Protein AF-A0AA36I444-F1 (afdb_monomer)

Mean predicted aligned error: 4.78 Å

Foldseek 3Di:
DPPWCLVVLVPDDPVVLVVQLLLQLLQFWWKDAAACDPDVPLPGDYLVNLLVDQFGAASLLSCQVVVHDDDPLLLLVLCCCCQQVVQDAAPDRSDHPDSVRSQSFFHKIFTPLLLFLQRQQQHYQKMFTFQSVQQQVFKKKALFPSSVLSQVPPPVHPDDPFPQDFDNVLDPGNVQMAGSVGCPSSLSSLCRGSVHVVLRVQSSSCSPIDHPPGADALVNSRRTMMMTGSDIGGCVRTQAMEGACVPQFLDPSVVSVLVSCLVSLHWYKYDPAFLQFQPDPRRGQHSRRSNVRGDRGHNQFIFTDQSSVVSHQKPDHFDPQLNVLSVVLSNVVNVVVVDDDHSVNSVVSSVSNSVRGDQSRRFGRDGSPQDPRSRFFRGATPVGTMGRDPPPPPD

Structure (mmCIF, N/CA/C/O backbone):
data_AF-A0AA36I444-F1
#
_entry.id   AF-A0AA36I444-F1
#
loop_
_atom_site.group_PDB
_atom_site.id
_atom_site.type_symbol
_atom_site.label_atom_id
_atom_site.label_alt_id
_atom_site.label_comp_id
_atom_site.label_asym_id
_atom_site.label_entity_id
_atom_site.label_seq_id
_atom_site.pdbx_PDB_ins_code
_atom_site.Cartn_x
_atom_site.Cartn_y
_atom_site.Cartn_z
_atom_site.occupancy
_atom_site.B_iso_or_equiv
_atom_site.auth_seq_id
_atom_site.auth_comp_id
_atom_site.auth_asym_id
_atom_site.auth_atom_id
_atom_site.pdbx_PDB_model_num
ATOM 1 N N . MET A 1 1 ? 15.089 23.575 20.758 1.00 45.59 1 MET A N 1
ATOM 2 C CA . MET A 1 1 ? 15.876 22.657 19.903 1.00 45.59 1 MET A CA 1
ATOM 3 C C . MET A 1 1 ? 16.044 21.252 20.493 1.00 45.59 1 MET A C 1
ATOM 5 O O . MET A 1 1 ? 16.343 20.350 19.732 1.00 45.59 1 MET A O 1
ATOM 9 N N . GLU A 1 2 ? 15.741 20.994 21.772 1.00 47.00 2 GLU A N 1
ATOM 10 C CA . GLU A 1 2 ? 15.820 19.645 22.388 1.00 47.00 2 GLU A CA 1
ATOM 11 C C . GLU A 1 2 ? 14.656 18.679 22.057 1.00 47.00 2 GLU A C 1
ATOM 13 O O . GLU A 1 2 ? 14.503 17.645 22.701 1.00 47.00 2 GLU A O 1
ATOM 18 N N . ARG A 1 3 ? 13.790 18.991 21.081 1.00 50.09 3 ARG A N 1
ATOM 19 C CA . ARG A 1 3 ? 12.515 18.263 20.891 1.00 50.09 3 ARG A CA 1
ATOM 20 C C . ARG A 1 3 ? 12.510 17.180 19.809 1.00 50.09 3 ARG A C 1
ATOM 22 O O . ARG A 1 3 ? 11.513 16.475 19.698 1.00 50.09 3 ARG A O 1
ATOM 29 N N . CYS A 1 4 ? 13.591 16.991 19.055 1.00 55.66 4 CYS A N 1
ATOM 30 C CA . CYS A 1 4 ? 13.671 15.886 18.097 1.00 55.66 4 CYS A CA 1
ATOM 31 C C . CYS A 1 4 ? 14.484 14.734 18.689 1.00 55.66 4 CYS A C 1
ATOM 33 O O . CYS A 1 4 ? 15.700 14.835 18.841 1.00 55.66 4 CYS A O 1
ATOM 35 N N . GLY A 1 5 ? 13.819 13.606 18.964 1.00 62.91 5 GLY A N 1
ATOM 36 C CA . GLY A 1 5 ? 14.468 12.348 19.365 1.00 62.91 5 GLY A CA 1
ATOM 37 C C . GLY A 1 5 ? 15.546 11.853 18.386 1.00 62.91 5 GLY A C 1
ATOM 38 O O . GLY A 1 5 ? 16.351 11.001 18.752 1.00 62.91 5 GLY A O 1
ATOM 39 N N . CYS A 1 6 ? 15.625 12.436 17.185 1.00 71.06 6 CYS A N 1
ATOM 40 C CA . CYS A 1 6 ? 16.638 12.165 16.169 1.00 71.06 6 CYS A CA 1
ATOM 41 C C . CYS A 1 6 ? 18.081 12.324 16.678 1.00 71.06 6 CYS A C 1
ATOM 43 O O . CYS A 1 6 ? 18.936 11.542 16.277 1.00 71.06 6 CYS A O 1
ATOM 45 N N . LEU A 1 7 ? 18.360 13.259 17.601 1.00 76.06 7 LEU A N 1
ATOM 46 C CA . LEU A 1 7 ? 19.716 13.428 18.155 1.00 76.06 7 LEU A CA 1
ATOM 47 C C . LEU A 1 7 ? 20.190 12.200 18.944 1.00 76.06 7 LEU A C 1
ATOM 49 O O . LEU A 1 7 ? 21.378 11.894 18.949 1.00 76.06 7 LEU A O 1
ATOM 53 N N . LYS A 1 8 ? 19.268 11.469 19.586 1.00 84.94 8 LYS A N 1
ATOM 54 C CA . LYS A 1 8 ? 19.613 10.246 20.323 1.00 84.94 8 LYS A CA 1
ATOM 55 C C . LYS A 1 8 ? 19.926 9.091 19.376 1.00 84.94 8 LYS A C 1
ATOM 57 O O . LYS A 1 8 ? 20.867 8.353 19.635 1.00 84.94 8 LYS A O 1
ATOM 62 N N . VAL A 1 9 ? 19.159 8.957 18.292 1.00 86.56 9 VAL A N 1
ATOM 63 C CA . VAL A 1 9 ? 19.360 7.911 17.275 1.00 86.56 9 VAL A CA 1
ATOM 64 C C . VAL A 1 9 ? 20.648 8.149 16.489 1.00 86.56 9 VAL A C 1
ATOM 66 O O . VAL A 1 9 ? 21.400 7.212 16.255 1.00 86.56 9 VAL A O 1
ATOM 69 N N . ALA A 1 10 ? 20.946 9.403 16.136 1.00 85.31 10 ALA A N 1
ATOM 70 C CA . ALA A 1 10 ? 22.176 9.761 15.427 1.00 85.31 10 ALA A CA 1
ATOM 71 C C . ALA A 1 10 ? 23.454 9.425 16.220 1.00 85.31 10 ALA A C 1
ATOM 73 O O . ALA A 1 10 ? 24.516 9.257 15.630 1.00 85.31 10 ALA A O 1
ATOM 74 N N . ALA A 1 11 ? 23.354 9.311 17.549 1.00 90.44 11 ALA A N 1
ATOM 75 C CA . ALA A 1 11 ? 24.457 8.918 18.421 1.00 90.44 11 ALA A CA 1
ATOM 76 C C . ALA A 1 11 ? 24.611 7.390 18.577 1.00 90.44 11 ALA A C 1
ATOM 78 O O . ALA A 1 11 ? 25.507 6.938 19.292 1.00 90.44 11 ALA A O 1
ATOM 79 N N . TRP A 1 12 ? 23.739 6.577 17.970 1.00 92.75 12 TRP A N 1
ATOM 80 C CA . TRP A 1 12 ? 23.842 5.121 18.060 1.00 92.75 12 TRP A CA 1
ATOM 81 C C . TRP A 1 12 ? 25.063 4.596 17.291 1.00 92.75 12 TRP A C 1
ATOM 83 O O . TRP A 1 12 ? 25.357 5.083 16.199 1.00 92.75 12 TRP A O 1
ATOM 93 N N . PRO A 1 13 ? 25.752 3.555 17.799 1.00 95.69 13 PRO A N 1
ATOM 94 C CA . PRO A 1 13 ? 26.779 2.865 17.028 1.00 95.69 13 PRO A CA 1
ATOM 95 C C . PRO A 1 13 ? 26.212 2.319 15.712 1.00 95.69 13 PRO A C 1
ATOM 97 O O . PRO A 1 13 ? 25.100 1.787 15.690 1.00 95.69 13 PRO A O 1
ATOM 100 N N . ALA A 1 14 ? 27.000 2.368 14.635 1.00 91.94 14 ALA A N 1
ATOM 101 C CA . ALA A 1 14 ? 26.559 1.934 13.306 1.00 91.94 14 ALA A CA 1
ATOM 102 C C . ALA A 1 14 ? 25.933 0.518 13.268 1.00 91.94 14 ALA A C 1
ATOM 104 O O . ALA A 1 14 ? 24.890 0.367 12.631 1.00 91.94 14 ALA A O 1
ATOM 105 N N . PRO A 1 15 ? 26.449 -0.507 13.986 1.00 93.75 15 PRO A N 1
ATOM 106 C CA . PRO A 1 15 ? 25.805 -1.825 14.017 1.00 93.75 15 PRO A CA 1
ATOM 107 C C . PRO A 1 15 ? 24.404 -1.812 14.645 1.00 93.75 15 PRO A C 1
ATOM 109 O O . PRO A 1 15 ? 23.512 -2.524 14.187 1.00 93.75 15 PRO A O 1
ATOM 112 N N . VAL A 1 16 ? 24.198 -0.986 15.675 1.00 94.56 16 VAL A N 1
ATOM 113 C CA . VAL A 1 16 ? 22.899 -0.830 16.346 1.00 94.56 16 VAL A CA 1
ATOM 114 C C . VAL A 1 16 ? 21.921 -0.119 15.418 1.00 94.56 16 VAL A C 1
ATOM 116 O O . VAL A 1 16 ? 20.789 -0.571 15.262 1.00 94.56 16 VAL A O 1
ATOM 119 N N . LEU A 1 17 ? 22.377 0.946 14.752 1.00 90.81 17 LEU A N 1
ATOM 120 C CA . LEU A 1 17 ? 21.586 1.683 13.770 1.00 90.81 17 LEU A CA 1
ATOM 121 C C . LEU A 1 17 ? 21.143 0.780 12.611 1.00 90.81 17 LEU A C 1
ATOM 123 O O . LEU A 1 17 ? 19.956 0.732 12.293 1.00 90.81 17 LEU A O 1
ATOM 127 N N . ALA A 1 18 ? 22.075 0.018 12.034 1.00 90.50 18 ALA A N 1
ATOM 128 C CA . ALA A 1 18 ? 21.781 -0.932 10.967 1.00 90.50 18 ALA A CA 1
ATOM 129 C C . ALA A 1 18 ? 20.782 -2.005 11.428 1.00 90.50 18 ALA A C 1
ATOM 131 O O . ALA A 1 18 ? 19.808 -2.283 10.735 1.00 90.50 18 ALA A O 1
ATOM 132 N N . SER A 1 19 ? 20.968 -2.577 12.624 1.00 93.50 19 SER A N 1
ATOM 133 C CA . SER A 1 19 ? 20.035 -3.568 13.172 1.00 93.50 19 SER A CA 1
ATOM 134 C C . SER A 1 19 ? 18.631 -2.998 13.386 1.00 93.50 19 SER A C 1
ATOM 136 O O . SER A 1 19 ? 17.650 -3.665 13.059 1.00 93.50 19 SER A O 1
ATOM 138 N N . ALA A 1 20 ? 18.519 -1.781 13.922 1.00 93.75 20 ALA A N 1
ATOM 139 C CA . ALA A 1 20 ? 17.233 -1.129 14.139 1.00 93.75 20 ALA A CA 1
ATOM 140 C C . ALA A 1 20 ? 16.531 -0.828 12.810 1.00 93.75 20 ALA A C 1
ATOM 142 O O . ALA A 1 20 ? 15.354 -1.135 12.653 1.00 93.75 20 ALA A O 1
ATOM 143 N N . LEU A 1 21 ? 17.268 -0.311 11.826 1.00 91.19 21 LEU A N 1
ATOM 144 C CA . LEU A 1 21 ? 16.748 -0.040 10.490 1.00 91.19 21 LEU A CA 1
ATOM 145 C C . LEU A 1 21 ? 16.226 -1.308 9.804 1.00 91.19 21 LEU A C 1
ATOM 147 O O . LEU A 1 21 ? 15.113 -1.312 9.277 1.00 91.19 21 LEU A O 1
ATOM 151 N N . ARG A 1 22 ? 16.991 -2.403 9.856 1.00 93.31 22 ARG A N 1
ATOM 152 C CA . ARG A 1 22 ? 16.544 -3.703 9.336 1.00 93.31 22 ARG A CA 1
ATOM 153 C C . ARG A 1 22 ? 15.259 -4.161 10.001 1.00 93.31 22 ARG A C 1
ATOM 155 O O . ARG A 1 22 ? 14.333 -4.574 9.311 1.00 93.31 22 ARG A O 1
ATOM 162 N N . ALA A 1 23 ? 15.173 -4.048 11.322 1.00 95.44 23 ALA A N 1
ATOM 163 C CA . ALA A 1 23 ? 13.974 -4.435 12.047 1.00 95.44 23 ALA A CA 1
ATOM 164 C C . ALA A 1 23 ? 12.760 -3.568 11.654 1.00 95.44 23 ALA A C 1
ATOM 166 O O . ALA A 1 23 ? 11.665 -4.096 11.455 1.00 95.44 23 ALA A O 1
ATOM 167 N N . GLU A 1 24 ? 12.950 -2.255 11.480 1.00 94.88 24 GLU A N 1
ATOM 168 C CA . GLU A 1 24 ? 11.892 -1.338 11.046 1.00 94.88 24 GLU A CA 1
ATOM 169 C C . GLU A 1 24 ? 11.385 -1.683 9.640 1.00 94.88 24 GLU A C 1
ATOM 171 O O . GLU A 1 24 ? 10.174 -1.753 9.432 1.00 94.88 24 GLU A O 1
ATOM 176 N N . LEU A 1 25 ? 12.272 -1.998 8.697 1.00 92.94 25 LEU A N 1
ATOM 177 C CA . LEU A 1 25 ? 11.872 -2.380 7.338 1.00 92.94 25 LEU A CA 1
ATOM 178 C C . LEU A 1 25 ? 11.248 -3.768 7.261 1.00 92.94 25 LEU A C 1
ATOM 180 O O . LEU A 1 25 ? 10.303 -3.966 6.505 1.00 92.94 25 LEU A O 1
ATOM 184 N N . LEU A 1 26 ? 11.687 -4.711 8.095 1.00 94.69 26 LEU A N 1
ATOM 185 C CA . LEU A 1 26 ? 11.021 -6.008 8.234 1.00 94.69 26 LEU A CA 1
ATOM 186 C C . LEU A 1 26 ? 9.608 -5.887 8.830 1.00 94.69 26 LEU A C 1
ATOM 188 O O . LEU A 1 26 ? 8.797 -6.804 8.663 1.00 94.69 26 LEU A O 1
ATOM 192 N N . SER A 1 27 ? 9.316 -4.788 9.533 1.00 96.12 27 SER A N 1
ATOM 193 C CA . SER A 1 27 ? 7.975 -4.451 10.028 1.00 96.12 27 SER A CA 1
ATOM 194 C C . SER A 1 27 ? 7.151 -3.606 9.054 1.00 96.12 27 SER A C 1
ATOM 196 O O . SER A 1 27 ? 5.938 -3.497 9.239 1.00 96.12 27 SER A O 1
ATOM 198 N N . ALA A 1 28 ? 7.790 -3.012 8.041 1.00 95.94 28 ALA A N 1
ATOM 199 C CA . ALA A 1 28 ? 7.109 -2.207 7.043 1.00 95.94 28 ALA A CA 1
ATOM 200 C C . ALA A 1 28 ? 6.182 -3.080 6.189 1.00 95.94 28 ALA A C 1
ATOM 202 O O . ALA A 1 28 ? 6.402 -4.274 5.976 1.00 95.94 28 ALA A O 1
ATOM 203 N N . GLU A 1 29 ? 5.101 -2.469 5.730 1.00 98.00 29 GLU A N 1
ATOM 204 C CA . GLU A 1 29 ? 4.049 -3.173 5.013 1.00 98.00 29 GLU A CA 1
ATOM 205 C C . GLU A 1 29 ? 4.460 -3.384 3.560 1.00 98.00 29 GLU A C 1
ATOM 207 O O . GLU A 1 29 ? 4.928 -2.454 2.908 1.00 98.00 29 GLU A O 1
ATOM 212 N N . VAL A 1 30 ? 4.247 -4.590 3.042 1.00 98.44 30 VAL A N 1
ATOM 213 C CA . VAL A 1 30 ? 4.328 -4.852 1.603 1.00 98.44 30 VAL A CA 1
ATOM 214 C C . VAL A 1 30 ? 2.933 -4.686 1.035 1.00 98.44 30 VAL A C 1
ATOM 216 O O . VAL A 1 30 ? 2.019 -5.422 1.420 1.00 98.44 30 VAL A O 1
ATOM 219 N N . VAL A 1 31 ? 2.772 -3.684 0.177 1.00 98.19 31 VAL A N 1
ATOM 220 C CA . VAL A 1 31 ? 1.466 -3.174 -0.235 1.00 98.19 31 VAL A CA 1
ATOM 221 C C . VAL A 1 31 ? 1.345 -3.061 -1.743 1.00 98.19 31 VAL A C 1
ATOM 223 O O . VAL A 1 31 ? 2.323 -2.785 -2.429 1.00 98.19 31 VAL A O 1
ATOM 226 N N . SER A 1 32 ? 0.138 -3.257 -2.258 1.00 96.94 32 SER A N 1
ATOM 227 C CA . SER A 1 32 ? -0.187 -2.972 -3.654 1.00 96.94 32 SER A CA 1
ATOM 228 C C . SER A 1 32 ? -1.549 -2.309 -3.737 1.00 96.94 32 SER A C 1
ATOM 230 O O . SER A 1 32 ? -2.463 -2.703 -3.013 1.00 96.94 32 SER A O 1
ATOM 232 N N . GLY A 1 33 ? -1.651 -1.277 -4.569 1.00 94.12 33 GLY A N 1
ATOM 233 C CA . GLY A 1 33 ? -2.869 -0.500 -4.766 1.00 94.12 33 GLY A CA 1
ATOM 234 C C . GLY A 1 33 ? -3.633 -1.009 -5.982 1.00 94.12 33 GLY A C 1
ATOM 235 O O . GLY A 1 33 ? -3.029 -1.499 -6.932 1.00 94.12 33 GLY A O 1
ATOM 236 N N . PHE A 1 34 ? -4.955 -0.924 -5.942 1.00 93.56 34 PHE A N 1
ATOM 237 C CA . PHE A 1 34 ? -5.830 -1.289 -7.045 1.00 93.56 34 PHE A CA 1
ATOM 238 C C . PHE A 1 34 ? -7.122 -0.463 -6.987 1.00 93.56 34 PHE A C 1
ATOM 240 O O . PHE A 1 34 ? -7.490 0.050 -5.927 1.00 93.56 34 PHE A O 1
ATOM 247 N N . SER A 1 35 ? -7.792 -0.284 -8.126 1.00 91.56 35 SER A N 1
ATOM 248 C CA . SER A 1 35 ? -8.965 0.596 -8.219 1.00 91.56 35 SER A CA 1
ATOM 249 C C . SER A 1 35 ? -10.275 -0.155 -7.971 1.00 91.56 35 SER A C 1
ATOM 251 O O . SER A 1 35 ? -10.463 -1.294 -8.404 1.00 91.56 35 SER A O 1
ATOM 253 N N . THR A 1 36 ? -11.238 0.494 -7.324 1.00 91.38 36 THR A N 1
ATOM 254 C CA . THR A 1 36 ? -12.626 0.010 -7.285 1.00 91.38 36 THR A CA 1
ATOM 255 C C . THR A 1 36 ? -13.385 0.196 -8.595 1.00 91.38 36 THR A C 1
ATOM 257 O O . THR A 1 36 ? -14.438 -0.417 -8.777 1.00 91.38 36 THR A O 1
ATOM 260 N N . GLU A 1 37 ? -12.879 1.031 -9.500 1.00 84.69 37 GLU A N 1
ATOM 261 C CA . GLU A 1 37 ? -13.453 1.240 -10.824 1.00 84.69 37 GLU A CA 1
ATOM 262 C C . GLU A 1 37 ? -12.731 0.394 -11.867 1.00 84.69 37 GLU A C 1
ATOM 264 O O . GLU A 1 37 ? -11.509 0.456 -12.005 1.00 84.69 37 GLU A O 1
ATOM 269 N N . VAL A 1 38 ? -13.513 -0.332 -12.668 1.00 66.94 38 VAL A N 1
ATOM 270 C CA . VAL A 1 38 ? -13.055 -0.883 -13.945 1.00 66.94 38 VAL A CA 1
ATOM 271 C C . VAL A 1 38 ? -13.071 0.256 -14.944 1.00 66.94 38 VAL A C 1
ATOM 273 O O . VAL A 1 38 ? -14.016 0.414 -15.714 1.00 66.94 38 VAL A O 1
ATOM 276 N N . ASN A 1 39 ? -12.057 1.110 -14.903 1.00 55.53 39 ASN A N 1
ATOM 277 C CA . ASN A 1 39 ? -11.804 1.924 -16.075 1.00 55.53 39 ASN A CA 1
ATOM 278 C C . ASN A 1 39 ? -10.971 1.090 -17.046 1.00 55.53 39 ASN A C 1
ATOM 280 O O . ASN A 1 39 ? -10.136 0.300 -16.617 1.00 55.53 39 ASN A O 1
ATOM 284 N N . ALA A 1 40 ? -11.156 1.281 -18.351 1.00 45.28 40 ALA A N 1
ATOM 285 C CA . ALA A 1 40 ? -10.398 0.594 -19.406 1.00 45.28 40 ALA A CA 1
ATOM 286 C C . ALA A 1 40 ? -8.875 0.878 -19.371 1.00 45.28 40 ALA A C 1
ATOM 288 O O . ALA A 1 40 ? -8.141 0.515 -20.285 1.00 45.28 40 ALA A O 1
ATOM 289 N N . SER A 1 41 ? -8.391 1.534 -18.316 1.00 49.00 41 SER A N 1
ATOM 290 C CA . SER A 1 41 ? -7.012 1.496 -1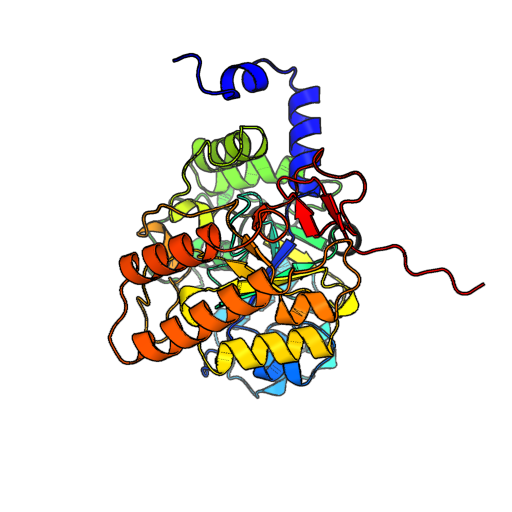7.864 1.00 49.00 41 SER A CA 1
ATOM 291 C C . SER A 1 41 ? -6.635 0.042 -17.574 1.00 49.00 41 SER A C 1
ATOM 293 O O . SER A 1 41 ? -6.779 -0.456 -16.462 1.00 49.00 41 SER A O 1
ATOM 295 N N . PHE A 1 42 ? -6.088 -0.621 -18.586 1.00 55.56 42 PHE A N 1
ATOM 296 C CA . PHE A 1 42 ? -5.496 -1.953 -18.503 1.00 55.56 42 PHE A CA 1
ATOM 297 C C . PHE A 1 42 ? -4.385 -2.062 -17.429 1.00 55.56 42 PHE A C 1
ATOM 299 O O . PHE A 1 42 ? -3.842 -3.133 -17.217 1.00 55.56 42 PHE A O 1
ATOM 306 N N . PHE A 1 43 ? -4.004 -0.983 -16.747 1.00 67.50 43 PHE A N 1
ATOM 307 C CA . PHE A 1 43 ? -2.802 -0.902 -15.921 1.00 67.50 43 PHE A CA 1
ATOM 308 C C . PHE A 1 43 ? -2.928 -1.412 -14.482 1.00 67.50 43 PHE A C 1
ATOM 310 O O . PHE A 1 43 ? -1.937 -1.335 -13.758 1.00 67.50 43 PHE A O 1
ATOM 317 N N . SER A 1 44 ? -4.079 -1.915 -14.029 1.00 78.19 44 SER A N 1
ATOM 318 C CA . SER A 1 44 ? -4.177 -2.442 -12.662 1.00 78.19 44 SER A CA 1
ATOM 319 C C . SER A 1 44 ? -5.282 -3.470 -12.464 1.00 78.19 44 SER A C 1
ATOM 321 O O . SER A 1 44 ? -6.245 -3.548 -13.223 1.00 78.19 44 SER A O 1
ATOM 323 N N . PHE A 1 45 ? -5.108 -4.261 -11.404 1.00 90.94 45 PHE A N 1
ATOM 324 C CA . PHE A 1 45 ? -6.154 -5.092 -10.822 1.00 90.94 45 PHE A CA 1
ATOM 325 C C . PHE A 1 45 ? -7.324 -4.208 -10.372 1.00 90.94 45 PHE A C 1
ATOM 327 O O . PHE A 1 45 ? -7.151 -3.027 -10.058 1.00 90.94 45 PHE A O 1
ATOM 334 N N . SER A 1 46 ? -8.524 -4.770 -10.325 1.00 93.19 46 SER A N 1
ATOM 335 C CA . SER A 1 46 ? -9.726 -4.044 -9.917 1.00 93.19 46 SER A CA 1
ATOM 336 C C . SER A 1 46 ? -10.547 -4.808 -8.885 1.00 93.19 46 SER A C 1
ATOM 338 O O . SER A 1 46 ? -10.432 -6.027 -8.742 1.00 93.19 46 SER A O 1
ATOM 340 N N . LEU A 1 47 ? -11.438 -4.105 -8.180 1.00 94.50 47 LEU A N 1
ATOM 341 C CA . LEU A 1 47 ? -12.376 -4.757 -7.259 1.00 94.50 47 LEU A CA 1
ATOM 342 C C . LEU A 1 47 ? -13.289 -5.757 -7.981 1.00 94.50 47 LEU A C 1
ATOM 344 O O . LEU A 1 47 ? -13.575 -6.823 -7.442 1.00 94.50 47 LEU A O 1
ATOM 348 N N . ASP A 1 48 ? -13.717 -5.447 -9.205 1.00 92.81 48 ASP A N 1
ATOM 349 C CA . ASP A 1 48 ? -14.530 -6.352 -10.023 1.00 92.81 48 ASP A CA 1
ATOM 350 C C . ASP A 1 48 ? -13.810 -7.671 -10.317 1.00 92.81 48 ASP A C 1
ATOM 352 O O . ASP A 1 48 ? -14.455 -8.715 -10.417 1.00 92.81 48 ASP A O 1
ATOM 356 N N . GLU A 1 49 ? -12.489 -7.640 -10.485 1.00 93.50 49 GLU A N 1
ATOM 357 C CA . GLU A 1 49 ? -11.667 -8.837 -10.669 1.00 93.50 49 GLU A CA 1
ATOM 358 C C . GLU A 1 49 ? -11.450 -9.545 -9.337 1.00 93.50 49 GLU A C 1
ATOM 360 O O . GLU A 1 49 ? -11.723 -10.741 -9.238 1.00 93.50 49 GLU A O 1
ATOM 365 N N . ALA A 1 50 ? -11.089 -8.803 -8.287 1.00 95.44 50 ALA A N 1
ATOM 366 C CA . ALA A 1 50 ? -10.919 -9.320 -6.932 1.00 95.44 50 ALA A CA 1
ATOM 367 C C . ALA A 1 50 ? -12.173 -10.019 -6.387 1.00 95.44 50 ALA A C 1
ATOM 369 O O . ALA A 1 50 ? -12.086 -10.912 -5.542 1.00 95.44 50 ALA A O 1
ATOM 370 N N . GLU A 1 51 ? -13.360 -9.636 -6.857 1.00 95.81 51 GLU A N 1
ATOM 371 C CA . GLU A 1 51 ? -14.608 -10.289 -6.487 1.00 95.81 51 GLU A CA 1
ATOM 372 C C . GLU A 1 51 ? -14.833 -11.647 -7.173 1.00 95.81 51 GLU A C 1
ATOM 374 O O . GLU A 1 51 ? -15.672 -12.411 -6.687 1.00 95.81 51 GLU A O 1
ATOM 379 N N . LYS A 1 52 ? -14.105 -11.949 -8.257 1.00 95.56 52 LYS A N 1
ATOM 380 C CA . LYS A 1 52 ? -14.263 -13.143 -9.111 1.00 95.56 52 LYS A CA 1
ATOM 381 C C . LYS A 1 52 ? -13.179 -14.202 -8.900 1.00 95.56 52 LYS A C 1
ATOM 383 O O . LYS A 1 52 ? -13.358 -15.338 -9.333 1.00 95.56 52 LYS A O 1
ATOM 388 N N . VAL A 1 53 ? -12.069 -13.844 -8.262 1.00 96.31 53 VAL A N 1
ATOM 389 C CA . VAL A 1 53 ? -10.928 -14.738 -8.014 1.00 96.31 53 VAL A CA 1
ATOM 390 C C . VAL A 1 53 ? -10.640 -14.870 -6.516 1.00 96.31 53 VAL A C 1
ATOM 392 O O . VAL A 1 53 ? -11.241 -14.185 -5.692 1.00 96.31 53 VAL A O 1
ATOM 395 N N . THR A 1 54 ? -9.737 -15.780 -6.149 1.00 97.31 54 THR A N 1
ATOM 396 C CA . THR A 1 54 ? -9.298 -16.009 -4.755 1.00 97.31 54 THR A CA 1
ATOM 397 C C . THR A 1 54 ? -7.875 -15.525 -4.484 1.00 97.31 54 THR A C 1
ATOM 399 O O . THR A 1 54 ? -7.351 -15.726 -3.389 1.00 97.31 54 THR A O 1
ATOM 402 N N . TYR A 1 55 ? -7.243 -14.906 -5.477 1.00 97.44 55 TYR A N 1
ATOM 403 C CA . TYR A 1 55 ? -5.859 -14.463 -5.441 1.00 97.44 55 TYR A CA 1
ATOM 404 C C . TYR A 1 55 ? -5.716 -13.086 -6.085 1.00 97.44 55 TYR A C 1
ATOM 406 O O . TYR A 1 55 ? -6.571 -12.650 -6.850 1.00 97.44 55 TYR A O 1
ATOM 414 N N . TYR A 1 56 ? -4.639 -12.391 -5.748 1.00 97.25 56 TYR A N 1
ATOM 415 C CA . TYR A 1 56 ? -4.273 -11.120 -6.349 1.00 97.25 56 TYR A CA 1
ATOM 416 C C . TYR A 1 56 ? -3.527 -11.381 -7.654 1.00 97.25 56 TYR A C 1
ATOM 418 O O . TYR A 1 56 ? -2.502 -12.069 -7.661 1.00 97.25 56 TYR A O 1
ATOM 426 N N . GLU A 1 57 ? -4.050 -10.849 -8.748 1.00 96.06 57 GLU A N 1
ATOM 427 C CA . GLU A 1 57 ? -3.539 -11.134 -10.085 1.00 96.06 57 GLU A CA 1
ATOM 428 C C . GLU A 1 57 ? -2.459 -10.155 -10.498 1.00 96.06 57 GLU A C 1
ATOM 430 O O . GLU A 1 57 ? -2.461 -8.990 -10.099 1.00 96.06 57 GLU A O 1
ATOM 435 N N . ASN A 1 58 ? -1.529 -10.638 -11.315 1.00 95.69 58 ASN A N 1
ATOM 436 C CA . ASN A 1 58 ? -0.574 -9.756 -11.964 1.00 95.69 58 ASN A CA 1
ATOM 437 C C . ASN A 1 58 ? -1.198 -9.076 -13.201 1.00 95.69 58 ASN A C 1
ATOM 439 O O . ASN A 1 58 ? -2.252 -9.482 -13.700 1.00 95.69 58 ASN A O 1
ATOM 443 N N . LEU A 1 59 ? -0.527 -8.042 -13.715 1.00 93.31 59 LEU A N 1
ATOM 444 C CA . LEU A 1 59 ? -1.000 -7.271 -14.873 1.00 93.31 59 LEU A CA 1
ATOM 445 C C . LEU A 1 59 ? -1.166 -8.125 -16.134 1.00 93.31 59 LEU A C 1
ATOM 447 O O . LEU A 1 59 ? -2.113 -7.936 -16.893 1.00 93.31 59 LEU A O 1
ATOM 451 N N . TRP A 1 60 ? -0.293 -9.108 -16.338 1.00 95.88 60 TRP A N 1
ATOM 452 C CA . TRP A 1 60 ? -0.345 -9.990 -17.499 1.00 95.88 60 TRP A CA 1
ATOM 453 C C . TRP A 1 60 ? -1.568 -10.904 -17.478 1.00 95.88 60 TRP A C 1
ATOM 455 O O . TRP A 1 60 ? -2.192 -11.116 -18.515 1.00 95.88 60 TRP A O 1
ATOM 465 N N . GLU A 1 61 ? -1.951 -11.422 -16.309 1.00 95.88 61 GLU A N 1
ATOM 466 C CA . GLU A 1 61 ? -3.176 -12.211 -16.136 1.00 95.88 61 GLU A CA 1
ATOM 467 C C . GLU A 1 61 ? -4.420 -11.385 -16.483 1.00 95.88 61 GLU A C 1
ATOM 469 O O . GLU A 1 61 ? -5.311 -11.856 -17.196 1.00 95.88 61 GLU A O 1
ATOM 474 N N . ILE A 1 62 ? -4.446 -10.129 -16.033 1.00 92.69 62 ILE A N 1
ATOM 475 C CA . ILE A 1 62 ? -5.509 -9.165 -16.334 1.00 92.69 62 ILE A CA 1
ATOM 476 C C . ILE A 1 62 ? -5.573 -8.896 -17.842 1.00 92.69 62 ILE A C 1
ATOM 478 O O . ILE A 1 62 ? -6.658 -8.925 -18.428 1.00 92.69 62 ILE A O 1
ATOM 482 N N . TRP A 1 63 ? -4.431 -8.689 -18.501 1.00 92.44 63 TRP A N 1
ATOM 483 C CA . TRP A 1 63 ? -4.369 -8.445 -19.944 1.00 92.44 63 TRP A CA 1
ATOM 484 C C . TRP A 1 63 ? -4.828 -9.630 -20.776 1.00 92.44 63 TRP A C 1
ATOM 486 O O . TRP A 1 63 ? -5.620 -9.446 -21.701 1.00 92.44 63 TRP A O 1
ATOM 496 N N . VAL A 1 64 ? -4.390 -10.841 -20.428 1.00 93.94 64 VAL A N 1
ATOM 497 C CA . VAL A 1 64 ? -4.831 -12.057 -21.119 1.00 93.94 64 VAL A CA 1
ATOM 498 C C . VAL A 1 64 ? -6.334 -12.245 -20.962 1.00 93.94 64 VAL A C 1
ATOM 500 O O . VAL A 1 64 ? -7.018 -12.489 -21.956 1.00 93.94 64 VAL A O 1
ATOM 503 N N . ARG A 1 65 ? -6.873 -12.104 -19.743 1.00 91.88 65 ARG A N 1
ATOM 504 C CA . ARG A 1 65 ? -8.315 -12.260 -19.515 1.00 91.88 65 ARG A CA 1
ATOM 505 C C . ARG A 1 65 ? -9.133 -11.245 -20.302 1.00 91.88 65 ARG A C 1
ATOM 507 O O . ARG A 1 65 ? -10.156 -11.606 -20.875 1.00 91.88 65 ARG A O 1
ATOM 514 N N . ASN A 1 66 ? -8.723 -9.983 -20.266 1.00 89.81 66 ASN A N 1
ATOM 515 C CA . ASN A 1 66 ? -9.498 -8.887 -20.837 1.00 89.81 66 ASN A CA 1
ATOM 516 C C . ASN A 1 66 ? -9.182 -8.645 -22.321 1.00 89.81 66 ASN A C 1
ATOM 518 O O . ASN A 1 66 ? -9.676 -7.674 -22.889 1.00 89.81 66 ASN A O 1
ATOM 522 N N . HIS A 1 67 ? -8.377 -9.511 -22.952 1.00 90.88 67 HIS A N 1
ATOM 523 C CA . HIS A 1 67 ? -7.934 -9.368 -24.341 1.00 90.88 67 HIS A CA 1
ATOM 524 C C . HIS A 1 67 ? -7.347 -7.975 -24.627 1.00 90.88 67 HIS A C 1
ATOM 526 O O . HIS A 1 67 ? -7.671 -7.336 -25.632 1.00 90.88 67 HIS A O 1
ATOM 532 N N . ALA A 1 68 ? -6.513 -7.483 -23.707 1.00 88.62 68 ALA A N 1
ATOM 533 C CA . ALA A 1 68 ? -5.922 -6.155 -23.798 1.00 88.62 68 ALA A CA 1
ATOM 534 C C . ALA A 1 68 ? -5.003 -6.034 -25.021 1.00 88.62 68 ALA A C 1
ATOM 536 O O . ALA A 1 68 ? -4.268 -6.962 -25.364 1.00 88.62 68 ALA A O 1
ATOM 537 N N . GLN A 1 69 ? -5.012 -4.863 -25.661 1.00 87.44 69 GLN A N 1
ATOM 538 C CA . GLN A 1 69 ? -4.038 -4.550 -26.703 1.00 87.44 69 GLN A CA 1
ATOM 539 C C . GLN A 1 69 ? -2.710 -4.160 -26.058 1.00 87.44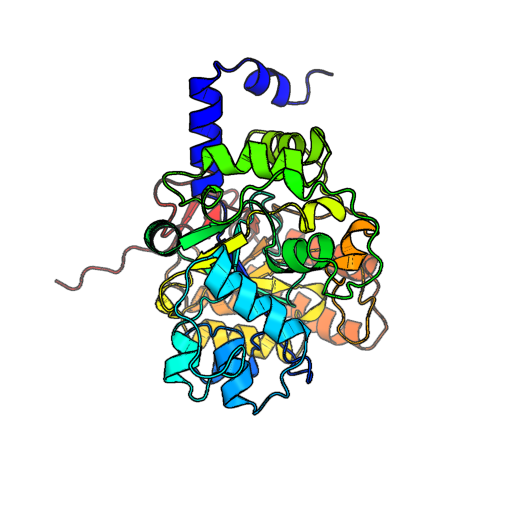 69 GLN A C 1
ATOM 541 O O . GLN A 1 69 ? -2.632 -3.206 -25.284 1.00 87.44 69 GLN A O 1
ATOM 546 N N . LEU A 1 70 ? -1.669 -4.909 -26.400 1.00 87.19 70 LEU A N 1
ATOM 547 C CA . LEU A 1 70 ? -0.318 -4.711 -25.895 1.00 87.19 70 LEU A CA 1
ATOM 548 C C . LEU A 1 70 ? 0.419 -3.712 -26.798 1.00 87.19 70 LEU A C 1
ATOM 550 O O . LEU A 1 70 ? 0.097 -3.553 -27.976 1.00 87.19 70 LEU A O 1
ATOM 554 N N . ASN A 1 71 ? 1.351 -2.959 -26.222 1.00 85.94 71 ASN A N 1
ATOM 555 C CA . ASN A 1 71 ? 2.019 -1.837 -26.887 1.00 85.94 71 ASN A CA 1
ATOM 556 C C . ASN A 1 71 ? 3.496 -1.732 -26.465 1.00 85.94 71 ASN A C 1
ATOM 558 O O . ASN A 1 71 ? 3.985 -2.518 -25.655 1.00 85.94 71 ASN A O 1
ATOM 562 N N . ASN A 1 72 ? 4.218 -0.724 -26.961 1.00 84.12 72 ASN A N 1
ATOM 563 C CA . ASN A 1 72 ? 5.639 -0.524 -26.633 1.00 84.12 72 ASN A CA 1
ATOM 564 C C . ASN A 1 72 ? 5.935 -0.453 -25.126 1.00 84.12 72 ASN A C 1
ATOM 566 O O . ASN A 1 72 ? 7.012 -0.863 -24.699 1.00 84.12 72 ASN A O 1
ATOM 570 N N . TYR A 1 73 ? 4.995 0.031 -24.312 1.00 82.12 73 TYR A N 1
ATOM 571 C CA . TYR A 1 73 ? 5.157 0.047 -22.861 1.00 82.12 73 TYR A CA 1
ATOM 572 C C . TYR A 1 73 ? 5.141 -1.372 -22.274 1.00 82.12 73 TYR A C 1
ATOM 574 O O . TYR A 1 73 ? 5.956 -1.693 -21.417 1.00 82.12 73 TYR A O 1
ATOM 582 N N . THR A 1 74 ? 4.295 -2.265 -22.791 1.00 88.62 74 THR A N 1
ATOM 583 C CA . THR A 1 74 ? 4.278 -3.677 -22.365 1.00 88.62 74 THR A CA 1
ATOM 584 C C . THR A 1 74 ? 5.571 -4.414 -22.732 1.00 88.62 74 THR A C 1
ATOM 586 O O . THR A 1 74 ? 6.080 -5.181 -21.922 1.00 88.62 74 THR A O 1
ATOM 589 N N . HIS A 1 75 ? 6.186 -4.098 -23.880 1.00 90.50 75 HIS A N 1
ATOM 590 C CA . HIS A 1 75 ? 7.521 -4.608 -24.228 1.00 90.50 75 HIS A CA 1
ATOM 591 C C . HIS A 1 75 ? 8.593 -4.179 -23.226 1.00 90.50 75 HIS A C 1
ATOM 593 O O . HIS A 1 75 ? 9.476 -4.966 -22.892 1.00 90.50 75 HIS A O 1
ATOM 599 N N . CYS A 1 76 ? 8.509 -2.945 -22.725 1.00 89.19 76 CYS A N 1
ATOM 600 C CA . CYS A 1 76 ? 9.392 -2.476 -21.666 1.00 89.19 76 CYS A CA 1
ATOM 601 C C . CYS A 1 76 ? 9.244 -3.334 -20.405 1.00 89.19 76 CYS A C 1
ATOM 603 O O . CYS A 1 76 ? 10.236 -3.837 -19.883 1.00 89.19 76 CYS A O 1
ATOM 605 N N . LEU A 1 77 ? 8.005 -3.551 -19.958 1.00 90.75 77 LEU A N 1
ATOM 606 C CA . LEU A 1 77 ? 7.717 -4.322 -18.750 1.00 90.75 77 LEU A CA 1
ATOM 607 C C . LEU A 1 77 ? 8.179 -5.781 -18.863 1.00 90.75 77 LEU A C 1
ATOM 609 O O . LEU A 1 77 ? 8.858 -6.259 -17.959 1.00 90.75 77 LEU A O 1
ATOM 613 N N . ASP A 1 78 ? 7.911 -6.463 -19.983 1.00 94.44 78 ASP A N 1
ATOM 614 C CA . ASP A 1 78 ? 8.384 -7.845 -20.181 1.00 94.44 78 ASP A CA 1
ATOM 615 C C . ASP A 1 78 ? 9.916 -7.917 -20.215 1.00 94.44 78 ASP A C 1
ATOM 617 O O . ASP A 1 78 ? 10.532 -8.815 -19.631 1.00 94.44 78 ASP A O 1
ATOM 621 N N . TRP A 1 79 ? 10.567 -6.942 -20.858 1.00 92.75 79 TRP A N 1
ATOM 622 C CA . TRP A 1 79 ? 12.023 -6.863 -20.861 1.00 92.75 79 TRP A CA 1
ATOM 623 C C . TRP A 1 79 ? 12.578 -6.656 -19.449 1.00 92.75 79 TRP A C 1
ATOM 625 O O . TRP A 1 79 ? 13.541 -7.323 -19.078 1.00 92.75 79 TRP A O 1
ATOM 635 N N . VAL A 1 80 ? 11.974 -5.784 -18.642 1.00 92.25 80 VAL A N 1
ATOM 636 C CA . VAL A 1 80 ? 12.354 -5.583 -17.238 1.00 92.25 80 VAL A CA 1
ATOM 637 C C . VAL A 1 80 ? 12.162 -6.879 -16.446 1.00 92.25 80 VAL A C 1
ATOM 639 O O . VAL A 1 80 ? 13.083 -7.376 -15.807 1.00 92.25 80 VAL A O 1
ATOM 642 N N . GLU A 1 81 ? 11.008 -7.520 -16.520 1.00 94.38 81 GLU A N 1
ATOM 643 C CA . GLU A 1 81 ? 10.761 -8.756 -15.774 1.00 94.38 81 GLU A CA 1
ATOM 644 C C . GLU A 1 81 ? 11.716 -9.893 -16.171 1.00 94.38 81 GLU A C 1
ATOM 646 O O . GLU A 1 81 ? 12.312 -10.553 -15.315 1.00 94.38 81 GLU A O 1
ATOM 651 N N . SER A 1 82 ? 11.946 -10.091 -17.467 1.00 94.50 82 SER A N 1
ATOM 652 C CA . SER A 1 82 ? 12.829 -11.150 -17.962 1.00 94.50 82 SER A CA 1
ATOM 653 C C . SER A 1 82 ? 14.315 -10.813 -17.802 1.00 94.50 82 SER A C 1
ATOM 655 O O . SER A 1 82 ? 15.094 -11.607 -17.268 1.00 94.50 82 SER A O 1
ATOM 657 N N . SER A 1 83 ? 14.751 -9.629 -18.225 1.00 89.81 83 SER A N 1
ATOM 658 C CA . SER A 1 83 ? 16.163 -9.234 -18.247 1.00 89.81 83 SER A CA 1
ATOM 659 C C . SER A 1 83 ? 16.629 -8.676 -16.916 1.00 89.81 83 SER A C 1
ATOM 661 O O . SER A 1 83 ? 17.777 -8.912 -16.548 1.00 89.81 83 SER A O 1
ATOM 663 N N . TYR A 1 84 ? 15.767 -7.989 -16.170 1.00 89.94 84 TYR A N 1
ATOM 664 C CA . TYR A 1 84 ? 16.121 -7.410 -14.881 1.00 89.94 84 TYR A CA 1
ATOM 665 C C . TYR A 1 84 ? 15.774 -8.335 -13.704 1.00 89.94 84 TYR A C 1
ATOM 667 O O . TYR A 1 84 ? 16.664 -8.613 -12.906 1.00 89.94 84 TYR A O 1
ATOM 675 N N . PHE A 1 85 ? 14.576 -8.920 -13.639 1.00 93.69 85 PHE A N 1
ATOM 676 C CA . PHE A 1 85 ? 14.218 -9.858 -12.557 1.00 93.69 85 PHE A CA 1
ATOM 677 C C . PHE A 1 85 ? 14.549 -11.328 -12.843 1.00 93.69 85 PHE A C 1
ATOM 679 O O . PHE A 1 85 ? 14.497 -12.158 -11.938 1.00 93.69 85 PHE A O 1
ATOM 686 N N . GLY A 1 86 ? 14.937 -11.668 -14.076 1.00 93.00 86 GLY A N 1
ATOM 687 C CA . GLY A 1 86 ? 15.280 -13.046 -14.434 1.00 93.00 86 GLY A CA 1
ATOM 688 C C . GLY A 1 86 ? 14.068 -13.963 -14.594 1.00 93.00 86 GLY A C 1
ATOM 689 O O . GLY A 1 86 ? 14.228 -15.182 -14.537 1.00 93.00 86 GLY A O 1
ATOM 690 N N . MET A 1 87 ? 12.872 -13.402 -14.785 1.00 94.81 87 MET A N 1
ATOM 691 C CA . MET A 1 87 ? 11.667 -14.188 -15.038 1.00 94.81 87 MET A CA 1
ATOM 692 C C . MET A 1 87 ? 11.758 -14.910 -16.387 1.00 94.81 87 MET A C 1
ATOM 694 O O . MET A 1 87 ? 12.456 -14.485 -17.311 1.00 94.81 87 MET A O 1
ATOM 698 N N . LYS A 1 88 ? 11.044 -16.031 -16.507 1.00 96.00 88 LYS A N 1
ATOM 699 C CA . LYS A 1 88 ? 11.011 -16.837 -17.732 1.00 96.00 88 LYS A CA 1
ATOM 700 C C . LYS A 1 88 ? 10.412 -16.019 -18.887 1.00 96.00 88 LYS A C 1
ATOM 702 O O . LYS A 1 88 ? 9.250 -15.654 -18.770 1.00 96.00 88 LYS A O 1
ATOM 707 N N . PRO A 1 89 ? 11.103 -15.775 -20.012 1.00 96.88 89 PRO A N 1
ATOM 708 C CA . PRO A 1 89 ? 10.510 -15.057 -21.141 1.00 96.88 89 PRO A CA 1
ATOM 709 C C . PRO A 1 89 ? 9.212 -15.713 -21.625 1.00 96.88 89 PRO A C 1
ATOM 711 O O . PRO A 1 89 ? 9.067 -16.937 -21.545 1.00 96.88 89 PRO A O 1
ATOM 714 N N . PHE A 1 90 ? 8.279 -14.905 -22.125 1.00 97.44 90 PHE A N 1
ATOM 715 C CA . PHE A 1 90 ? 7.119 -15.435 -22.837 1.00 97.44 90 PHE A CA 1
ATOM 716 C C . PHE A 1 90 ? 7.542 -16.100 -24.157 1.00 97.44 90 PHE A C 1
ATOM 718 O O . PHE A 1 90 ? 8.625 -15.836 -24.682 1.00 97.44 90 PHE A O 1
ATOM 725 N N . GLN A 1 91 ? 6.683 -16.964 -24.697 1.00 96.94 91 GLN A N 1
ATOM 726 C CA . GLN A 1 91 ? 6.840 -17.573 -26.017 1.00 96.94 91 GLN A CA 1
ATOM 727 C C . GLN A 1 91 ? 6.902 -16.505 -27.107 1.00 96.94 91 GLN A C 1
ATOM 729 O O . GLN A 1 91 ? 7.747 -16.583 -27.997 1.00 96.94 91 GLN A O 1
ATOM 734 N N . GLU A 1 92 ? 6.037 -15.497 -27.002 1.00 96.12 92 GLU A N 1
ATOM 735 C CA . GLU A 1 92 ? 6.062 -14.295 -27.822 1.00 96.12 92 GLU A CA 1
ATOM 736 C C . GLU A 1 92 ? 6.340 -13.089 -26.919 1.00 96.12 92 GLU A C 1
ATOM 738 O O . GLU A 1 92 ? 5.684 -12.902 -25.894 1.00 96.12 92 GLU A O 1
ATOM 743 N N . HIS A 1 93 ? 7.358 -12.297 -27.266 1.00 94.12 93 HIS A N 1
ATOM 744 C CA . HIS A 1 93 ? 7.845 -11.185 -26.443 1.00 94.12 93 HIS A CA 1
ATOM 745 C C . HIS A 1 93 ? 6.715 -10.208 -26.105 1.00 94.12 93 HIS A C 1
ATOM 747 O O . HIS A 1 93 ? 6.122 -9.628 -27.007 1.00 94.12 93 HIS A O 1
ATOM 753 N N . ALA A 1 94 ? 6.462 -10.012 -24.811 1.00 93.88 94 ALA A N 1
ATOM 754 C CA . ALA A 1 94 ? 5.365 -9.226 -24.254 1.00 93.88 94 ALA A CA 1
ATOM 755 C C . ALA A 1 94 ? 3.957 -9.659 -24.684 1.00 93.88 94 ALA A C 1
ATOM 757 O O . ALA A 1 94 ? 3.029 -8.885 -24.511 1.00 93.88 94 ALA A O 1
ATOM 758 N N . HIS A 1 95 ? 3.775 -10.877 -25.196 1.00 95.62 95 HIS A N 1
ATOM 759 C CA . HIS A 1 95 ? 2.490 -11.420 -25.636 1.00 95.62 95 HIS A CA 1
ATOM 760 C C . HIS A 1 95 ? 2.269 -12.819 -25.031 1.00 95.62 95 HIS A C 1
ATOM 762 O O . HIS A 1 95 ? 2.432 -13.830 -25.717 1.00 95.62 95 HIS A O 1
ATOM 768 N N . PRO A 1 96 ? 1.898 -12.921 -23.739 1.00 96.50 96 PRO A N 1
ATOM 769 C CA . PRO A 1 96 ? 1.547 -14.208 -23.151 1.00 96.50 96 PRO A CA 1
ATOM 770 C C . PRO A 1 96 ? 0.358 -14.826 -23.897 1.00 96.50 96 PRO A C 1
ATOM 772 O O . PRO A 1 96 ? -0.726 -14.253 -23.989 1.00 96.50 96 PRO A O 1
ATOM 775 N N . THR A 1 97 ? 0.553 -16.038 -24.401 1.00 95.12 97 THR A N 1
ATOM 776 C CA . THR A 1 97 ? -0.420 -16.775 -25.222 1.00 95.12 97 THR A CA 1
ATOM 777 C C . THR A 1 97 ? -1.515 -17.447 -24.391 1.00 95.12 97 THR A C 1
ATOM 779 O O . THR A 1 97 ? -2.506 -17.947 -24.926 1.00 95.12 97 THR A O 1
ATOM 782 N N . SER A 1 98 ? -1.345 -17.496 -23.065 1.00 96.81 98 SER A N 1
ATOM 783 C CA . SER A 1 98 ? -2.277 -18.147 -22.146 1.00 96.81 98 SER A CA 1
ATOM 784 C C . SER A 1 98 ? -2.196 -17.585 -20.727 1.00 96.81 98 SER A C 1
ATOM 786 O O . SER A 1 98 ? -1.186 -17.016 -20.315 1.00 96.81 98 SER A O 1
ATOM 788 N N . MET A 1 99 ? -3.238 -17.841 -19.927 1.00 96.50 99 MET A N 1
ATOM 789 C CA . MET A 1 99 ? -3.230 -17.528 -18.491 1.00 96.50 99 MET A CA 1
ATOM 790 C C . MET A 1 99 ? -2.109 -18.257 -17.745 1.00 96.50 99 MET A C 1
ATOM 792 O O . MET A 1 99 ? -1.551 -17.715 -16.800 1.00 96.50 99 MET A O 1
ATOM 796 N N . ALA A 1 100 ? -1.786 -19.493 -18.140 1.00 97.31 100 ALA A N 1
ATOM 797 C CA . ALA A 1 100 ? -0.711 -20.259 -17.513 1.00 97.31 100 ALA A CA 1
ATOM 798 C C . ALA A 1 100 ? 0.648 -19.579 -17.710 1.00 97.31 100 ALA A C 1
ATOM 800 O O . ALA A 1 100 ? 1.433 -19.509 -16.776 1.00 97.31 100 ALA A O 1
ATOM 801 N N . GLU A 1 101 ? 0.886 -19.035 -18.900 1.00 97.50 101 GLU A N 1
ATOM 802 C CA . GLU A 1 101 ? 2.096 -18.283 -19.206 1.00 97.50 101 GLU A CA 1
ATOM 803 C C . GLU A 1 101 ? 2.134 -16.922 -18.498 1.00 97.50 101 GLU A C 1
ATOM 805 O O . GLU A 1 101 ? 3.141 -16.588 -17.881 1.00 97.50 101 GLU A O 1
ATOM 810 N N . ALA A 1 102 ? 1.028 -16.172 -18.494 1.00 97.00 102 ALA A N 1
ATOM 811 C CA . ALA A 1 102 ? 0.929 -14.908 -17.758 1.00 97.00 102 ALA A CA 1
ATOM 812 C C . ALA A 1 102 ? 1.180 -15.069 -16.244 1.00 97.00 102 ALA A C 1
ATOM 814 O O . ALA A 1 102 ? 1.745 -14.189 -15.599 1.00 97.00 102 ALA A O 1
ATOM 815 N N . ARG A 1 103 ? 0.814 -16.221 -15.668 1.00 96.31 103 ARG A N 1
ATOM 816 C CA . ARG A 1 103 ? 1.047 -16.563 -14.251 1.00 96.31 103 ARG A CA 1
ATOM 817 C C . ARG A 1 103 ? 2.509 -16.762 -13.873 1.00 96.31 103 ARG A C 1
ATOM 819 O O . ARG A 1 103 ? 2.809 -16.780 -12.686 1.00 96.31 103 ARG A O 1
ATOM 826 N N . GLU A 1 104 ? 3.408 -16.887 -14.845 1.00 95.94 104 GLU A N 1
ATOM 827 C CA . GLU A 1 104 ? 4.857 -16.926 -14.607 1.00 95.94 104 GLU A CA 1
ATOM 828 C C . GLU A 1 104 ? 5.430 -15.535 -14.260 1.00 95.94 104 GLU A C 1
ATOM 830 O O . GLU A 1 104 ? 6.645 -15.379 -14.127 1.00 95.94 104 GLU A O 1
ATOM 835 N N . ARG A 1 105 ? 4.578 -14.505 -14.152 1.00 95.94 105 ARG A N 1
ATOM 836 C CA . ARG A 1 105 ? 4.942 -13.142 -13.748 1.00 95.94 105 ARG A CA 1
ATOM 837 C C . ARG A 1 105 ? 4.503 -12.815 -12.330 1.00 95.94 105 ARG A C 1
ATOM 839 O O . ARG A 1 105 ? 3.541 -13.374 -11.799 1.00 95.94 105 ARG A O 1
ATOM 846 N N . SER A 1 106 ? 5.219 -11.878 -11.720 1.00 95.69 106 SER A N 1
ATOM 847 C CA . SER A 1 106 ? 4.918 -11.398 -10.373 1.00 95.69 106 SER A CA 1
ATOM 848 C C . SER A 1 106 ? 3.805 -10.361 -10.402 1.00 95.69 106 SER A C 1
ATOM 850 O O . SER A 1 106 ? 3.731 -9.534 -11.305 1.00 95.69 106 SER A O 1
ATOM 852 N N . ALA A 1 107 ? 2.982 -10.344 -9.358 1.00 95.81 107 ALA A N 1
ATOM 853 C CA . ALA A 1 107 ? 2.201 -9.155 -9.053 1.00 95.81 107 ALA A CA 1
ATOM 854 C C . ALA A 1 107 ? 3.132 -8.044 -8.539 1.00 95.81 107 ALA A C 1
ATOM 856 O O . ALA A 1 107 ? 4.160 -8.320 -7.913 1.00 95.81 107 ALA A O 1
ATOM 857 N N . TYR A 1 108 ? 2.770 -6.795 -8.806 1.00 95.25 108 TYR A N 1
ATOM 858 C CA . TYR A 1 108 ? 3.541 -5.630 -8.391 1.00 95.25 108 TYR A CA 1
ATOM 859 C C . TYR A 1 108 ? 3.162 -5.214 -6.967 1.00 95.25 108 TYR A C 1
ATOM 861 O O . TYR A 1 108 ? 1.978 -5.049 -6.670 1.00 95.25 108 TYR A O 1
ATOM 869 N N . PHE A 1 109 ? 4.151 -5.031 -6.093 1.00 97.88 109 PHE A N 1
ATOM 870 C CA . PHE A 1 109 ? 3.996 -4.480 -4.747 1.00 97.88 109 PHE A CA 1
ATOM 871 C C . PHE A 1 109 ? 5.113 -3.464 -4.474 1.00 97.88 109 PHE A C 1
ATOM 873 O O . PHE A 1 109 ? 6.134 -3.424 -5.155 1.00 97.88 109 PHE A O 1
ATOM 880 N N . LEU A 1 110 ? 4.950 -2.668 -3.423 1.00 97.06 110 LEU A N 1
ATOM 881 C CA . LEU A 1 110 ? 5.994 -1.808 -2.882 1.00 97.06 110 LEU A CA 1
ATOM 882 C C . LEU A 1 110 ? 6.146 -2.009 -1.378 1.00 97.06 110 LEU A C 1
ATOM 884 O O . LEU A 1 110 ? 5.238 -2.484 -0.691 1.00 97.06 110 LEU A O 1
ATOM 888 N N . LEU A 1 111 ? 7.306 -1.631 -0.854 1.00 96.81 111 LEU A N 1
ATOM 889 C CA . LEU A 1 111 ? 7.559 -1.561 0.576 1.00 96.81 111 LEU A CA 1
ATOM 890 C C . LEU A 1 111 ? 7.145 -0.180 1.087 1.00 96.81 111 LEU A C 1
ATOM 892 O O . LEU A 1 111 ? 7.771 0.825 0.748 1.00 96.81 111 LEU A O 1
ATOM 896 N N . ASN A 1 112 ? 6.136 -0.127 1.953 1.00 95.88 112 ASN A N 1
ATOM 897 C CA . ASN A 1 112 ? 5.664 1.089 2.614 1.00 95.88 112 ASN A CA 1
ATOM 898 C C . ASN A 1 112 ? 6.640 1.537 3.723 1.00 95.88 112 ASN A C 1
ATOM 900 O O . ASN A 1 112 ? 6.289 1.637 4.902 1.00 95.88 112 ASN A O 1
ATOM 904 N N . SER A 1 113 ? 7.896 1.794 3.354 1.00 92.19 113 SER A N 1
ATOM 905 C CA . SER A 1 113 ? 8.972 2.246 4.248 1.00 92.19 113 SER A CA 1
ATOM 906 C C . SER A 1 113 ? 8.681 3.615 4.875 1.00 92.19 113 SER A C 1
ATOM 908 O O . SER A 1 113 ? 9.227 3.962 5.917 1.00 92.19 113 SER A O 1
ATOM 910 N N . LEU A 1 114 ? 7.775 4.387 4.278 1.00 90.31 114 LEU A N 1
ATOM 911 C CA . LEU A 1 114 ? 7.331 5.686 4.777 1.00 90.31 114 LEU A CA 1
ATOM 912 C C . LEU A 1 114 ? 6.141 5.603 5.735 1.00 90.31 114 LEU A C 1
ATOM 914 O O . LEU A 1 114 ? 5.749 6.636 6.294 1.00 90.31 114 LEU A O 1
ATOM 918 N N . ARG A 1 115 ? 5.576 4.404 5.933 1.00 93.12 115 ARG A N 1
ATOM 919 C CA . ARG A 1 115 ? 4.376 4.162 6.746 1.00 93.12 115 ARG A CA 1
ATOM 920 C C . ARG A 1 115 ? 3.190 5.030 6.342 1.00 93.12 115 ARG A C 1
ATOM 922 O O . ARG A 1 115 ? 2.447 5.501 7.189 1.00 93.12 115 ARG A O 1
ATOM 929 N N . VAL A 1 116 ? 3.023 5.282 5.052 1.00 93.12 116 VAL A N 1
ATOM 930 C CA . VAL A 1 116 ? 1.876 6.020 4.520 1.00 93.12 116 VAL A CA 1
ATOM 931 C C . VAL A 1 116 ? 0.590 5.321 4.953 1.00 93.12 116 VAL A C 1
ATOM 933 O O . VAL A 1 116 ? 0.480 4.096 4.828 1.00 93.12 116 VAL A O 1
ATOM 936 N N . ASP A 1 117 ? -0.395 6.083 5.434 1.00 94.62 117 ASP A N 1
ATOM 937 C CA . ASP A 1 117 ? -1.646 5.496 5.925 1.00 94.62 117 ASP A CA 1
ATOM 938 C C . ASP A 1 117 ? -2.397 4.724 4.840 1.00 94.62 117 ASP A C 1
ATOM 940 O O . ASP A 1 117 ? -2.963 3.680 5.122 1.00 94.62 117 ASP A O 1
ATOM 944 N N . GLU A 1 118 ? -2.349 5.175 3.596 1.00 94.25 118 GLU A N 1
ATOM 945 C CA . GLU A 1 118 ? -3.021 4.519 2.470 1.00 94.25 118 GLU A CA 1
ATOM 946 C C . GLU A 1 118 ? -2.231 3.336 1.886 1.00 94.25 118 GLU A C 1
ATOM 948 O O . GLU A 1 118 ? -2.740 2.598 1.047 1.00 94.25 118 GLU A O 1
ATOM 953 N N . GLY A 1 119 ? -0.991 3.117 2.339 1.00 95.25 119 GLY A N 1
ATOM 954 C CA . GLY A 1 119 ? -0.101 2.094 1.796 1.00 95.25 119 GLY A CA 1
ATOM 955 C C . GLY A 1 119 ? 0.457 2.501 0.433 1.00 95.25 119 GLY A C 1
ATOM 956 O O . GLY A 1 119 ? 1.565 3.026 0.365 1.00 95.25 119 GLY A O 1
ATOM 957 N N . SER A 1 120 ? -0.314 2.265 -0.632 1.00 92.62 120 SER A N 1
ATOM 958 C CA . SER A 1 120 ? 0.092 2.446 -2.031 1.00 92.62 120 SER A CA 1
ATOM 959 C C . SER A 1 120 ? -0.822 3.430 -2.785 1.00 92.62 120 SER A C 1
ATOM 961 O O . SER A 1 120 ? -1.513 3.051 -3.733 1.00 92.62 120 SER A O 1
ATOM 963 N N . PRO A 1 121 ? -0.853 4.715 -2.387 1.00 90.88 121 PRO A N 1
ATOM 964 C CA . PRO A 1 121 ? -1.864 5.664 -2.855 1.00 90.88 121 PRO A CA 1
ATOM 965 C C . PRO A 1 121 ? -1.736 6.079 -4.328 1.00 90.88 121 PRO A C 1
ATOM 967 O O . PRO A 1 121 ? -2.520 6.885 -4.805 1.00 90.88 121 PRO A O 1
ATOM 970 N N . LEU A 1 122 ? -0.724 5.610 -5.061 1.00 90.06 122 LEU A N 1
ATOM 971 C CA . LEU A 1 122 ? -0.534 5.971 -6.473 1.00 90.06 122 LEU A CA 1
ATOM 972 C C . LEU A 1 122 ? -1.199 4.986 -7.436 1.00 90.06 122 LEU A C 1
ATOM 974 O O . LEU A 1 122 ? -1.289 5.268 -8.627 1.00 90.06 122 LEU A O 1
ATOM 978 N N . TYR A 1 123 ? -1.651 3.840 -6.923 1.00 89.25 123 TYR A N 1
ATOM 979 C CA . TYR A 1 123 ? -2.059 2.694 -7.739 1.00 89.25 123 TYR A CA 1
ATOM 980 C C . TYR A 1 123 ? -3.536 2.318 -7.568 1.00 89.25 123 TYR A C 1
ATOM 982 O O . TYR A 1 123 ? -4.021 1.391 -8.213 1.00 89.25 123 TYR A O 1
ATOM 990 N N . GLY A 1 124 ? -4.271 3.049 -6.728 1.00 90.88 124 GLY A N 1
ATOM 991 C CA . GLY A 1 124 ? -5.709 2.883 -6.564 1.00 90.88 124 GLY A CA 1
ATOM 992 C C . GLY A 1 124 ? -6.221 3.379 -5.219 1.00 90.88 124 GLY A C 1
ATOM 993 O O . GLY A 1 124 ? -5.452 3.826 -4.372 1.00 90.88 124 GLY A O 1
ATOM 994 N N . ASP A 1 125 ? -7.535 3.286 -5.041 1.00 93.06 125 ASP A N 1
ATOM 995 C CA . ASP A 1 125 ? -8.256 3.667 -3.825 1.00 93.06 125 ASP A CA 1
ATOM 996 C C . ASP A 1 125 ? -8.400 2.515 -2.812 1.00 93.06 125 ASP A C 1
ATOM 998 O O . ASP A 1 125 ? -8.943 2.703 -1.717 1.00 93.06 125 ASP A O 1
ATOM 1002 N N . VAL A 1 126 ? -7.894 1.327 -3.152 1.00 95.62 126 VAL A N 1
ATOM 1003 C CA . VAL A 1 126 ? -7.787 0.171 -2.260 1.00 95.62 126 VAL A CA 1
ATOM 1004 C C . VAL A 1 126 ? -6.353 -0.338 -2.263 1.00 95.62 126 VAL A C 1
ATOM 1006 O O . VAL A 1 126 ? -5.804 -0.617 -3.321 1.00 95.62 126 VAL A O 1
ATOM 1009 N N . SER A 1 127 ? -5.761 -0.543 -1.087 1.00 97.44 127 SER A N 1
ATOM 1010 C CA . SER A 1 127 ? -4.470 -1.225 -0.951 1.00 97.44 127 SER A CA 1
ATOM 1011 C C . SER A 1 127 ? -4.616 -2.575 -0.257 1.00 97.44 127 SER A C 1
ATOM 1013 O O . SER A 1 127 ? -5.215 -2.680 0.815 1.00 97.44 127 SER A O 1
ATOM 1015 N N . VAL A 1 128 ? -4.012 -3.615 -0.831 1.00 98.19 128 VAL A N 1
ATOM 1016 C CA . VAL A 1 128 ? -3.782 -4.898 -0.155 1.00 98.19 128 VAL A CA 1
ATOM 1017 C C . VAL A 1 128 ? -2.503 -4.832 0.667 1.00 98.19 128 VAL A C 1
ATOM 1019 O O . VAL A 1 128 ? -1.504 -4.286 0.208 1.00 98.19 128 VAL A O 1
ATOM 1022 N N . VAL A 1 129 ? -2.506 -5.421 1.863 1.00 98.62 129 VAL A N 1
ATOM 1023 C CA . VAL A 1 129 ? -1.306 -5.556 2.700 1.00 98.62 129 VAL A CA 1
ATOM 1024 C C . VAL A 1 129 ? -0.989 -7.029 2.901 1.00 98.62 129 VAL A C 1
ATOM 1026 O O . VAL A 1 129 ? -1.837 -7.775 3.387 1.00 98.62 129 VAL A O 1
ATOM 1029 N N . LEU A 1 130 ? 0.221 -7.469 2.557 1.00 98.69 130 LEU A N 1
ATOM 1030 C CA . LEU A 1 130 ? 0.622 -8.873 2.697 1.00 98.69 130 LEU A CA 1
ATOM 1031 C C . LEU A 1 130 ? 0.988 -9.248 4.138 1.00 98.69 130 LEU A C 1
ATOM 1033 O O . LEU A 1 130 ? 1.411 -8.415 4.942 1.00 98.69 130 LEU A O 1
ATOM 1037 N N . LEU A 1 131 ? 0.868 -10.539 4.458 1.00 98.25 131 LEU A N 1
ATOM 1038 C CA . LEU A 1 131 ? 1.485 -11.123 5.649 1.00 98.25 131 LEU A CA 1
ATOM 1039 C C . LEU A 1 131 ? 3.018 -10.987 5.556 1.00 98.25 131 LEU A C 1
ATOM 1041 O O . LEU A 1 131 ? 3.596 -11.439 4.561 1.00 98.25 131 LEU A O 1
ATOM 1045 N N . PRO A 1 132 ? 3.702 -10.426 6.574 1.00 98.00 132 PRO A N 1
ATOM 1046 C CA . PRO A 1 132 ? 5.151 -10.270 6.551 1.00 98.00 132 PRO A CA 1
ATOM 1047 C C . PRO A 1 132 ? 5.912 -11.577 6.316 1.00 98.00 132 PRO A C 1
ATOM 1049 O O . PRO A 1 132 ? 6.807 -11.592 5.477 1.00 98.00 132 PRO A O 1
ATOM 1052 N N . SER A 1 133 ? 5.563 -12.689 6.969 1.00 97.94 133 SER A N 1
ATOM 1053 C CA . SER A 1 133 ? 6.225 -13.980 6.705 1.00 97.94 133 SER A CA 1
ATOM 1054 C C . SER A 1 133 ? 6.050 -14.494 5.283 1.00 97.94 133 SER A C 1
ATOM 1056 O O . SER A 1 133 ? 6.969 -15.119 4.752 1.00 97.94 133 SER A O 1
ATOM 1058 N N . PHE A 1 134 ? 4.901 -14.238 4.650 1.00 98.50 134 PHE A N 1
ATOM 1059 C CA . PHE A 1 134 ? 4.714 -14.563 3.242 1.00 98.50 134 PHE A CA 1
ATOM 1060 C C . PHE A 1 134 ? 5.658 -13.712 2.391 1.00 98.50 134 PHE A C 1
ATOM 1062 O O . PHE A 1 134 ? 6.532 -14.274 1.735 1.00 98.50 134 PHE A O 1
ATOM 1069 N N . ALA A 1 135 ? 5.563 -12.382 2.483 1.00 98.19 135 ALA A N 1
ATOM 1070 C CA . ALA A 1 135 ? 6.377 -11.471 1.680 1.00 98.19 135 ALA A CA 1
ATOM 1071 C C . ALA A 1 135 ? 7.889 -11.714 1.861 1.00 98.19 135 ALA A C 1
ATOM 1073 O O . ALA A 1 135 ? 8.621 -11.880 0.890 1.00 98.19 135 ALA A O 1
ATOM 1074 N N . ARG A 1 136 ? 8.366 -11.868 3.102 1.00 97.50 136 ARG A N 1
ATOM 1075 C CA . ARG A 1 136 ? 9.789 -12.131 3.397 1.00 97.50 136 ARG A CA 1
ATOM 1076 C C . ARG A 1 136 ? 10.333 -13.416 2.784 1.00 97.50 136 ARG A C 1
ATOM 1078 O O . ARG A 1 136 ? 11.540 -13.524 2.592 1.00 97.50 136 ARG A O 1
ATOM 1085 N N . ARG A 1 137 ? 9.475 -14.410 2.554 1.00 97.88 137 ARG A N 1
ATOM 1086 C CA . ARG A 1 137 ? 9.874 -15.720 2.030 1.00 97.88 137 ARG A CA 1
ATOM 1087 C C . ARG A 1 137 ? 9.882 -15.762 0.509 1.00 97.88 137 ARG A C 1
ATOM 1089 O O . ARG A 1 137 ? 10.657 -16.532 -0.045 1.00 97.88 137 ARG A O 1
ATOM 1096 N N . VAL A 1 138 ? 9.007 -15.000 -0.147 1.00 97.88 138 VAL A N 1
ATOM 1097 C CA . VAL A 1 138 ? 8.784 -15.144 -1.594 1.00 97.88 138 VAL A CA 1
ATOM 1098 C C . VAL A 1 138 ? 9.151 -13.910 -2.406 1.00 97.88 138 VAL A C 1
ATOM 1100 O O . VAL A 1 138 ? 9.024 -13.953 -3.622 1.00 97.88 138 VAL A O 1
ATOM 1103 N N . SER A 1 139 ? 9.590 -12.812 -1.796 1.00 98.00 139 SER A N 1
ATOM 1104 C CA . SER A 1 139 ? 9.814 -11.566 -2.532 1.00 98.00 139 SER A CA 1
ATOM 1105 C C . SER A 1 139 ? 11.264 -11.321 -2.940 1.00 98.00 139 SER A C 1
ATOM 1107 O O . SER A 1 139 ? 12.193 -11.478 -2.145 1.00 98.00 139 SER A O 1
ATOM 1109 N N . VAL A 1 140 ? 11.415 -10.825 -4.167 1.00 97.25 140 VAL A N 1
ATOM 1110 C CA . VAL A 1 140 ? 12.601 -10.108 -4.645 1.00 97.25 140 VAL A CA 1
ATOM 1111 C C . VAL A 1 140 ? 12.341 -8.612 -4.504 1.00 97.25 140 VAL A C 1
ATOM 1113 O O . VAL A 1 140 ? 11.215 -8.154 -4.693 1.00 97.25 140 VAL A O 1
ATOM 1116 N N . LEU A 1 141 ? 13.366 -7.855 -4.123 1.00 97.38 141 LEU A N 1
ATOM 1117 C CA . LEU A 1 141 ? 13.285 -6.411 -3.936 1.00 97.38 141 LEU A CA 1
ATOM 1118 C C . LEU A 1 141 ? 14.139 -5.700 -4.979 1.00 97.38 141 LEU A C 1
ATOM 1120 O O . LEU A 1 141 ? 15.274 -6.104 -5.243 1.00 97.38 141 LEU A O 1
ATOM 1124 N N . SER A 1 142 ? 13.599 -4.607 -5.505 1.00 96.88 142 SER A N 1
ATOM 1125 C CA . SER A 1 142 ? 14.310 -3.642 -6.335 1.00 96.88 142 SER A CA 1
ATOM 1126 C C . SER A 1 142 ? 14.437 -2.317 -5.566 1.00 96.88 142 SER A C 1
ATOM 1128 O O . SER A 1 142 ? 13.522 -1.939 -4.826 1.00 96.88 142 SER A O 1
ATOM 1130 N N . PRO A 1 143 ? 15.570 -1.600 -5.688 1.00 95.19 143 PRO A N 1
ATOM 1131 C CA . PRO A 1 143 ? 15.817 -0.372 -4.935 1.00 95.19 143 PRO A CA 1
ATOM 1132 C C . PRO A 1 143 ? 14.895 0.781 -5.330 1.00 95.19 143 PRO A C 1
ATOM 1134 O O . PRO A 1 143 ? 14.849 1.774 -4.623 1.00 95.19 143 PRO A O 1
ATOM 1137 N N . PHE A 1 144 ? 14.178 0.677 -6.438 1.00 93.88 144 PHE A N 1
ATOM 1138 C CA . PHE A 1 144 ? 13.257 1.680 -6.962 1.00 93.88 144 PHE A CA 1
ATOM 1139 C C . PHE A 1 144 ? 12.218 0.979 -7.835 1.00 93.88 144 PHE A C 1
ATOM 1141 O O . PHE A 1 144 ? 12.347 -0.211 -8.129 1.00 93.88 144 PHE A O 1
ATOM 1148 N N . ASP A 1 145 ? 11.220 1.731 -8.286 1.00 93.62 145 ASP A N 1
ATOM 1149 C CA . ASP A 1 145 ? 10.265 1.266 -9.282 1.00 93.62 145 ASP A CA 1
ATOM 1150 C C . ASP A 1 145 ? 10.954 0.959 -10.619 1.00 93.62 145 ASP A C 1
ATOM 1152 O O . ASP A 1 145 ? 11.461 1.860 -11.297 1.00 93.62 145 ASP A O 1
ATOM 1156 N N . SER A 1 146 ? 10.990 -0.316 -10.994 1.00 93.06 146 SER A N 1
ATOM 1157 C CA . SER A 1 146 ? 11.645 -0.801 -12.206 1.00 93.06 146 SER A CA 1
ATOM 1158 C C . SER A 1 146 ? 10.964 -0.339 -13.499 1.00 93.06 146 SER A C 1
ATOM 1160 O O . SER A 1 146 ? 11.644 -0.132 -14.510 1.00 93.06 146 SER A O 1
ATOM 1162 N N . GLY A 1 147 ? 9.651 -0.091 -13.472 1.00 89.19 147 GLY A N 1
ATOM 1163 C CA . GLY A 1 147 ? 8.915 0.543 -14.567 1.00 89.19 147 GLY A CA 1
ATOM 1164 C C . GLY A 1 147 ? 9.352 1.995 -14.780 1.00 89.19 147 GLY A C 1
ATOM 1165 O O . GLY A 1 147 ? 9.557 2.434 -15.911 1.00 89.19 147 GLY A O 1
ATOM 1166 N N . SER A 1 148 ? 9.586 2.732 -13.693 1.00 88.00 148 SER A N 1
ATOM 1167 C CA . SER A 1 148 ? 10.118 4.092 -13.736 1.00 88.00 148 SER A CA 1
ATOM 1168 C C . SER A 1 148 ? 11.561 4.110 -14.224 1.00 88.00 148 SER A C 1
ATOM 1170 O O . SER A 1 148 ? 11.883 4.890 -15.113 1.00 88.00 148 SER A O 1
ATOM 1172 N N . TRP A 1 149 ? 12.419 3.221 -13.712 1.00 90.62 149 TRP A N 1
ATOM 1173 C CA . TRP A 1 149 ? 13.816 3.142 -14.130 1.00 90.62 149 TRP A CA 1
ATOM 1174 C C . TRP A 1 149 ? 13.922 2.807 -15.608 1.00 90.62 149 TRP A C 1
ATOM 1176 O O . TRP A 1 149 ? 14.642 3.474 -16.341 1.00 90.62 149 TRP A O 1
ATOM 1186 N N . SER A 1 150 ? 13.171 1.815 -16.074 1.00 88.12 150 SER A N 1
ATOM 1187 C CA . SER A 1 150 ? 13.199 1.428 -17.481 1.00 88.12 150 SER A CA 1
ATOM 1188 C C . SER A 1 150 ? 12.681 2.533 -18.393 1.00 88.12 150 SER A C 1
ATOM 1190 O O . SER A 1 150 ? 13.299 2.799 -19.418 1.00 88.12 150 SER A O 1
ATOM 1192 N N . GLY A 1 151 ? 11.631 3.251 -17.996 1.00 85.56 151 GLY A N 1
ATOM 1193 C CA . GLY A 1 151 ? 11.205 4.444 -18.713 1.00 85.56 151 GLY A CA 1
ATOM 1194 C C . GLY A 1 151 ? 12.291 5.527 -18.749 1.00 85.56 151 GLY A C 1
ATOM 1195 O O . GLY A 1 151 ? 12.642 6.024 -19.814 1.00 85.56 151 GLY A O 1
ATOM 1196 N N . LEU A 1 152 ? 12.822 5.911 -17.589 1.00 87.19 152 LEU A N 1
ATOM 1197 C CA . LEU A 1 152 ? 13.715 7.065 -17.455 1.00 87.19 152 LEU A CA 1
ATOM 1198 C C . LEU A 1 152 ? 15.123 6.806 -18.010 1.00 87.19 152 LEU A C 1
ATOM 1200 O O . LEU A 1 152 ? 15.771 7.723 -18.511 1.00 87.19 152 LEU A O 1
ATOM 1204 N N . CYS A 1 153 ? 15.590 5.560 -17.943 1.00 89.19 153 CYS A N 1
ATOM 1205 C CA . CYS A 1 153 ? 16.966 5.184 -18.254 1.00 89.19 153 CYS A CA 1
ATOM 1206 C C . CYS A 1 153 ? 17.148 4.437 -19.570 1.00 89.19 153 CYS A C 1
ATOM 1208 O O . CYS A 1 153 ? 18.283 4.301 -20.030 1.00 89.19 153 CYS A O 1
ATOM 1210 N N . ASN A 1 154 ? 16.075 3.955 -20.198 1.00 86.69 154 ASN A N 1
ATOM 1211 C CA . ASN A 1 154 ? 16.157 3.359 -21.524 1.00 86.69 154 ASN A CA 1
ATOM 1212 C C . ASN A 1 154 ? 15.520 4.290 -22.560 1.00 86.69 154 ASN A C 1
ATOM 1214 O O . ASN A 1 154 ? 14.310 4.307 -22.759 1.00 86.69 154 ASN A O 1
ATOM 1218 N N . HIS A 1 155 ? 16.380 5.017 -23.280 1.00 83.69 155 HIS A N 1
ATOM 1219 C CA . HIS A 1 155 ? 16.002 5.983 -24.320 1.00 83.69 155 HIS A CA 1
ATOM 1220 C C . HIS A 1 155 ? 15.202 5.395 -25.493 1.00 83.69 155 HIS A C 1
ATOM 1222 O O . HIS A 1 155 ? 14.686 6.150 -26.315 1.00 83.69 155 HIS A O 1
ATOM 1228 N N . SER A 1 156 ? 15.098 4.067 -25.592 1.00 83.12 156 SER A N 1
ATOM 1229 C CA . SER A 1 156 ? 14.235 3.410 -26.580 1.00 83.12 156 SER A CA 1
ATOM 1230 C C . SER A 1 156 ? 12.747 3.555 -26.241 1.00 83.12 156 SER A C 1
ATOM 1232 O O . SER A 1 156 ? 11.901 3.297 -27.096 1.00 83.12 156 SER A O 1
ATOM 1234 N N . PHE A 1 157 ? 12.416 3.972 -25.013 1.00 78.81 157 PHE A N 1
ATOM 1235 C CA . PHE A 1 157 ? 11.053 4.218 -24.562 1.00 78.81 157 PHE A CA 1
ATOM 1236 C C . PHE A 1 157 ? 10.801 5.717 -24.386 1.00 78.81 157 PHE A C 1
ATOM 1238 O O . PHE A 1 157 ? 11.627 6.458 -23.860 1.00 78.81 157 PHE A O 1
ATOM 1245 N N . VAL A 1 158 ? 9.632 6.174 -24.834 1.00 72.06 158 VAL A N 1
ATOM 1246 C CA . VAL A 1 158 ? 9.195 7.559 -24.639 1.00 72.06 158 VAL A CA 1
ATOM 1247 C C . VAL A 1 158 ? 8.475 7.636 -23.301 1.00 72.06 158 VAL A C 1
ATOM 1249 O O . VAL A 1 158 ? 7.349 7.154 -23.176 1.00 72.06 158 VAL A O 1
ATOM 1252 N N . THR A 1 159 ? 9.104 8.235 -22.294 1.00 67.06 159 THR A N 1
ATOM 1253 C CA . THR A 1 159 ? 8.413 8.539 -21.039 1.00 67.06 159 THR A CA 1
ATOM 1254 C C . THR A 1 159 ? 7.623 9.832 -21.131 1.00 67.06 159 THR A C 1
ATOM 1256 O O . THR A 1 159 ? 7.986 10.743 -21.883 1.00 67.06 159 THR A O 1
ATOM 1259 N N . PRO A 1 160 ? 6.585 9.981 -20.293 1.00 68.75 160 PRO A N 1
ATOM 1260 C CA . PRO A 1 160 ? 6.084 11.296 -19.931 1.00 68.75 160 PRO A CA 1
ATOM 1261 C C . PRO A 1 160 ? 7.244 12.199 -19.493 1.00 68.75 160 PRO A C 1
ATOM 1263 O O . PRO A 1 160 ? 8.223 11.737 -18.904 1.00 68.75 160 PRO A O 1
ATOM 1266 N N . ASN A 1 161 ? 7.159 13.490 -19.808 1.00 68.94 161 ASN A N 1
ATOM 1267 C CA . ASN A 1 161 ? 8.198 14.452 -19.458 1.00 68.94 161 ASN A CA 1
ATOM 1268 C C . ASN A 1 161 ? 8.210 14.654 -17.934 1.00 68.94 161 ASN A C 1
ATOM 1270 O O . ASN A 1 161 ? 7.373 15.377 -17.392 1.00 68.94 161 ASN A O 1
ATOM 1274 N N . THR A 1 162 ? 9.113 13.972 -17.233 1.00 69.06 162 THR A N 1
ATOM 1275 C CA . THR A 1 162 ? 9.187 14.014 -15.768 1.00 69.06 162 THR A CA 1
ATOM 1276 C C . THR A 1 162 ? 10.355 14.859 -15.295 1.00 69.06 162 THR A C 1
ATOM 1278 O O . THR A 1 162 ? 11.436 14.804 -15.872 1.00 69.06 162 THR A O 1
ATOM 1281 N N . SER A 1 163 ? 10.174 15.569 -14.182 1.00 70.25 163 SER A N 1
ATOM 1282 C CA . SER A 1 163 ? 11.214 16.403 -13.567 1.00 70.25 163 SER A CA 1
ATOM 1283 C C . SER A 1 163 ? 12.054 15.704 -12.490 1.00 70.25 163 SER A C 1
ATOM 1285 O O . SER A 1 163 ? 12.748 16.388 -11.738 1.00 70.25 163 SER A O 1
ATOM 1287 N N . TYR A 1 164 ? 11.996 14.374 -12.362 1.00 81.31 164 TYR A N 1
ATOM 1288 C CA . TYR A 1 164 ? 12.790 13.683 -11.343 1.00 81.31 164 TYR A CA 1
ATOM 1289 C C . TYR A 1 164 ? 14.269 13.696 -11.723 1.00 81.31 164 TYR A C 1
ATOM 1291 O O . TYR A 1 164 ? 14.651 13.173 -12.771 1.00 81.31 164 TYR A O 1
ATOM 1299 N N . ALA A 1 165 ? 15.109 14.254 -10.854 1.00 87.12 165 ALA A N 1
ATOM 1300 C CA . ALA A 1 165 ? 16.542 14.019 -10.940 1.00 87.12 165 ALA A CA 1
ATOM 1301 C C . ALA A 1 165 ? 16.803 12.531 -10.679 1.00 87.12 165 ALA A C 1
ATOM 1303 O O . ALA A 1 165 ? 16.312 11.983 -9.692 1.00 87.12 165 ALA A O 1
ATOM 1304 N N . HIS A 1 166 ? 17.537 11.883 -11.578 1.00 90.81 166 HIS A N 1
ATOM 1305 C CA . HIS A 1 166 ? 17.872 10.473 -11.451 1.00 90.81 166 HIS A CA 1
ATOM 1306 C C . HIS A 1 166 ? 19.244 10.166 -12.069 1.00 90.81 166 HIS A C 1
ATOM 1308 O O . HIS A 1 166 ? 19.756 10.923 -12.895 1.00 90.81 166 HIS A O 1
ATOM 1314 N N . ASN A 1 167 ? 19.849 9.055 -11.658 1.00 93.56 167 ASN A N 1
ATOM 1315 C CA . ASN A 1 167 ? 21.150 8.582 -12.114 1.00 93.56 167 ASN A CA 1
ATOM 1316 C C . ASN A 1 167 ? 21.055 7.116 -12.544 1.00 93.56 167 ASN A C 1
ATOM 1318 O O . ASN A 1 167 ? 21.144 6.197 -11.731 1.00 93.56 167 ASN A O 1
ATOM 1322 N N . CYS A 1 168 ? 20.935 6.899 -13.849 1.00 91.75 168 CYS A N 1
ATOM 1323 C CA . CYS A 1 168 ? 20.817 5.568 -14.437 1.00 91.75 168 CYS A CA 1
ATOM 1324 C C . CYS A 1 168 ? 22.037 4.670 -14.194 1.00 91.75 168 CYS A C 1
ATOM 1326 O O . CYS A 1 168 ? 21.900 3.450 -14.161 1.00 91.75 168 CYS A O 1
ATOM 1328 N N . SER A 1 169 ? 23.210 5.263 -13.956 1.00 92.94 169 SER A N 1
ATOM 1329 C CA . SER A 1 169 ? 24.453 4.542 -13.664 1.00 92.94 169 SER A CA 1
ATOM 1330 C C . SER A 1 169 ? 24.558 4.077 -12.211 1.00 92.94 169 SER A C 1
ATOM 1332 O O . SER A 1 169 ? 25.490 3.352 -11.870 1.00 92.94 169 SER A O 1
ATOM 1334 N N . ALA A 1 170 ? 23.625 4.475 -11.337 1.00 91.75 170 ALA A N 1
ATOM 1335 C CA . ALA A 1 170 ? 23.579 4.011 -9.950 1.00 91.75 170 ALA A CA 1
ATOM 1336 C C . ALA A 1 170 ? 23.323 2.502 -9.836 1.00 91.75 170 ALA A C 1
ATOM 1338 O O . ALA A 1 170 ? 23.522 1.920 -8.769 1.00 91.75 170 ALA A O 1
ATOM 1339 N N . PHE A 1 171 ? 22.875 1.878 -10.926 1.00 87.75 171 PHE A N 1
ATOM 1340 C CA . PHE A 1 171 ? 22.366 0.529 -10.923 1.00 87.75 171 PHE A CA 1
ATOM 1341 C C . PHE A 1 171 ? 23.025 -0.365 -11.970 1.00 87.75 171 PHE A C 1
ATOM 1343 O O . PHE A 1 171 ? 23.030 -0.058 -13.157 1.00 87.75 171 PHE A O 1
ATOM 1350 N N . SER A 1 172 ? 23.554 -1.509 -11.533 1.00 82.88 172 SER A N 1
ATOM 1351 C CA . SER A 1 172 ? 24.292 -2.454 -12.382 1.00 82.88 172 SER A CA 1
ATOM 1352 C C . SER A 1 172 ? 23.417 -3.547 -13.016 1.00 82.88 172 SER A C 1
ATOM 1354 O O . SER A 1 172 ? 23.941 -4.529 -13.545 1.00 82.88 172 SER A O 1
ATOM 1356 N N . GLY A 1 173 ? 22.087 -3.414 -12.969 1.00 82.81 173 GLY A N 1
ATOM 1357 C CA . GLY A 1 173 ? 21.151 -4.429 -13.463 1.00 82.81 173 GLY A CA 1
ATOM 1358 C C . GLY A 1 173 ? 20.915 -5.548 -12.441 1.00 82.81 173 GLY A C 1
ATOM 1359 O O . GLY A 1 173 ? 20.831 -5.294 -11.244 1.00 82.81 173 GLY A O 1
ATOM 1360 N N . ARG A 1 174 ? 20.829 -6.809 -12.894 1.00 79.69 174 ARG A N 1
ATOM 1361 C CA . ARG A 1 174 ? 20.483 -7.982 -12.051 1.00 79.69 174 ARG A CA 1
ATOM 1362 C C . ARG A 1 174 ? 21.245 -8.068 -10.722 1.00 79.69 174 ARG A C 1
ATOM 1364 O O . ARG A 1 174 ? 20.678 -8.489 -9.720 1.00 79.69 174 ARG A O 1
ATOM 1371 N N . GLY A 1 175 ? 22.521 -7.675 -10.706 1.00 84.31 175 GLY A N 1
ATOM 1372 C CA . GLY A 1 175 ? 23.372 -7.737 -9.511 1.00 84.31 175 GLY A CA 1
ATOM 1373 C C . GLY A 1 175 ? 22.965 -6.784 -8.382 1.00 84.31 175 GLY A C 1
ATOM 1374 O O . GLY A 1 175 ? 23.469 -6.925 -7.273 1.00 84.31 175 GLY A O 1
ATOM 1375 N N . GLY A 1 176 ? 22.073 -5.828 -8.647 1.00 89.56 176 GLY A N 1
ATOM 1376 C CA . GLY A 1 176 ? 21.587 -4.878 -7.651 1.00 89.56 176 GLY A CA 1
ATOM 1377 C C . GLY A 1 176 ? 20.234 -5.234 -7.030 1.00 89.56 176 GLY A C 1
ATOM 1378 O O . GLY A 1 176 ? 19.706 -4.422 -6.281 1.00 89.56 176 GLY A O 1
ATOM 1379 N N . LEU A 1 177 ? 19.668 -6.412 -7.314 1.00 95.38 177 LEU A N 1
ATOM 1380 C CA . LEU A 1 177 ? 18.460 -6.912 -6.643 1.00 95.38 177 LEU A CA 1
ATOM 1381 C C . LEU A 1 177 ? 18.758 -7.417 -5.226 1.00 95.38 177 LEU A C 1
ATOM 1383 O O . LEU A 1 177 ? 19.900 -7.738 -4.895 1.00 95.38 177 LEU A O 1
ATOM 1387 N N . GLY A 1 178 ? 17.724 -7.511 -4.390 1.00 95.88 178 GLY A N 1
ATOM 1388 C CA . GLY A 1 178 ? 17.836 -8.013 -3.021 1.00 95.88 178 GLY A CA 1
ATOM 1389 C C . GLY A 1 178 ? 16.681 -8.912 -2.589 1.00 95.88 178 GLY A C 1
ATOM 1390 O O . GLY A 1 178 ? 15.744 -9.186 -3.335 1.00 95.88 178 GLY A O 1
ATOM 1391 N N . THR A 1 179 ? 16.758 -9.367 -1.344 1.00 96.94 179 THR A N 1
ATOM 1392 C CA . THR A 1 179 ? 15.688 -10.077 -0.618 1.00 96.94 179 THR A CA 1
ATOM 1393 C C . THR A 1 179 ? 15.549 -9.444 0.758 1.00 96.94 179 THR A C 1
ATOM 1395 O O . THR A 1 179 ? 16.467 -8.760 1.197 1.00 96.94 179 THR A O 1
ATOM 1398 N N . PHE A 1 180 ? 14.479 -9.705 1.509 1.00 95.56 180 PHE A N 1
ATOM 1399 C CA . PHE A 1 180 ? 14.357 -9.173 2.876 1.00 95.56 180 PHE A CA 1
ATOM 1400 C C . PHE A 1 180 ? 15.505 -9.584 3.823 1.00 95.56 180 PHE A C 1
ATOM 1402 O O . PHE A 1 180 ? 15.727 -8.927 4.837 1.00 95.56 180 PHE A O 1
ATOM 1409 N N . GLN A 1 181 ? 16.244 -10.650 3.508 1.00 94.75 181 GLN A N 1
ATOM 1410 C CA . GLN A 1 181 ? 17.418 -11.117 4.250 1.00 94.75 181 GLN A CA 1
ATOM 1411 C C . GLN A 1 181 ? 18.727 -10.472 3.763 1.00 94.75 181 GLN A C 1
ATOM 1413 O O . GLN A 1 181 ? 19.713 -10.468 4.495 1.00 94.75 181 GLN A O 1
ATOM 1418 N N . ALA A 1 182 ? 18.738 -9.929 2.546 1.00 95.12 182 ALA A N 1
ATOM 1419 C CA . ALA A 1 182 ? 19.887 -9.305 1.901 1.00 95.12 182 ALA A CA 1
ATOM 1420 C C . ALA A 1 182 ? 19.420 -8.067 1.122 1.00 95.12 182 ALA A C 1
ATOM 1422 O O . ALA A 1 182 ? 19.286 -8.111 -0.102 1.00 95.12 182 ALA A O 1
ATOM 1423 N N . PHE A 1 183 ? 19.104 -6.988 1.845 1.00 93.31 183 PHE A N 1
ATOM 1424 C CA . PHE A 1 183 ? 18.565 -5.757 1.255 1.00 93.31 183 PHE A CA 1
ATOM 1425 C C . PHE A 1 183 ? 19.394 -4.500 1.568 1.00 93.31 183 PHE A C 1
ATOM 1427 O O . PHE A 1 183 ? 19.106 -3.445 1.015 1.00 93.31 183 PHE A O 1
ATOM 1434 N N . ASP A 1 184 ? 20.416 -4.574 2.429 1.00 92.38 184 ASP A N 1
ATOM 1435 C CA . ASP A 1 184 ? 21.146 -3.373 2.871 1.00 92.38 184 ASP A CA 1
ATOM 1436 C C . ASP A 1 184 ? 21.827 -2.629 1.712 1.00 92.38 184 ASP A C 1
ATOM 1438 O O . ASP A 1 184 ? 21.877 -1.402 1.699 1.00 92.38 184 ASP A O 1
ATOM 1442 N N . HIS A 1 185 ? 22.332 -3.354 0.709 1.00 93.44 185 HIS A N 1
ATOM 1443 C CA . HIS A 1 185 ? 22.959 -2.741 -0.466 1.00 93.44 185 HIS A CA 1
ATOM 1444 C C . HIS A 1 185 ? 21.965 -1.938 -1.314 1.00 93.44 185 HIS A C 1
ATOM 1446 O O . HIS A 1 185 ? 22.377 -1.046 -2.053 1.00 93.44 185 HIS A O 1
ATOM 1452 N N . LEU A 1 186 ? 20.658 -2.201 -1.189 1.00 93.56 186 LEU A N 1
ATOM 1453 C CA . LEU A 1 186 ? 19.621 -1.471 -1.920 1.00 93.56 186 LEU A CA 1
ATOM 1454 C C . LEU A 1 186 ? 19.523 -0.007 -1.485 1.00 93.56 186 LEU A C 1
ATOM 1456 O O . LEU A 1 186 ? 19.086 0.827 -2.273 1.00 93.56 186 LEU A O 1
ATOM 1460 N N . PHE A 1 187 ? 19.936 0.324 -0.260 1.00 90.19 187 PHE A N 1
ATOM 1461 C CA . PHE A 1 187 ? 19.900 1.697 0.240 1.00 90.19 187 PHE A CA 1
ATOM 1462 C C . PHE A 1 187 ? 20.817 2.627 -0.538 1.00 90.19 187 PHE A C 1
ATOM 1464 O O . PHE A 1 187 ? 20.376 3.654 -1.046 1.00 90.19 187 PHE A O 1
ATOM 1471 N N . GLU A 1 188 ? 22.082 2.233 -0.667 1.00 90.44 188 GLU A N 1
ATOM 1472 C CA . GLU A 1 188 ? 23.090 3.003 -1.392 1.00 90.44 188 GLU A CA 1
ATOM 1473 C C . GLU A 1 188 ? 22.696 3.162 -2.863 1.00 90.44 188 GLU A C 1
ATOM 1475 O O . GLU A 1 188 ? 22.878 4.226 -3.454 1.00 90.44 188 GLU A O 1
ATOM 1480 N N . ILE A 1 189 ? 22.108 2.118 -3.449 1.00 93.62 189 ILE A N 1
ATOM 1481 C CA . ILE A 1 189 ? 21.607 2.163 -4.819 1.00 93.62 189 ILE A CA 1
ATOM 1482 C C . ILE A 1 189 ? 20.437 3.146 -4.949 1.00 93.62 189 ILE A C 1
ATOM 1484 O O . ILE A 1 189 ? 20.453 3.966 -5.864 1.00 93.62 189 ILE A O 1
ATOM 1488 N N . ASN A 1 190 ? 19.435 3.080 -4.065 1.00 92.94 190 ASN A N 1
ATOM 1489 C CA . ASN A 1 190 ? 18.280 3.984 -4.093 1.00 92.94 190 ASN A CA 1
ATOM 1490 C C . ASN A 1 190 ? 18.720 5.449 -3.933 1.00 92.94 190 ASN A C 1
ATOM 1492 O O . ASN A 1 190 ? 18.329 6.296 -4.736 1.00 92.94 190 ASN A O 1
ATOM 1496 N N . GLU A 1 191 ? 19.594 5.732 -2.963 1.00 90.62 191 GLU A N 1
ATOM 1497 C CA . GLU A 1 191 ? 20.126 7.077 -2.718 1.00 90.62 191 GLU A CA 1
ATOM 1498 C C . GLU A 1 191 ? 20.865 7.623 -3.947 1.00 90.62 191 GLU A C 1
ATOM 1500 O O . GLU A 1 191 ? 20.619 8.747 -4.395 1.00 90.62 191 GLU A O 1
ATOM 1505 N N . ARG A 1 192 ? 21.736 6.800 -4.547 1.00 92.69 192 ARG A N 1
ATOM 1506 C CA . ARG A 1 192 ? 22.460 7.169 -5.767 1.00 92.69 192 ARG A CA 1
ATOM 1507 C C . ARG A 1 192 ? 21.529 7.352 -6.952 1.00 92.69 192 ARG A C 1
ATOM 1509 O O . ARG A 1 192 ? 21.758 8.277 -7.728 1.00 92.69 192 ARG A O 1
ATOM 1516 N N . TYR A 1 193 ? 20.516 6.499 -7.099 1.00 93.38 193 TYR A N 1
ATOM 1517 C CA . TYR A 1 193 ? 19.571 6.562 -8.208 1.00 93.38 193 TYR A CA 1
ATOM 1518 C C . TYR A 1 193 ? 18.782 7.863 -8.185 1.00 93.38 193 TYR A C 1
ATOM 1520 O O . TYR A 1 193 ? 18.699 8.506 -9.218 1.00 93.38 193 TYR A O 1
ATOM 1528 N N . TRP A 1 194 ? 18.288 8.312 -7.031 1.00 91.69 194 TRP A N 1
ATOM 1529 C CA . TRP A 1 194 ? 17.549 9.577 -6.936 1.00 91.69 194 TRP A CA 1
ATOM 1530 C C . TRP A 1 194 ? 18.443 10.826 -6.891 1.00 91.69 194 TRP A C 1
ATOM 1532 O O . TRP A 1 194 ? 17.927 11.939 -6.800 1.00 91.69 194 TRP A O 1
ATOM 1542 N N . ALA A 1 195 ? 19.773 10.658 -6.962 1.00 85.94 195 ALA A N 1
ATOM 1543 C CA . ALA A 1 195 ? 20.776 11.729 -6.992 1.00 85.94 195 ALA A CA 1
ATOM 1544 C C . ALA A 1 195 ? 20.571 12.807 -5.904 1.00 85.94 195 ALA A C 1
ATOM 1546 O O . ALA A 1 195 ? 20.851 13.989 -6.113 1.00 85.94 195 ALA A O 1
ATOM 1547 N N . LYS A 1 196 ? 20.057 12.391 -4.742 1.00 79.19 196 LYS A N 1
ATOM 1548 C CA . LYS A 1 196 ? 19.664 13.254 -3.625 1.00 79.19 196 LYS A CA 1
ATOM 1549 C C . LYS A 1 196 ? 20.068 12.578 -2.315 1.00 79.19 196 LYS A C 1
ATOM 1551 O O . LYS A 1 196 ? 19.449 11.572 -1.966 1.00 79.19 196 LYS A O 1
ATOM 1556 N N . PRO A 1 197 ? 21.047 13.118 -1.568 1.00 65.50 197 PRO A N 1
ATOM 1557 C CA . PRO A 1 197 ? 21.464 12.543 -0.286 1.00 65.50 197 PRO A CA 1
ATOM 1558 C C . PRO A 1 197 ? 20.293 12.394 0.699 1.00 65.50 197 PRO A C 1
ATOM 1560 O O . PRO A 1 197 ? 20.219 11.449 1.481 1.00 65.50 197 PRO A O 1
ATOM 1563 N N . GLU A 1 198 ? 19.321 13.308 0.647 1.00 70.44 198 GLU A N 1
ATOM 1564 C CA . GLU A 1 198 ? 18.162 13.290 1.537 1.00 70.44 198 GLU A CA 1
ATOM 1565 C C . GLU A 1 198 ? 17.083 12.279 1.130 1.00 70.44 198 GLU A C 1
ATOM 1567 O O . GLU A 1 198 ? 16.247 11.941 1.973 1.00 70.44 198 GLU A O 1
ATOM 1572 N N . ALA A 1 199 ? 17.100 11.770 -0.112 1.00 70.06 199 ALA A N 1
ATOM 1573 C CA . ALA A 1 199 ? 16.082 10.838 -0.611 1.00 70.06 199 ALA A CA 1
ATOM 1574 C C . ALA A 1 199 ? 16.000 9.571 0.245 1.00 70.06 199 ALA A C 1
ATOM 1576 O O . ALA A 1 199 ? 14.912 9.049 0.468 1.00 70.06 199 ALA A O 1
ATOM 1577 N N . PHE A 1 200 ? 17.135 9.125 0.789 1.00 71.31 200 PHE A N 1
ATOM 1578 C CA . PHE A 1 200 ? 17.191 7.980 1.690 1.00 71.31 200 PHE A CA 1
ATOM 1579 C C . PHE A 1 200 ? 17.192 8.371 3.179 1.00 71.31 200 PHE A C 1
ATOM 1581 O O . PHE A 1 200 ? 16.510 7.748 4.003 1.00 71.31 200 PHE A O 1
ATOM 1588 N N . LEU A 1 201 ? 17.913 9.437 3.545 1.00 72.56 201 LEU A N 1
ATOM 1589 C CA . LEU A 1 201 ? 18.066 9.843 4.945 1.00 72.56 201 LEU A CA 1
ATOM 1590 C C . LEU A 1 201 ? 16.751 10.306 5.586 1.00 72.56 201 LEU A C 1
ATOM 1592 O O . LEU A 1 201 ? 16.540 10.083 6.780 1.00 72.56 201 LEU A O 1
ATOM 1596 N N . GLN A 1 202 ? 15.849 10.924 4.821 1.00 73.69 202 GLN A N 1
ATOM 1597 C CA . GLN A 1 202 ? 14.558 11.377 5.337 1.00 73.69 202 GLN A CA 1
ATOM 1598 C C . GLN A 1 202 ? 13.617 10.200 5.689 1.00 73.69 202 GLN A C 1
ATOM 1600 O O . GLN A 1 202 ? 13.118 10.173 6.821 1.00 73.69 202 GLN A O 1
ATOM 1605 N N . PRO A 1 203 ? 13.402 9.193 4.812 1.00 74.88 203 PRO A N 1
ATOM 1606 C CA . PRO A 1 203 ? 12.730 7.946 5.187 1.00 74.88 203 PRO A CA 1
ATOM 1607 C C . PRO A 1 203 ? 13.360 7.258 6.406 1.00 74.88 203 PRO A C 1
ATOM 1609 O O . PRO A 1 203 ? 12.644 6.817 7.306 1.00 74.88 203 PRO A O 1
ATOM 1612 N N . LEU A 1 204 ? 14.694 7.213 6.482 1.00 77.44 204 LEU A N 1
ATOM 1613 C CA . LEU A 1 204 ? 15.415 6.603 7.601 1.00 77.44 204 LEU A CA 1
ATOM 1614 C C . LEU A 1 204 ? 15.142 7.324 8.929 1.00 77.44 204 LEU A C 1
ATOM 1616 O O . LEU A 1 204 ? 14.785 6.695 9.931 1.00 77.44 204 LEU A O 1
ATOM 1620 N N . ALA A 1 205 ? 15.273 8.652 8.932 1.00 82.81 205 ALA A N 1
ATOM 1621 C CA . ALA A 1 205 ? 14.993 9.482 10.099 1.00 82.81 205 ALA A CA 1
ATOM 1622 C C . ALA A 1 205 ? 13.546 9.307 10.575 1.00 82.81 205 ALA A C 1
ATOM 1624 O O . ALA A 1 205 ? 13.283 9.318 11.775 1.00 82.81 205 ALA A O 1
ATOM 1625 N N . ARG A 1 206 ? 12.613 9.085 9.647 1.00 86.50 206 ARG A N 1
ATOM 1626 C CA . ARG A 1 206 ? 11.206 8.827 9.949 1.00 86.50 206 ARG A CA 1
ATOM 1627 C C . ARG A 1 206 ? 10.957 7.445 10.553 1.00 86.50 206 ARG A C 1
ATOM 1629 O O . ARG A 1 206 ? 10.166 7.331 11.492 1.00 86.50 206 ARG A O 1
ATOM 1636 N N . LEU A 1 207 ? 11.602 6.407 10.022 1.00 87.94 207 LEU A N 1
ATOM 1637 C CA . LEU A 1 207 ? 11.483 5.037 10.529 1.00 87.94 207 LEU A CA 1
ATOM 1638 C C . LEU A 1 207 ? 11.978 4.930 11.973 1.00 87.94 207 LEU A C 1
ATOM 1640 O O . LEU A 1 207 ? 11.323 4.308 12.807 1.00 87.94 207 LEU A O 1
ATOM 1644 N N . LEU A 1 208 ? 13.095 5.588 12.279 1.00 90.12 208 LEU A N 1
ATOM 1645 C CA . LEU A 1 208 ? 13.738 5.519 13.593 1.00 90.12 208 LEU A CA 1
ATOM 1646 C C . LEU A 1 208 ? 13.302 6.636 14.552 1.00 90.12 208 LEU A C 1
ATOM 1648 O O . LEU A 1 208 ? 13.471 6.523 15.766 1.00 90.12 208 LEU A O 1
ATOM 1652 N N . GLY A 1 209 ? 12.755 7.725 14.020 1.00 88.44 209 GLY A N 1
ATOM 1653 C CA . GLY A 1 209 ? 12.254 8.851 14.792 1.00 88.44 209 GLY A CA 1
ATOM 1654 C C . GLY A 1 209 ? 10.858 8.605 15.373 1.00 88.44 209 GLY A C 1
ATOM 1655 O O . GLY A 1 209 ? 10.174 7.638 15.010 1.00 88.44 209 GLY A O 1
ATOM 1656 N N . PRO A 1 210 ? 10.396 9.505 16.264 1.00 86.38 210 PRO A N 1
ATOM 1657 C CA . PRO A 1 210 ? 9.017 9.505 16.729 1.00 86.38 210 PRO A CA 1
ATOM 1658 C C . PRO A 1 210 ? 8.040 9.547 15.553 1.00 86.38 210 PRO A C 1
ATOM 1660 O O . PRO A 1 210 ? 8.304 10.158 14.513 1.00 86.38 210 PRO A O 1
ATOM 1663 N N . GLU A 1 211 ? 6.892 8.909 15.714 1.00 83.44 211 GLU A N 1
ATOM 1664 C CA . GLU A 1 211 ? 5.871 8.888 14.676 1.00 83.44 211 GLU A CA 1
ATOM 1665 C C . GLU A 1 211 ? 5.390 10.297 14.308 1.00 83.44 211 GLU A C 1
ATOM 1667 O O . GLU A 1 211 ? 5.221 11.156 15.172 1.00 83.44 211 GLU A O 1
ATOM 1672 N N . GLY A 1 212 ? 5.238 10.554 13.006 1.00 81.31 212 GLY A N 1
ATOM 1673 C CA . GLY A 1 212 ? 4.838 11.864 12.486 1.00 81.31 212 GLY A CA 1
ATOM 1674 C C . GLY A 1 212 ? 5.894 12.972 12.609 1.00 81.31 212 GLY A C 1
ATOM 1675 O O . GLY A 1 212 ? 5.623 14.096 12.204 1.00 81.31 212 GLY A O 1
ATOM 1676 N N . SER A 1 213 ? 7.101 12.690 13.120 1.00 82.38 213 SER A N 1
ATOM 1677 C CA . SER A 1 213 ? 8.136 13.720 13.339 1.00 82.38 213 SER A CA 1
ATOM 1678 C C . SER A 1 213 ? 8.718 14.332 12.059 1.00 82.38 213 SER A C 1
ATOM 1680 O O . SER A 1 213 ? 9.288 15.420 12.101 1.00 82.38 213 SER A O 1
ATOM 1682 N N . THR A 1 214 ? 8.562 13.663 10.919 1.00 83.06 214 THR A N 1
ATOM 1683 C CA . THR A 1 214 ? 9.036 14.135 9.614 1.00 83.06 214 THR A CA 1
ATOM 1684 C C . THR A 1 214 ? 7.856 14.204 8.660 1.00 83.06 214 THR A C 1
ATOM 1686 O O . THR A 1 214 ? 7.229 13.183 8.398 1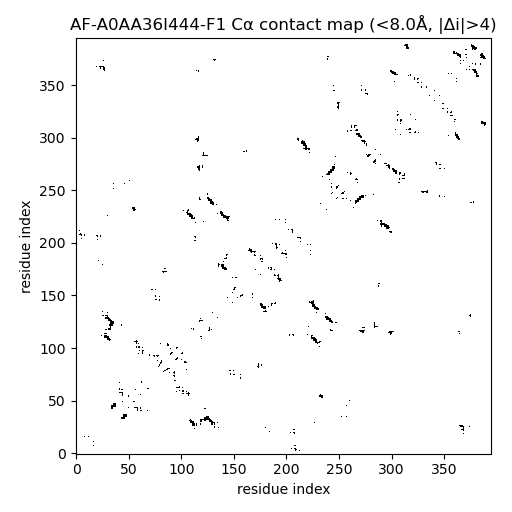.00 83.06 214 THR A O 1
ATOM 1689 N N . GLY A 1 215 ? 7.529 15.386 8.141 1.00 86.31 215 GLY A N 1
ATOM 1690 C CA . GLY A 1 215 ? 6.490 15.510 7.119 1.00 86.31 215 GLY A CA 1
ATOM 1691 C C . GLY A 1 215 ? 6.875 14.749 5.848 1.00 86.31 215 GLY A C 1
ATOM 1692 O O . GLY A 1 215 ? 8.054 14.680 5.499 1.00 86.31 215 GLY A O 1
ATOM 1693 N N . LEU A 1 216 ? 5.880 14.178 5.173 1.00 89.25 216 LEU A N 1
ATOM 1694 C CA . LEU A 1 216 ? 6.050 13.626 3.834 1.00 89.25 216 LEU A CA 1
ATOM 1695 C C . LEU A 1 216 ? 5.762 14.713 2.794 1.00 89.25 216 LEU A C 1
ATOM 1697 O O . LEU A 1 216 ? 4.903 15.576 2.996 1.00 89.25 216 LEU A O 1
ATOM 1701 N N . VAL A 1 217 ? 6.458 14.639 1.669 1.00 89.31 217 VAL A N 1
ATOM 1702 C CA . VAL A 1 217 ? 6.199 15.422 0.461 1.00 89.31 217 VAL A CA 1
ATOM 1703 C C . VAL A 1 217 ? 5.876 14.488 -0.699 1.00 89.31 217 VAL A C 1
ATOM 1705 O O . VAL A 1 217 ? 6.177 13.298 -0.649 1.00 89.31 217 VAL A O 1
ATOM 1708 N N . GLY A 1 218 ? 5.275 15.035 -1.757 1.00 89.06 218 GLY A N 1
ATOM 1709 C CA . GLY A 1 218 ? 4.850 14.266 -2.922 1.00 89.06 218 GLY A CA 1
ATOM 1710 C C . GLY A 1 218 ? 5.965 13.418 -3.543 1.00 89.06 218 GLY A C 1
ATOM 1711 O O . GLY A 1 218 ? 5.747 12.284 -3.947 1.00 89.06 218 GLY A O 1
ATOM 1712 N N . GLU A 1 219 ? 7.192 13.936 -3.547 1.00 88.94 219 GLU A N 1
ATOM 1713 C CA . GLU A 1 219 ? 8.353 13.215 -4.072 1.00 88.94 219 GLU A CA 1
ATOM 1714 C C . GLU A 1 219 ? 8.681 11.936 -3.283 1.00 88.94 219 GLU A C 1
ATOM 1716 O O . GLU A 1 219 ? 9.146 10.962 -3.867 1.00 88.94 219 GLU A O 1
ATOM 1721 N N . ASN A 1 220 ? 8.378 11.876 -1.982 1.00 90.06 220 ASN A N 1
ATOM 1722 C CA . ASN A 1 220 ? 8.669 10.676 -1.202 1.00 90.06 220 ASN A CA 1
ATOM 1723 C C . ASN A 1 220 ? 7.869 9.455 -1.703 1.00 90.06 220 ASN A C 1
ATOM 1725 O O . ASN A 1 220 ? 8.336 8.330 -1.570 1.00 90.06 220 ASN A O 1
ATOM 1729 N N . PHE A 1 221 ? 6.705 9.651 -2.333 1.00 91.38 221 PHE A N 1
ATOM 1730 C CA . PHE A 1 221 ? 5.859 8.552 -2.817 1.00 91.38 221 PHE A CA 1
ATOM 1731 C C . PHE A 1 221 ? 6.384 7.845 -4.066 1.00 91.38 221 PHE A C 1
ATOM 1733 O O . PHE A 1 221 ? 5.836 6.807 -4.411 1.00 91.38 221 PHE A O 1
ATOM 1740 N N . VAL A 1 222 ? 7.419 8.367 -4.731 1.00 90.56 222 VAL A N 1
ATOM 1741 C CA . VAL A 1 222 ? 8.111 7.644 -5.816 1.00 90.56 222 VAL A CA 1
ATOM 1742 C C . VAL A 1 222 ? 9.429 7.016 -5.354 1.00 90.56 222 VAL A C 1
ATOM 1744 O O . VAL A 1 222 ? 9.994 6.176 -6.043 1.00 90.56 222 VAL A O 1
ATOM 1747 N N . GLN A 1 223 ? 9.910 7.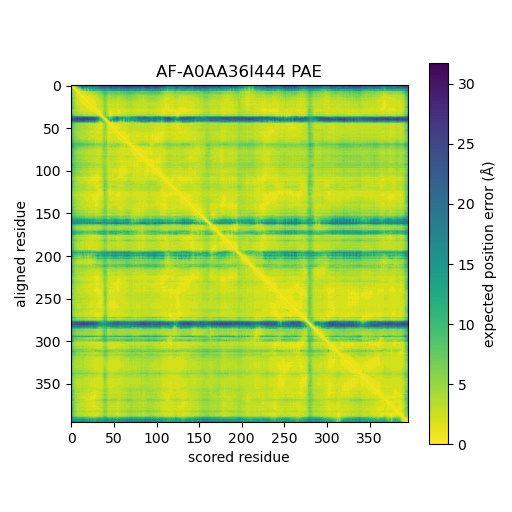391 -4.164 1.00 91.25 223 GLN A N 1
ATOM 1748 C CA . GLN A 1 223 ? 11.177 6.942 -3.581 1.00 91.25 223 GLN A CA 1
ATOM 1749 C C . GLN A 1 223 ? 10.965 5.725 -2.664 1.00 91.25 223 GLN A C 1
ATOM 1751 O O . GLN A 1 223 ? 11.295 5.751 -1.479 1.00 91.25 223 GLN A O 1
ATOM 1756 N N . TYR A 1 224 ? 10.385 4.652 -3.202 1.00 92.75 224 TYR A N 1
ATOM 1757 C CA . TYR A 1 224 ? 10.145 3.397 -2.477 1.00 92.75 224 TYR A CA 1
ATOM 1758 C C . TYR A 1 224 ? 10.990 2.243 -3.017 1.00 92.75 224 TYR A C 1
ATOM 1760 O O . TYR A 1 224 ? 11.576 2.328 -4.092 1.00 92.75 224 TYR A O 1
ATOM 1768 N N . PHE A 1 225 ? 11.012 1.144 -2.261 1.00 95.56 225 PHE A N 1
ATOM 1769 C CA . PHE A 1 225 ? 11.515 -0.142 -2.736 1.00 95.56 225 PHE A CA 1
ATOM 1770 C C . PHE A 1 225 ? 10.370 -0.899 -3.392 1.00 95.56 225 PHE A C 1
ATOM 1772 O O . PHE A 1 225 ? 9.310 -1.069 -2.786 1.00 95.56 225 PHE A O 1
ATOM 1779 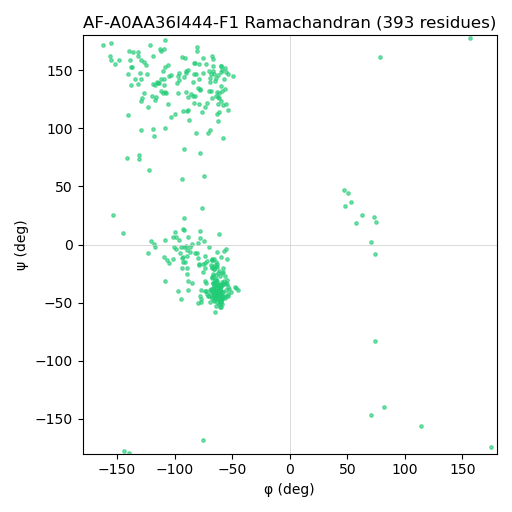N N . GLU A 1 226 ? 10.580 -1.344 -4.619 1.00 96.94 226 GLU A N 1
ATOM 1780 C CA . GLU A 1 226 ? 9.642 -2.217 -5.311 1.00 96.94 226 GLU A CA 1
ATOM 1781 C C . GLU A 1 226 ? 9.820 -3.653 -4.801 1.00 96.94 226 GLU A C 1
ATOM 1783 O O . GLU A 1 226 ? 10.932 -4.095 -4.498 1.00 96.94 226 GLU A O 1
ATOM 1788 N N . VAL A 1 227 ? 8.713 -4.379 -4.669 1.00 97.94 227 VAL A N 1
ATOM 1789 C CA . VAL A 1 227 ? 8.656 -5.727 -4.106 1.00 97.94 227 VAL A CA 1
ATOM 1790 C C . VAL A 1 227 ? 7.891 -6.629 -5.069 1.00 97.94 227 VAL A C 1
ATOM 1792 O O . VAL A 1 227 ? 6.738 -6.367 -5.389 1.00 97.94 227 VAL A O 1
ATOM 1795 N N . LEU A 1 228 ? 8.516 -7.721 -5.505 1.00 97.50 228 LEU A N 1
ATOM 1796 C CA . LEU A 1 228 ? 7.932 -8.672 -6.449 1.00 97.50 228 LEU A CA 1
ATOM 1797 C C . LEU A 1 228 ? 7.818 -10.048 -5.784 1.00 97.50 228 LEU A C 1
ATOM 1799 O O . LEU A 1 228 ? 8.821 -10.764 -5.671 1.00 97.50 228 LEU A O 1
ATOM 1803 N N . PRO A 1 229 ? 6.631 -10.432 -5.278 1.00 97.81 229 PRO A N 1
ATOM 1804 C CA . PRO A 1 229 ? 6.367 -11.794 -4.837 1.00 97.81 229 PRO A CA 1
ATOM 1805 C C . PRO A 1 229 ? 6.515 -12.796 -5.993 1.00 97.81 229 PRO A C 1
ATOM 1807 O O . PRO A 1 229 ? 5.709 -12.854 -6.912 1.00 97.81 229 PRO A O 1
ATOM 1810 N N . THR A 1 230 ? 7.507 -13.674 -5.898 1.00 96.25 230 THR A N 1
ATOM 1811 C CA . THR A 1 230 ? 7.772 -14.752 -6.870 1.00 96.25 230 THR A CA 1
ATOM 1812 C C . THR A 1 230 ? 6.833 -15.958 -6.717 1.00 96.25 230 THR A C 1
ATOM 1814 O O . THR A 1 230 ? 7.000 -16.975 -7.384 1.00 96.25 230 THR A O 1
ATOM 1817 N N . ALA A 1 231 ? 5.832 -15.854 -5.838 1.00 96.88 231 ALA A N 1
ATOM 1818 C CA . ALA A 1 231 ? 4.776 -16.839 -5.648 1.00 96.88 231 ALA A CA 1
ATOM 1819 C C . ALA A 1 231 ? 3.402 -16.179 -5.798 1.00 96.88 231 ALA A C 1
ATOM 1821 O O . ALA A 1 231 ? 3.237 -14.993 -5.506 1.00 96.88 231 ALA A O 1
ATOM 1822 N N . ARG A 1 232 ? 2.393 -16.974 -6.175 1.00 96.94 232 ARG A N 1
ATOM 1823 C CA . ARG A 1 232 ? 1.009 -16.497 -6.264 1.00 96.94 232 ARG A CA 1
ATOM 1824 C C . ARG A 1 232 ? 0.521 -15.967 -4.916 1.00 96.94 232 ARG A C 1
ATOM 1826 O O . ARG A 1 232 ? 0.630 -16.624 -3.877 1.00 96.94 232 ARG A O 1
ATOM 1833 N N . VAL A 1 233 ? -0.081 -14.787 -4.953 1.00 98.19 233 VAL A N 1
ATOM 1834 C CA . VAL A 1 233 ? -0.608 -14.103 -3.776 1.00 98.19 233 VAL A CA 1
ATOM 1835 C C . VAL A 1 233 ? -2.080 -14.470 -3.576 1.00 98.19 233 VAL A C 1
ATOM 1837 O O . VAL A 1 233 ? -2.976 -13.734 -3.968 1.00 98.19 233 VAL A O 1
ATOM 1840 N N . GLU A 1 234 ? -2.354 -15.620 -2.965 1.00 98.25 234 GLU A N 1
ATOM 1841 C CA . GLU A 1 234 ? -3.711 -15.949 -2.495 1.00 98.25 234 GLU A CA 1
ATOM 1842 C C . GLU A 1 234 ? -4.220 -14.909 -1.480 1.00 98.25 234 GLU A C 1
ATOM 1844 O O . GLU A 1 234 ? -3.440 -14.357 -0.700 1.00 98.25 234 GLU A O 1
ATOM 1849 N N . PHE A 1 235 ? -5.533 -14.672 -1.410 1.00 97.88 235 PHE A N 1
ATOM 1850 C CA . PHE A 1 235 ? -6.097 -13.741 -0.422 1.00 97.88 235 PHE A CA 1
ATOM 1851 C C . PHE A 1 235 ? -5.901 -14.201 1.027 1.00 97.88 235 PHE A C 1
ATOM 1853 O O . PHE A 1 235 ? -5.893 -13.378 1.937 1.00 97.88 235 PHE A O 1
ATOM 1860 N N . THR A 1 236 ? -5.622 -15.484 1.266 1.00 97.25 236 THR A N 1
ATOM 1861 C CA . THR A 1 236 ? -5.173 -15.977 2.579 1.00 97.25 236 THR A CA 1
ATOM 1862 C C . THR A 1 236 ? -3.793 -15.449 2.982 1.00 97.25 236 THR A C 1
ATOM 1864 O O . THR A 1 236 ? -3.452 -15.474 4.163 1.00 97.25 236 THR A O 1
ATOM 1867 N N . HIS A 1 237 ? -2.996 -14.959 2.027 1.00 98.25 237 HIS A N 1
ATOM 1868 C CA . HIS A 1 237 ? -1.723 -14.278 2.270 1.00 98.25 237 HIS A CA 1
ATOM 1869 C C . HIS A 1 237 ? -1.890 -12.776 2.527 1.00 98.25 237 HIS A C 1
ATOM 1871 O O . HIS A 1 237 ? -0.918 -12.103 2.876 1.00 98.25 237 HIS A O 1
ATOM 1877 N N . VAL A 1 238 ? -3.106 -12.244 2.372 1.00 98.19 238 VAL A N 1
ATOM 1878 C CA . VAL A 1 238 ? -3.426 -10.850 2.672 1.00 98.19 238 VAL A CA 1
ATOM 1879 C C . VAL A 1 238 ? -3.734 -10.718 4.159 1.00 98.19 238 VAL A C 1
ATOM 1881 O O . VAL A 1 238 ? -4.550 -11.426 4.753 1.00 98.19 238 VAL A O 1
ATOM 1884 N N . LYS A 1 239 ? -3.045 -9.777 4.788 1.00 97.88 239 LYS A N 1
ATOM 1885 C CA . LYS A 1 239 ? -3.152 -9.476 6.205 1.00 97.88 239 LYS A CA 1
ATOM 1886 C C . LYS A 1 239 ? -4.383 -8.625 6.502 1.00 97.88 239 LYS A C 1
ATOM 1888 O O . LYS A 1 239 ? -5.153 -8.979 7.399 1.00 97.88 239 LYS A O 1
ATOM 1893 N N . PHE A 1 240 ? -4.551 -7.535 5.753 1.00 98.50 240 PHE A N 1
ATOM 1894 C CA . PHE A 1 240 ? -5.697 -6.625 5.789 1.00 98.50 240 PHE A CA 1
ATOM 1895 C C . PHE A 1 240 ? -5.752 -5.766 4.514 1.00 98.50 240 PHE A C 1
ATOM 1897 O O . PHE A 1 240 ? -4.830 -5.787 3.697 1.00 98.50 240 PHE A O 1
ATOM 1904 N N . ILE A 1 241 ? -6.849 -5.029 4.363 1.00 98.56 241 ILE A N 1
ATOM 1905 C CA . ILE A 1 241 ? -7.143 -4.108 3.265 1.00 98.56 241 ILE A CA 1
ATOM 1906 C C . ILE A 1 241 ? -7.210 -2.686 3.811 1.00 98.56 241 ILE A C 1
ATOM 1908 O O . ILE A 1 241 ? -7.795 -2.465 4.872 1.00 98.56 241 ILE A O 1
ATOM 1912 N N . ILE A 1 242 ? -6.652 -1.733 3.072 1.00 98.50 242 ILE A N 1
ATOM 1913 C CA . ILE A 1 242 ? -6.779 -0.298 3.325 1.00 98.50 242 ILE A CA 1
ATOM 1914 C C . ILE A 1 242 ? -7.687 0.293 2.246 1.00 98.50 242 ILE A C 1
ATOM 1916 O O . ILE A 1 242 ? -7.466 0.037 1.069 1.00 98.50 242 ILE A O 1
ATOM 1920 N N . ALA A 1 243 ? -8.690 1.078 2.631 1.00 97.38 243 ALA A N 1
ATOM 1921 C CA . ALA A 1 243 ? -9.549 1.817 1.712 1.00 97.38 243 ALA A CA 1
ATOM 1922 C C . ALA A 1 243 ? -9.413 3.327 1.922 1.00 97.38 243 ALA A C 1
ATOM 1924 O O . ALA A 1 243 ? -9.409 3.833 3.051 1.00 97.38 243 ALA A O 1
ATOM 1925 N N . ALA A 1 244 ? -9.347 4.051 0.813 1.00 95.88 244 ALA A N 1
ATOM 1926 C CA . ALA A 1 244 ? -9.234 5.495 0.793 1.00 95.88 244 ALA A CA 1
ATOM 1927 C C . ALA A 1 244 ? -10.564 6.161 1.175 1.00 95.88 244 ALA A C 1
ATOM 1929 O O . ALA A 1 244 ? -11.597 6.009 0.519 1.00 95.88 244 ALA A O 1
ATOM 1930 N N . PHE A 1 245 ? -10.554 6.926 2.264 1.00 96.69 245 PHE A N 1
ATOM 1931 C CA . PHE A 1 245 ? -11.739 7.604 2.778 1.00 96.69 245 PHE A CA 1
ATOM 1932 C C . PHE A 1 245 ? -12.326 8.625 1.783 1.00 96.69 245 PHE A C 1
ATOM 1934 O O . PHE A 1 245 ? -13.541 8.579 1.556 1.00 96.69 245 PHE A O 1
ATOM 1941 N N . PRO A 1 246 ? -11.526 9.502 1.131 1.00 95.19 246 PRO A N 1
ATOM 1942 C CA . PRO A 1 246 ? -12.069 10.503 0.213 1.00 95.19 246 PRO A CA 1
ATOM 1943 C C . PRO A 1 246 ? -12.804 9.924 -1.001 1.00 95.19 246 PRO A C 1
ATOM 1945 O O . PRO A 1 246 ? -13.818 10.482 -1.425 1.00 95.19 246 PRO A O 1
ATOM 1948 N N . SER A 1 247 ? -12.360 8.792 -1.545 1.00 92.88 247 SER A N 1
ATOM 1949 C CA . SER A 1 247 ? -12.962 8.163 -2.730 1.00 92.88 247 SER A CA 1
ATOM 1950 C C . SER A 1 247 ? -14.095 7.198 -2.392 1.00 92.88 247 SER A C 1
ATOM 1952 O O . SER A 1 247 ? -15.112 7.204 -3.082 1.00 92.88 247 SER A O 1
ATOM 1954 N N . LEU A 1 248 ? -13.970 6.414 -1.318 1.00 95.31 248 LEU A N 1
ATOM 1955 C CA . LEU A 1 248 ? -14.840 5.254 -1.103 1.00 95.31 248 LEU A CA 1
ATOM 1956 C C . LEU A 1 248 ? -15.861 5.410 0.020 1.00 95.31 248 LEU A C 1
ATOM 1958 O O . LEU A 1 248 ? -16.949 4.838 -0.064 1.00 95.31 248 LEU A O 1
ATOM 1962 N N . PHE A 1 249 ? -15.557 6.164 1.074 1.00 97.94 249 PHE A N 1
ATOM 1963 C CA . PHE A 1 249 ? -16.422 6.201 2.254 1.00 97.94 249 PHE A CA 1
ATOM 1964 C C . PHE A 1 249 ? -17.759 6.889 1.954 1.00 97.94 249 PHE A C 1
ATOM 1966 O O . PHE A 1 249 ? -17.783 7.976 1.364 1.00 97.94 249 PHE A O 1
ATOM 1973 N N . GLY A 1 250 ? -18.874 6.275 2.357 1.00 97.19 250 GLY A N 1
ATOM 1974 C CA . GLY A 1 250 ? -20.212 6.787 2.039 1.00 97.19 250 GLY A CA 1
ATOM 1975 C C . GLY A 1 250 ? -20.621 6.598 0.572 1.00 97.19 250 GLY A C 1
ATOM 1976 O O . GLY A 1 250 ? -21.427 7.377 0.072 1.00 97.19 250 GLY A O 1
ATOM 1977 N N . THR A 1 251 ? -20.037 5.630 -0.144 1.00 96.62 251 THR A N 1
ATOM 1978 C CA . THR A 1 251 ? -20.369 5.318 -1.549 1.00 96.62 251 THR A CA 1
ATOM 1979 C C . THR A 1 251 ? -20.713 3.842 -1.729 1.00 96.62 251 THR A C 1
ATOM 1981 O O . THR A 1 251 ? -20.212 2.998 -0.984 1.00 96.62 251 THR A O 1
ATOM 1984 N N . ASP A 1 252 ? -21.457 3.508 -2.786 1.00 96.62 252 ASP A N 1
ATOM 1985 C CA . ASP A 1 252 ? -21.752 2.117 -3.163 1.00 96.62 252 ASP A CA 1
ATOM 1986 C C . ASP A 1 252 ? -20.475 1.291 -3.398 1.00 96.62 252 ASP A C 1
ATOM 1988 O O . ASP A 1 252 ? -20.419 0.102 -3.076 1.00 96.62 252 ASP A O 1
ATOM 1992 N N . ARG A 1 253 ? -19.412 1.920 -3.922 1.00 95.75 253 ARG A N 1
ATOM 1993 C CA . ARG A 1 253 ? -18.100 1.278 -4.110 1.00 95.75 253 ARG A CA 1
ATOM 1994 C C . ARG A 1 253 ? -17.454 0.925 -2.774 1.00 95.75 253 ARG A C 1
ATOM 1996 O O . ARG A 1 253 ? -16.970 -0.192 -2.608 1.00 95.75 253 ARG A O 1
ATOM 2003 N N . GLY A 1 254 ? -17.521 1.821 -1.792 1.00 97.38 254 GLY A N 1
ATOM 2004 C CA . GLY A 1 254 ? -17.090 1.529 -0.426 1.00 97.38 254 GLY A CA 1
ATOM 2005 C C . GLY A 1 254 ? -17.871 0.372 0.205 1.00 97.38 254 GLY A C 1
ATOM 2006 O O . GLY A 1 254 ? -17.273 -0.504 0.830 1.00 97.38 254 GLY A O 1
ATOM 2007 N N . GLU A 1 255 ? -19.187 0.299 -0.019 1.00 98.19 255 GLU A N 1
ATOM 2008 C CA . GLU A 1 255 ? -20.004 -0.830 0.457 1.00 98.19 255 GLU A CA 1
ATOM 2009 C C . GLU A 1 255 ? -19.625 -2.156 -0.220 1.00 98.19 255 GLU A C 1
ATOM 2011 O O . GLU A 1 255 ? -19.665 -3.220 0.411 1.00 98.19 255 GLU A O 1
ATOM 2016 N N . ARG A 1 256 ? -19.241 -2.126 -1.506 1.00 97.94 256 ARG A N 1
ATOM 2017 C CA . ARG A 1 256 ? -18.687 -3.299 -2.205 1.00 97.94 256 ARG A CA 1
ATOM 2018 C C . ARG A 1 256 ? -17.388 -3.767 -1.553 1.00 97.94 256 ARG A C 1
ATOM 2020 O O . ARG A 1 256 ? -17.293 -4.948 -1.230 1.00 97.94 256 ARG A O 1
ATOM 2027 N N . VAL A 1 257 ? -16.455 -2.860 -1.250 1.00 98.31 257 VAL A N 1
ATOM 2028 C CA . VAL A 1 257 ? -15.212 -3.202 -0.530 1.00 98.31 257 VAL A CA 1
ATOM 2029 C C . VAL A 1 257 ? -15.523 -3.827 0.834 1.00 98.31 257 VAL A C 1
ATOM 2031 O O . VAL A 1 257 ? -15.012 -4.902 1.146 1.00 98.31 257 VAL A O 1
ATOM 2034 N N . GLN A 1 258 ? -16.433 -3.242 1.623 1.00 98.38 258 GLN A N 1
ATOM 2035 C CA . GLN A 1 258 ? -16.863 -3.825 2.903 1.00 98.38 258 GLN A CA 1
ATOM 2036 C C . GLN A 1 258 ? -17.450 -5.237 2.749 1.00 98.38 258 GLN A C 1
ATOM 2038 O O . GLN A 1 258 ? -17.216 -6.108 3.592 1.00 98.38 258 GLN A O 1
ATOM 2043 N N . ARG A 1 259 ? -18.255 -5.488 1.707 1.00 98.19 259 ARG A N 1
ATOM 2044 C CA . ARG A 1 259 ? -18.816 -6.822 1.424 1.00 98.19 259 ARG A CA 1
ATOM 2045 C C . ARG A 1 259 ? -17.737 -7.817 1.006 1.00 98.19 259 ARG A C 1
ATOM 2047 O O . ARG A 1 259 ? -17.727 -8.932 1.527 1.00 98.19 259 ARG A O 1
ATOM 2054 N N . TRP A 1 260 ? -16.835 -7.416 0.116 1.00 98.12 260 TRP A N 1
ATOM 2055 C CA . TRP A 1 260 ? -15.714 -8.237 -0.336 1.00 98.12 260 TRP A CA 1
ATOM 2056 C C . TRP A 1 260 ? -14.797 -8.631 0.830 1.00 98.12 260 TRP A C 1
ATOM 2058 O O . TRP A 1 260 ? -14.492 -9.815 0.991 1.00 98.12 260 TRP A O 1
ATOM 2068 N N . CYS A 1 261 ? -14.451 -7.682 1.704 1.00 98.31 261 CYS A N 1
ATOM 2069 C CA . CYS A 1 261 ? -13.651 -7.936 2.901 1.00 98.31 261 CYS A CA 1
ATOM 2070 C C . CYS A 1 261 ? -14.329 -8.930 3.854 1.00 98.31 261 CYS A C 1
ATOM 2072 O O . CYS A 1 261 ? -13.715 -9.925 4.237 1.00 98.31 261 CYS A O 1
ATOM 2074 N N . ARG A 1 262 ? -15.619 -8.729 4.172 1.00 97.75 262 ARG A N 1
ATOM 2075 C CA . ARG A 1 262 ? -16.391 -9.663 5.018 1.00 97.75 262 ARG A CA 1
ATOM 2076 C C . ARG A 1 262 ? -16.435 -11.073 4.438 1.00 97.75 262 ARG A C 1
ATOM 2078 O O . ARG A 1 262 ? -16.228 -12.036 5.168 1.00 97.75 262 ARG A O 1
ATOM 2085 N N . ARG A 1 263 ? -16.680 -11.197 3.130 1.00 96.75 263 ARG A N 1
ATOM 2086 C CA . ARG A 1 263 ? -16.757 -12.494 2.442 1.00 96.75 263 ARG A CA 1
ATOM 2087 C C . ARG A 1 263 ? -15.446 -13.275 2.523 1.00 96.75 263 ARG A C 1
ATOM 2089 O O . ARG A 1 263 ? -15.483 -14.491 2.660 1.00 96.75 263 ARG A O 1
ATOM 2096 N N . ASN A 1 264 ? -14.313 -12.582 2.445 1.00 96.62 264 ASN A N 1
ATOM 2097 C CA . ASN A 1 264 ? -12.986 -13.197 2.445 1.00 96.62 264 ASN A CA 1
ATOM 2098 C C . ASN A 1 264 ? -12.317 -13.223 3.833 1.00 96.62 264 ASN A C 1
ATOM 2100 O O . ASN A 1 264 ? -11.159 -13.617 3.942 1.00 96.62 264 ASN A O 1
ATOM 2104 N N . GLY A 1 265 ? -13.003 -12.784 4.897 1.00 95.56 265 GLY A N 1
ATOM 2105 C CA . GLY A 1 265 ? -12.415 -12.696 6.240 1.00 95.56 265 GLY A CA 1
ATOM 2106 C C . GLY A 1 265 ? -11.231 -11.722 6.333 1.00 95.56 265 GLY A C 1
ATOM 2107 O O . GLY A 1 265 ? -10.352 -11.885 7.183 1.00 95.56 265 GLY A O 1
ATOM 2108 N N . LEU A 1 266 ? -11.184 -10.721 5.450 1.00 96.88 266 LEU A N 1
ATOM 2109 C CA . LEU A 1 266 ? -10.138 -9.705 5.412 1.00 96.88 266 LEU A CA 1
ATOM 2110 C C . LEU A 1 266 ? -10.548 -8.525 6.291 1.00 96.88 266 LEU A C 1
ATOM 2112 O O . LEU A 1 266 ? -11.660 -8.014 6.171 1.00 96.88 266 LEU A O 1
ATOM 2116 N N . MET A 1 267 ? -9.651 -8.067 7.166 1.00 98.00 267 MET A N 1
ATOM 2117 C CA . MET A 1 267 ? -9.904 -6.840 7.919 1.00 98.00 267 MET A CA 1
ATOM 2118 C C . MET A 1 267 ? -9.854 -5.634 6.978 1.00 98.00 267 MET A C 1
ATOM 2120 O O . MET A 1 267 ? -8.971 -5.568 6.126 1.00 98.00 267 MET A O 1
ATOM 2124 N N . LEU A 1 268 ? -10.761 -4.675 7.168 1.00 98.56 268 LEU A N 1
ATOM 2125 C CA . LEU A 1 268 ? -10.784 -3.410 6.440 1.00 98.56 268 LEU A CA 1
ATOM 2126 C C . LEU A 1 268 ? -10.417 -2.249 7.360 1.00 98.56 268 LEU A C 1
ATOM 2128 O O . LEU A 1 268 ? -10.994 -2.092 8.438 1.00 98.56 268 LEU A O 1
ATOM 2132 N N . VAL A 1 269 ? -9.492 -1.414 6.913 1.00 98.50 269 VAL A N 1
ATOM 2133 C CA . VAL A 1 269 ? -9.141 -0.164 7.580 1.00 98.50 269 VAL A CA 1
ATOM 2134 C C . VAL A 1 269 ? -9.296 0.991 6.602 1.00 98.50 269 VAL A C 1
ATOM 2136 O O . VAL A 1 269 ? -9.083 0.838 5.405 1.00 98.50 269 VAL A O 1
ATOM 2139 N N . TRP A 1 270 ? -9.680 2.148 7.112 1.00 98.50 270 TRP A N 1
ATOM 2140 C CA . TRP A 1 270 ? -9.853 3.374 6.352 1.00 98.50 270 TRP A CA 1
ATOM 2141 C C . TRP A 1 270 ? -8.667 4.291 6.590 1.00 98.50 270 TRP A C 1
ATOM 2143 O O . TRP A 1 270 ? -8.146 4.341 7.705 1.00 98.50 270 TRP A O 1
ATOM 2153 N N . SER A 1 271 ? -8.272 5.042 5.571 1.00 97.31 271 SER A N 1
ATOM 2154 C CA . SER A 1 271 ? -7.252 6.085 5.675 1.00 97.31 271 SER A CA 1
ATOM 2155 C C . SER A 1 271 ? -7.707 7.349 4.966 1.00 97.31 271 SER A C 1
ATOM 2157 O O . SER A 1 271 ? -8.264 7.266 3.872 1.00 97.31 271 SER A O 1
ATOM 2159 N N . LEU A 1 272 ? -7.397 8.521 5.526 1.00 95.50 272 LEU A N 1
ATOM 2160 C CA . LEU A 1 272 ? -7.573 9.787 4.804 1.00 95.50 272 LEU A CA 1
ATOM 2161 C C . LEU A 1 272 ? -6.676 9.862 3.556 1.00 95.50 272 LEU A C 1
ATOM 2163 O O . LEU A 1 272 ? -7.063 10.457 2.553 1.00 95.50 272 LEU A O 1
ATOM 2167 N N . GLY A 1 273 ? -5.510 9.214 3.619 1.00 90.12 273 GLY A N 1
ATOM 2168 C CA . GLY A 1 273 ? -4.625 9.050 2.477 1.00 90.12 273 GLY A CA 1
ATOM 2169 C C . GLY A 1 273 ? -3.945 10.339 2.039 1.00 90.12 273 GLY A C 1
ATOM 2170 O O . GLY A 1 273 ? -3.612 11.181 2.877 1.00 90.12 273 GLY A O 1
ATOM 2171 N N . LEU A 1 274 ? -3.711 10.485 0.733 1.00 89.88 274 LEU A N 1
ATOM 2172 C CA . LEU A 1 274 ? -3.097 11.703 0.189 1.00 89.88 274 LEU A CA 1
ATOM 2173 C C . LEU A 1 274 ? -3.996 12.932 0.343 1.00 89.88 274 LEU A C 1
ATOM 2175 O O . LEU A 1 274 ? -3.489 14.019 0.602 1.00 89.88 274 LEU A O 1
ATOM 2179 N N . ASN A 1 275 ? -5.313 12.758 0.182 1.00 92.25 275 ASN A N 1
ATOM 2180 C CA . ASN A 1 275 ? -6.313 13.827 0.255 1.00 92.25 275 ASN A CA 1
ATOM 2181 C C . ASN A 1 275 ? -5.923 15.086 -0.554 1.00 92.25 275 ASN A C 1
ATOM 2183 O O . ASN A 1 275 ? -6.006 16.206 -0.061 1.00 92.25 275 ASN A O 1
ATOM 2187 N N . VAL A 1 276 ? -5.469 14.908 -1.797 1.00 87.75 276 VAL A N 1
ATOM 2188 C CA . VAL A 1 276 ? -5.005 16.001 -2.684 1.00 87.75 276 VAL A CA 1
ATOM 2189 C C . VAL A 1 276 ? -6.049 16.441 -3.715 1.00 87.75 276 VAL A C 1
ATOM 2191 O O . VAL A 1 276 ? -5.744 17.202 -4.628 1.00 87.75 276 VAL A O 1
ATOM 2194 N N . GLY A 1 277 ? -7.287 15.971 -3.563 1.00 76.69 277 GLY A N 1
ATOM 2195 C CA . GLY A 1 277 ? -8.352 16.170 -4.541 1.00 76.69 277 GLY A CA 1
ATOM 2196 C C . GLY A 1 277 ? -8.223 15.225 -5.738 1.00 76.69 277 GLY A C 1
ATOM 2197 O O . GLY A 1 277 ? -7.170 14.641 -5.994 1.00 76.69 277 GLY A O 1
ATOM 2198 N N . PHE A 1 278 ? -9.326 15.061 -6.462 1.00 66.12 278 PHE A N 1
ATOM 2199 C CA . PHE A 1 278 ? -9.383 14.257 -7.679 1.00 66.12 278 PHE A CA 1
ATOM 2200 C C . PHE A 1 278 ? -8.839 15.108 -8.837 1.00 66.12 278 PHE A C 1
ATOM 2202 O O . PHE A 1 278 ? -9.548 15.957 -9.367 1.00 66.12 278 PHE A O 1
ATOM 2209 N N . THR A 1 279 ? -7.557 14.962 -9.181 1.00 46.22 279 THR A N 1
ATOM 2210 C CA . THR A 1 279 ? -6.886 15.837 -10.170 1.00 46.22 279 THR A CA 1
ATOM 2211 C C . THR A 1 279 ? -6.929 15.316 -11.606 1.00 46.22 279 THR A C 1
ATOM 2213 O O . THR A 1 279 ? -6.454 15.992 -12.515 1.00 46.22 279 THR A O 1
ATOM 2216 N N . THR A 1 280 ? -7.499 14.135 -11.833 1.00 48.25 280 THR A N 1
ATOM 2217 C CA . THR A 1 280 ? -7.596 13.500 -13.153 1.00 48.25 280 THR A CA 1
ATOM 2218 C C . THR A 1 280 ? -8.961 12.841 -13.331 1.00 48.25 280 THR A C 1
ATOM 2220 O O . THR A 1 280 ? -9.666 12.607 -12.347 1.00 48.25 280 THR A O 1
ATOM 2223 N N . ASP A 1 281 ? -9.303 12.464 -14.566 1.00 41.50 281 ASP A N 1
ATOM 2224 C CA . ASP A 1 281 ? -10.499 11.672 -14.913 1.00 41.50 281 ASP A CA 1
ATOM 2225 C C . ASP A 1 281 ? -10.575 10.309 -14.179 1.00 41.50 281 ASP A C 1
ATOM 2227 O O . ASP A 1 281 ? -11.569 9.592 -14.277 1.00 41.50 281 ASP A O 1
ATOM 2231 N N . HIS A 1 282 ? -9.528 9.944 -13.426 1.00 53.91 282 HIS A N 1
ATOM 2232 C CA . HIS A 1 282 ? -9.410 8.728 -12.612 1.00 53.91 282 HIS A CA 1
ATOM 2233 C C . HIS A 1 282 ? -9.180 9.016 -11.124 1.00 53.91 282 HIS A C 1
ATOM 2235 O O . HIS A 1 282 ? -8.972 8.102 -10.329 1.00 53.91 282 HIS A O 1
ATOM 2241 N N . GLY A 1 283 ? -9.180 10.289 -10.731 1.00 55.34 283 GLY A N 1
ATOM 2242 C CA . GLY A 1 283 ? -9.250 10.693 -9.340 1.00 55.34 283 GLY A CA 1
ATOM 2243 C C . GLY A 1 283 ? -8.001 10.509 -8.470 1.00 55.34 283 GLY A C 1
ATOM 2244 O O . GLY A 1 283 ? -7.970 11.032 -7.358 1.00 55.34 283 GLY A O 1
ATOM 2245 N N . MET A 1 284 ? -6.957 9.844 -8.955 1.00 60.22 284 MET A N 1
ATOM 2246 C CA . MET A 1 284 ? -5.720 9.636 -8.200 1.00 60.22 284 MET A CA 1
ATOM 2247 C C . MET A 1 284 ? -4.574 10.467 -8.793 1.00 60.22 284 MET A C 1
ATOM 2249 O O . MET A 1 284 ? -4.493 10.619 -10.019 1.00 60.22 284 MET A O 1
ATOM 2253 N N . PRO A 1 285 ? -3.678 11.027 -7.956 1.00 66.81 285 PRO A N 1
ATOM 2254 C CA . PRO A 1 285 ? -2.465 11.656 -8.451 1.00 66.81 285 PRO A CA 1
ATOM 2255 C C . PRO A 1 285 ? -1.627 10.612 -9.187 1.00 66.81 285 PRO A C 1
ATOM 2257 O O . PRO A 1 285 ? -1.294 9.561 -8.644 1.00 66.81 285 PRO A O 1
ATOM 2260 N N . HIS A 1 286 ? -1.277 10.917 -10.432 1.00 76.88 286 HIS A N 1
ATOM 2261 C CA . HIS A 1 286 ? -0.459 10.023 -11.233 1.00 76.88 286 HIS A CA 1
ATOM 2262 C C . HIS A 1 286 ? 0.963 9.947 -10.660 1.00 76.88 286 HIS A C 1
ATOM 2264 O O . HIS A 1 286 ? 1.498 10.959 -10.192 1.00 76.88 286 HIS A O 1
ATOM 2270 N N . PHE A 1 287 ? 1.607 8.779 -10.769 1.00 84.12 287 PHE A N 1
ATOM 2271 C CA . PHE A 1 287 ? 2.998 8.555 -10.348 1.00 84.12 287 PHE A CA 1
ATOM 2272 C C . PHE A 1 287 ? 3.947 9.679 -10.800 1.00 84.12 287 PHE A C 1
ATOM 2274 O O . PHE A 1 287 ? 4.792 10.127 -10.037 1.00 84.12 287 PHE A O 1
ATOM 2281 N N . TRP A 1 288 ? 3.756 10.197 -12.015 1.00 83.38 288 TRP A N 1
ATOM 2282 C CA . TRP A 1 288 ? 4.594 11.232 -12.631 1.00 83.38 288 TRP A CA 1
ATOM 2283 C C . TRP A 1 288 ? 4.378 12.651 -12.074 1.00 83.38 288 TRP A C 1
ATOM 2285 O O . TRP A 1 288 ? 5.274 13.497 -12.156 1.00 83.38 288 TRP A O 1
ATOM 2295 N N . ASP A 1 289 ? 3.205 12.917 -11.496 1.00 83.88 289 ASP A N 1
ATOM 2296 C CA . ASP A 1 289 ? 2.798 14.241 -11.019 1.00 83.88 289 ASP A CA 1
ATOM 2297 C C . ASP A 1 289 ? 2.754 14.350 -9.494 1.00 83.88 289 ASP A C 1
ATOM 2299 O O . ASP A 1 289 ? 2.666 15.463 -8.964 1.00 83.88 289 ASP A O 1
ATOM 2303 N N . VAL A 1 290 ? 2.865 13.232 -8.767 1.00 87.81 290 VAL A N 1
ATOM 2304 C CA . VAL A 1 290 ? 2.777 13.233 -7.300 1.00 87.81 290 VAL A CA 1
ATOM 2305 C C . VAL A 1 290 ? 3.807 14.165 -6.660 1.00 87.81 290 VAL A C 1
ATOM 2307 O O . VAL A 1 290 ? 3.503 14.817 -5.669 1.00 87.81 290 VAL A O 1
ATOM 2310 N N . GLN A 1 291 ? 4.980 14.361 -7.266 1.00 87.06 291 GLN A N 1
ATOM 2311 C CA . GLN A 1 291 ? 6.001 15.300 -6.778 1.00 87.06 291 GLN A CA 1
ATOM 2312 C C . GLN A 1 291 ? 5.529 16.754 -6.646 1.00 87.06 291 GLN A C 1
ATOM 2314 O O . GLN A 1 291 ? 6.108 17.526 -5.878 1.00 87.06 291 GLN A O 1
ATOM 2319 N N . LYS A 1 292 ? 4.489 17.148 -7.388 1.00 86.75 292 LYS A N 1
ATOM 2320 C CA . LYS A 1 292 ? 3.894 18.490 -7.327 1.00 86.75 292 LYS A CA 1
ATOM 2321 C C . LYS A 1 292 ? 2.969 18.639 -6.120 1.00 86.75 292 LYS A C 1
ATOM 2323 O O . LYS A 1 292 ? 2.691 19.757 -5.697 1.00 86.75 292 LYS A O 1
ATOM 2328 N N . GLN A 1 293 ? 2.546 17.524 -5.533 1.00 88.38 293 GLN A N 1
ATOM 2329 C CA . GLN A 1 293 ? 1.636 17.504 -4.403 1.00 88.38 293 GLN A CA 1
ATOM 2330 C C . GLN A 1 293 ? 2.340 17.913 -3.108 1.00 88.38 293 GLN A C 1
ATOM 2332 O O . GLN A 1 293 ? 3.541 17.682 -2.897 1.00 88.38 293 GLN A O 1
ATOM 2337 N N . ARG A 1 294 ? 1.580 18.560 -2.229 1.00 86.56 294 ARG A N 1
ATOM 2338 C CA . ARG A 1 294 ? 2.032 19.038 -0.921 1.00 86.56 294 ARG A CA 1
ATOM 2339 C C . ARG A 1 294 ? 1.057 18.550 0.143 1.00 86.56 294 ARG A C 1
ATOM 2341 O O . ARG A 1 294 ? -0.138 18.468 -0.111 1.00 86.56 294 ARG A O 1
ATOM 2348 N N . GLY A 1 295 ? 1.611 18.185 1.297 1.00 80.75 295 GLY A N 1
ATOM 2349 C CA . GLY A 1 295 ? 0.866 17.603 2.406 1.00 80.75 295 GLY A CA 1
ATOM 2350 C C . GLY A 1 295 ? 0.019 18.614 3.196 1.00 80.75 295 GLY A C 1
ATOM 2351 O O . GLY A 1 295 ? -0.118 19.771 2.792 1.00 80.75 295 GLY A O 1
ATOM 2352 N N . PRO A 1 296 ? -0.502 18.198 4.363 1.00 85.69 296 PRO A N 1
ATOM 2353 C CA . PRO A 1 296 ? -0.004 17.074 5.160 1.00 85.69 296 PRO A CA 1
ATOM 2354 C C . PRO A 1 296 ? -0.417 15.702 4.609 1.00 85.69 296 PRO A C 1
ATOM 2356 O O . PRO A 1 296 ? -1.585 15.482 4.318 1.00 85.69 296 PRO A O 1
ATOM 2359 N N . PHE A 1 297 ? 0.536 14.766 4.523 1.00 90.25 297 PHE A N 1
ATOM 2360 C CA . PHE A 1 297 ? 0.238 13.352 4.269 1.00 90.25 297 PHE A CA 1
ATOM 2361 C C . PHE A 1 297 ? 0.418 12.553 5.557 1.00 9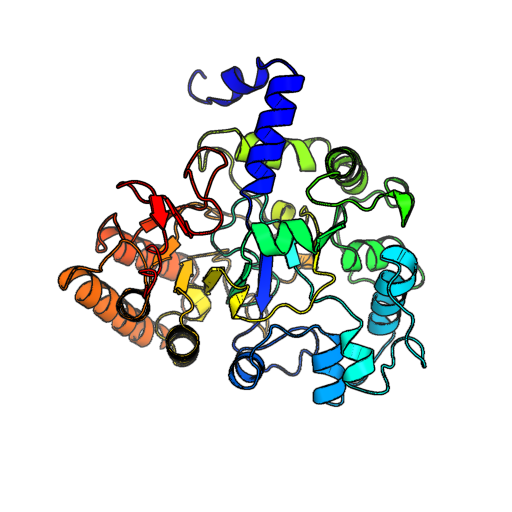0.25 297 PHE A C 1
ATOM 2363 O O . PHE A 1 297 ? 1.498 12.564 6.161 1.00 90.25 297 PHE A O 1
ATOM 2370 N N . TYR A 1 298 ? -0.652 11.892 5.986 1.00 87.94 298 TYR A N 1
ATOM 2371 C CA . TYR A 1 298 ? -0.713 11.186 7.261 1.00 87.94 298 TYR A CA 1
ATOM 2372 C C . TYR A 1 298 ? -0.103 9.774 7.179 1.00 87.94 298 TYR A C 1
ATOM 2374 O O . TYR A 1 298 ? 0.027 9.178 6.105 1.00 87.94 298 TYR A O 1
ATOM 2382 N N . SER A 1 299 ? 0.336 9.260 8.329 1.00 86.38 299 SER A N 1
ATOM 2383 C CA . SER A 1 299 ? 1.027 7.964 8.460 1.00 86.38 299 SER A CA 1
ATOM 2384 C C . SER A 1 299 ? 0.722 7.199 9.740 1.00 86.38 299 SER A C 1
ATOM 2386 O O . SER A 1 299 ? 1.475 6.312 10.133 1.00 86.38 299 SER A O 1
ATOM 2388 N N . ASN A 1 300 ? -0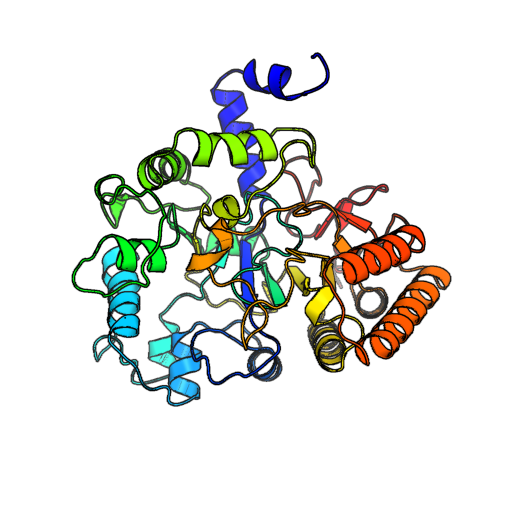.270 7.669 10.480 1.00 87.00 300 ASN A N 1
ATOM 2389 C CA . ASN A 1 300 ? -0.644 7.115 11.772 1.00 87.00 300 ASN A CA 1
ATOM 2390 C C . ASN A 1 300 ? -2.115 7.365 12.104 1.00 87.00 300 ASN A C 1
ATOM 2392 O O . ASN A 1 300 ? -2.497 7.471 13.269 1.00 87.00 300 ASN A O 1
ATOM 2396 N N . GLN A 1 301 ? -2.930 7.527 11.070 1.00 92.00 301 GLN A N 1
ATOM 2397 C CA . GLN A 1 301 ? -4.340 7.850 11.160 1.00 92.00 301 GLN A CA 1
ATOM 2398 C C . GLN A 1 301 ? -5.107 6.889 10.267 1.00 92.00 301 GLN A C 1
ATOM 2400 O O . GLN A 1 301 ? -5.608 7.248 9.202 1.00 92.00 301 GLN A O 1
ATOM 2405 N N . ARG A 1 302 ? -5.206 5.642 10.727 1.00 97.56 302 ARG A N 1
ATOM 2406 C CA . ARG A 1 302 ? -6.132 4.666 10.163 1.00 97.56 302 ARG A CA 1
ATOM 2407 C C . ARG A 1 302 ? -7.259 4.381 11.145 1.00 97.56 302 ARG A C 1
ATOM 2409 O O . ARG A 1 302 ? -7.071 4.413 12.363 1.00 97.56 302 ARG A O 1
ATOM 2416 N N . LEU A 1 303 ? -8.430 4.071 10.605 1.00 98.25 303 LEU A N 1
ATOM 2417 C CA . LEU A 1 303 ? -9.611 3.693 11.376 1.00 98.25 303 LEU A CA 1
ATOM 2418 C C . LEU A 1 303 ? -10.050 2.291 10.981 1.00 98.25 303 LEU A C 1
ATOM 2420 O O . LEU A 1 303 ? -10.256 2.014 9.803 1.00 98.25 303 LEU A O 1
ATOM 2424 N N . MET A 1 304 ? -10.224 1.400 11.948 1.00 98.06 304 MET A N 1
ATOM 2425 C CA . MET A 1 304 ? -10.854 0.110 11.682 1.00 98.06 304 MET A CA 1
ATOM 2426 C C . MET A 1 304 ? -12.309 0.286 11.264 1.00 98.06 304 MET A C 1
ATOM 2428 O O . MET A 1 304 ? -13.033 1.082 11.856 1.00 98.06 304 MET A O 1
ATOM 2432 N N . ASP A 1 305 ? -12.754 -0.515 10.297 1.00 98.50 305 ASP A N 1
ATOM 2433 C CA . ASP A 1 305 ? -14.165 -0.611 9.941 1.00 98.50 305 ASP A CA 1
ATOM 2434 C C . ASP A 1 305 ? -14.941 -1.452 10.978 1.00 98.50 305 ASP A C 1
ATOM 2436 O O . ASP A 1 305 ? -14.708 -2.664 11.073 1.00 98.50 305 ASP A O 1
ATOM 2440 N N . PRO A 1 306 ? -15.889 -0.874 11.745 1.00 98.00 306 PRO A N 1
ATOM 2441 C CA . PRO A 1 306 ? -16.644 -1.618 12.754 1.00 98.00 306 PRO A CA 1
ATOM 2442 C C . PRO A 1 306 ? -17.536 -2.713 12.160 1.00 98.00 306 PRO A C 1
ATOM 2444 O O . PRO A 1 306 ? -17.771 -3.736 12.804 1.00 98.00 306 PRO A O 1
ATOM 2447 N N . GLY A 1 307 ? -18.041 -2.518 10.939 1.00 96.75 307 GLY A N 1
ATOM 2448 C CA . GLY A 1 307 ? -18.898 -3.479 10.248 1.00 96.75 307 GLY A CA 1
ATOM 2449 C C . GLY A 1 307 ? -18.138 -4.740 9.843 1.00 96.75 307 GLY A C 1
ATOM 2450 O O . GLY A 1 307 ? -18.659 -5.847 9.989 1.00 96.75 307 GLY A O 1
ATOM 2451 N N . VAL A 1 308 ? -16.891 -4.585 9.394 1.00 97.50 308 VAL A N 1
ATOM 2452 C CA . VAL A 1 308 ? -15.995 -5.703 9.062 1.00 97.50 308 VAL A CA 1
ATOM 2453 C C . VAL A 1 308 ? -15.403 -6.340 10.324 1.00 97.50 308 VAL A C 1
ATOM 2455 O O . VAL A 1 308 ? -15.348 -7.571 10.415 1.00 97.50 308 VAL A O 1
ATOM 2458 N N . LEU A 1 309 ? -15.045 -5.536 11.337 1.00 96.44 309 LEU A N 1
ATOM 2459 C CA . LEU A 1 309 ? -14.461 -6.007 12.602 1.00 96.44 309 LEU A CA 1
ATOM 2460 C C . LEU A 1 309 ? -15.313 -7.094 13.273 1.00 96.44 309 LEU A C 1
ATOM 2462 O O . LEU A 1 309 ? -14.761 -8.072 13.775 1.00 96.44 309 LEU A O 1
ATOM 2466 N N . ARG A 1 310 ? -16.649 -6.971 13.219 1.00 92.62 310 ARG A N 1
ATOM 2467 C CA . ARG A 1 310 ? -17.608 -7.942 13.792 1.00 92.62 310 ARG A CA 1
ATOM 2468 C C . ARG A 1 310 ? -17.483 -9.355 13.223 1.00 92.62 310 ARG A C 1
ATOM 2470 O O . ARG A 1 310 ? -17.881 -10.305 13.887 1.00 92.62 310 ARG A O 1
ATOM 2477 N N . THR A 1 311 ? -16.956 -9.487 12.010 1.00 91.12 311 THR A N 1
ATOM 2478 C CA . THR A 1 311 ? -16.727 -10.779 11.340 1.00 91.12 311 THR A CA 1
ATOM 2479 C C . THR A 1 311 ? -15.273 -11.244 11.414 1.00 91.12 311 THR A C 1
ATOM 2481 O O . THR A 1 311 ? -14.945 -12.323 10.930 1.00 91.12 311 THR A O 1
ATOM 2484 N N . SER A 1 312 ? -14.392 -10.440 12.012 1.00 90.31 312 SER A N 1
ATOM 2485 C CA . SER A 1 312 ? -12.964 -10.731 12.104 1.00 90.31 312 SER A CA 1
ATOM 2486 C C . SER A 1 312 ? -12.612 -11.501 13.381 1.00 90.31 312 SER A C 1
ATOM 2488 O O . SER A 1 312 ? -13.329 -11.464 14.380 1.00 90.31 312 SER A O 1
ATOM 2490 N N . SER A 1 313 ? -11.450 -12.154 13.380 1.00 92.19 313 SER A N 1
ATOM 2491 C CA . SER A 1 313 ? -10.888 -12.839 14.548 1.00 92.19 313 SER A CA 1
ATOM 2492 C C . SER A 1 313 ? -9.957 -11.954 15.389 1.00 92.19 313 SER A C 1
ATOM 2494 O O . SER A 1 313 ? -9.108 -12.479 16.100 1.00 92.19 313 SER A O 1
ATOM 2496 N N . LEU A 1 314 ? -10.058 -10.623 15.327 1.00 94.12 314 LEU A N 1
ATOM 2497 C CA . LEU A 1 314 ? -9.156 -9.721 16.059 1.00 94.12 314 LEU A CA 1
ATOM 2498 C C . LEU A 1 314 ? -9.425 -9.692 17.576 1.00 94.12 314 LEU A C 1
ATOM 2500 O O . LEU A 1 314 ? -10.531 -9.956 18.050 1.00 94.12 314 LEU A O 1
ATOM 2504 N N . ASN A 1 315 ? -8.405 -9.333 18.360 1.00 95.12 315 ASN A N 1
ATOM 2505 C CA . ASN A 1 315 ? -8.488 -9.064 19.803 1.00 95.12 315 ASN A CA 1
ATOM 2506 C C . ASN A 1 315 ? -9.121 -7.693 20.129 1.00 95.12 315 ASN A C 1
ATOM 2508 O O . ASN A 1 315 ? -8.790 -7.085 21.143 1.00 95.12 315 ASN A O 1
ATOM 2512 N N . ALA A 1 316 ? -10.040 -7.220 19.288 1.00 94.19 316 ALA A N 1
ATOM 2513 C CA . ALA A 1 316 ? -10.789 -5.990 19.492 1.00 94.19 316 ALA A CA 1
ATOM 2514 C C . ALA A 1 316 ? -12.257 -6.184 19.118 1.00 94.19 316 ALA A C 1
ATOM 2516 O O . ALA A 1 316 ? -12.607 -7.001 18.266 1.00 94.19 316 ALA A O 1
ATOM 2517 N N . THR A 1 317 ? -13.111 -5.400 19.759 1.00 94.44 317 THR A N 1
ATOM 2518 C CA . THR A 1 317 ? -14.546 -5.329 19.490 1.00 94.44 317 THR A CA 1
ATOM 2519 C C . THR A 1 317 ? -14.936 -3.865 19.383 1.00 94.44 317 THR A C 1
ATOM 2521 O O . THR A 1 317 ? -14.477 -3.059 20.191 1.00 94.44 317 THR A O 1
ATOM 2524 N N . ALA A 1 318 ? -15.786 -3.523 18.418 1.00 96.44 318 ALA A N 1
ATOM 2525 C CA . ALA A 1 318 ? -16.387 -2.195 18.359 1.00 96.44 318 ALA A CA 1
ATOM 2526 C C . ALA A 1 318 ? -17.525 -2.104 19.379 1.00 96.44 318 ALA A C 1
ATOM 2528 O O . ALA A 1 318 ? -18.365 -3.011 19.442 1.00 96.44 318 ALA A O 1
ATOM 2529 N N . ALA A 1 319 ? -17.558 -1.022 20.156 1.00 97.06 319 ALA A N 1
ATOM 2530 C CA . ALA A 1 319 ? -18.692 -0.731 21.021 1.00 97.06 319 ALA A CA 1
ATOM 2531 C C . ALA A 1 319 ? -19.935 -0.389 20.175 1.00 97.06 319 ALA A C 1
ATOM 2533 O O . ALA A 1 319 ? -19.830 -0.077 18.984 1.00 97.06 319 ALA A O 1
ATOM 2534 N N . ALA A 1 320 ? -21.131 -0.452 20.766 1.00 97.44 320 ALA A N 1
ATOM 2535 C CA . ALA A 1 320 ? -22.360 -0.122 20.039 1.00 97.44 320 ALA A CA 1
ATOM 2536 C C . ALA A 1 320 ? -22.357 1.348 19.579 1.00 97.44 320 ALA A C 1
ATOM 2538 O O . ALA A 1 320 ? -22.800 1.665 18.475 1.00 97.44 320 ALA A O 1
ATOM 2539 N N . GLU A 1 321 ? -21.783 2.217 20.406 1.00 98.12 321 GLU A N 1
ATOM 2540 C CA . GLU A 1 321 ? -21.591 3.641 20.165 1.00 98.12 321 GLU A CA 1
ATOM 2541 C C . GLU A 1 321 ? -20.647 3.884 18.982 1.00 98.12 321 GLU A C 1
ATOM 2543 O O . GLU A 1 321 ? -20.944 4.722 18.134 1.00 98.12 321 GLU A O 1
ATOM 2548 N N . ASP A 1 322 ? -19.566 3.103 18.863 1.00 97.88 322 ASP A N 1
ATOM 2549 C CA . ASP A 1 322 ? -18.632 3.194 17.734 1.00 97.88 322 ASP A CA 1
ATOM 2550 C C . ASP A 1 322 ? -19.318 2.840 16.409 1.00 97.88 322 ASP A C 1
ATOM 2552 O O . ASP A 1 322 ? -19.153 3.528 15.401 1.00 97.88 322 ASP A O 1
ATOM 2556 N N . VAL A 1 323 ? -20.117 1.766 16.408 1.00 98.12 323 VAL A N 1
ATOM 2557 C CA . VAL A 1 323 ? -20.882 1.339 15.227 1.00 98.12 323 VAL A CA 1
ATOM 2558 C C . VAL A 1 323 ? -21.891 2.419 14.828 1.00 98.12 323 VAL A C 1
ATOM 2560 O O . VAL A 1 323 ? -22.014 2.735 13.643 1.00 98.12 323 VAL A O 1
ATOM 2563 N N . ALA A 1 324 ? -22.590 3.008 15.803 1.00 98.12 324 ALA A N 1
ATOM 2564 C CA . ALA A 1 324 ? -23.548 4.082 15.560 1.00 98.12 324 ALA A CA 1
ATOM 2565 C C . ALA A 1 324 ? -22.867 5.349 15.015 1.00 98.12 324 ALA A C 1
ATOM 2567 O O . ALA A 1 324 ? -23.330 5.904 14.017 1.00 98.12 324 ALA A O 1
ATOM 2568 N N . ALA A 1 325 ? -21.747 5.772 15.609 1.00 98.31 325 ALA A N 1
ATOM 2569 C CA . ALA A 1 325 ? -20.977 6.934 15.169 1.00 98.31 325 ALA A CA 1
ATOM 2570 C C . ALA A 1 325 ? -20.425 6.750 13.747 1.00 98.31 325 ALA A C 1
ATOM 2572 O O . ALA A 1 325 ? -20.558 7.641 12.906 1.00 98.31 325 ALA A O 1
ATOM 2573 N N . PHE A 1 326 ? -19.872 5.571 13.450 1.00 98.50 326 PHE A N 1
ATOM 2574 C CA . PHE A 1 326 ? -19.379 5.235 12.117 1.00 98.50 326 PHE A CA 1
ATOM 2575 C C . PHE A 1 326 ? -20.504 5.243 11.076 1.00 98.50 326 PHE A C 1
ATOM 2577 O O . PHE A 1 326 ? -20.363 5.846 10.012 1.00 98.50 326 PHE A O 1
ATOM 2584 N N . SER A 1 327 ? -21.650 4.627 11.391 1.00 98.50 327 SER A N 1
ATOM 2585 C CA . SER A 1 327 ? -22.817 4.616 10.502 1.00 98.50 327 SER A CA 1
ATOM 2586 C C . SER A 1 327 ? -23.368 6.023 10.261 1.00 98.50 327 SER A C 1
ATOM 2588 O O . SER A 1 327 ? -23.745 6.345 9.136 1.00 98.50 327 SER A O 1
ATOM 2590 N N . ALA A 1 328 ? -23.414 6.872 11.291 1.00 98.50 328 ALA A N 1
ATOM 2591 C CA . ALA A 1 328 ? -23.851 8.257 11.153 1.00 98.50 328 ALA A CA 1
ATOM 2592 C C . ALA A 1 328 ? -22.911 9.052 10.233 1.00 98.50 328 ALA A C 1
ATOM 2594 O O . ALA A 1 328 ? -23.379 9.760 9.343 1.00 98.50 328 ALA A O 1
ATOM 2595 N N . ALA A 1 329 ? -21.593 8.884 10.385 1.00 98.56 329 ALA A N 1
ATOM 2596 C CA . ALA A 1 329 ? -20.609 9.511 9.506 1.00 98.56 329 ALA A CA 1
ATOM 2597 C C . ALA A 1 329 ? -20.708 9.010 8.056 1.00 98.56 329 ALA A C 1
ATOM 2599 O O . ALA A 1 329 ? -20.566 9.807 7.128 1.00 98.56 329 ALA A O 1
ATOM 2600 N N . TRP A 1 330 ? -20.985 7.715 7.852 1.00 98.69 330 TRP A N 1
ATOM 2601 C CA . TRP A 1 330 ? -21.195 7.134 6.520 1.00 98.69 330 TRP A CA 1
ATOM 2602 C C . TRP A 1 330 ? -22.356 7.811 5.799 1.00 98.69 330 TRP A C 1
ATOM 2604 O O . TRP A 1 330 ? -22.194 8.294 4.680 1.00 98.69 330 TRP A O 1
ATOM 2614 N N . GLN A 1 331 ? -23.509 7.903 6.467 1.00 98.56 331 GLN A N 1
ATOM 2615 C CA . GLN A 1 331 ? -24.709 8.528 5.912 1.00 98.56 331 GLN A CA 1
ATOM 2616 C C . GLN A 1 331 ? -24.527 10.034 5.691 1.00 98.56 331 GLN A C 1
ATOM 2618 O O . GLN A 1 331 ? -24.964 10.564 4.668 1.00 98.56 331 GLN A O 1
ATOM 2623 N N . LEU A 1 332 ? -23.834 10.720 6.606 1.00 98.19 332 LEU A N 1
ATOM 2624 C CA . LEU A 1 332 ? -23.501 12.132 6.443 1.00 98.19 332 LEU A CA 1
ATOM 2625 C C . LEU A 1 332 ? -22.668 12.353 5.176 1.00 98.19 332 LEU A C 1
ATOM 2627 O O . LEU A 1 332 ? -23.074 13.139 4.322 1.00 98.19 332 LEU A O 1
ATOM 2631 N N . LEU A 1 333 ? -21.551 11.636 5.008 1.00 97.62 333 LEU A N 1
ATOM 2632 C CA . LEU A 1 333 ? -20.711 11.793 3.819 1.00 97.62 333 LEU A CA 1
ATOM 2633 C C . LEU A 1 333 ? -21.454 11.382 2.539 1.00 97.62 333 LEU A C 1
ATOM 2635 O O . LEU A 1 333 ? -21.370 12.091 1.540 1.00 97.62 333 LEU A O 1
ATOM 2639 N N . ALA A 1 334 ? -22.250 10.311 2.571 1.00 97.69 334 ALA A N 1
ATOM 2640 C CA . ALA A 1 334 ? -23.099 9.933 1.440 1.00 97.69 334 ALA A CA 1
ATOM 2641 C C . ALA A 1 334 ? -24.036 11.080 1.009 1.00 97.69 334 ALA A C 1
ATOM 2643 O O . ALA A 1 334 ? -24.218 11.328 -0.184 1.00 97.69 334 ALA A O 1
ATOM 2644 N N . SER A 1 335 ? -24.596 11.827 1.967 1.00 97.94 335 SER A N 1
ATOM 2645 C CA . SER A 1 335 ? -25.434 12.996 1.676 1.00 97.94 335 SER A CA 1
ATOM 2646 C C . SER A 1 335 ? -24.637 14.206 1.164 1.00 97.94 335 SER A C 1
ATOM 2648 O O . SER A 1 335 ? -25.067 14.860 0.213 1.00 97.94 335 SER A O 1
ATOM 2650 N N . GLU A 1 336 ? -23.456 14.466 1.732 1.00 96.81 336 GLU A N 1
ATOM 2651 C CA . GLU A 1 336 ? -22.569 15.576 1.357 1.00 96.81 336 GLU A CA 1
ATOM 2652 C C . GLU A 1 336 ? -21.979 15.398 -0.049 1.00 96.81 336 GLU A C 1
ATOM 2654 O O . GLU A 1 336 ? -21.763 16.378 -0.755 1.00 96.81 336 GLU A O 1
ATOM 2659 N N . ARG A 1 337 ? -21.795 14.161 -0.523 1.00 94.81 337 ARG A N 1
ATOM 2660 C CA . ARG A 1 337 ? -21.313 13.873 -1.889 1.00 94.81 337 ARG A CA 1
ATOM 2661 C C . ARG A 1 337 ? -22.247 14.348 -3.009 1.00 94.81 337 ARG A C 1
ATOM 2663 O O . ARG A 1 337 ? -21.870 14.287 -4.174 1.00 94.81 337 ARG A O 1
ATOM 2670 N N . ARG A 1 338 ? -23.448 14.846 -2.688 1.00 95.06 338 ARG A N 1
ATOM 2671 C CA . ARG A 1 338 ? -24.337 15.519 -3.655 1.00 95.06 338 ARG A CA 1
ATOM 2672 C C . ARG A 1 338 ? -23.797 16.874 -4.124 1.00 95.06 338 ARG A C 1
ATOM 2674 O O . ARG A 1 338 ? -24.270 17.388 -5.134 1.00 95.06 338 ARG A O 1
ATOM 2681 N N . ARG A 1 339 ? -22.837 17.460 -3.400 1.00 95.06 339 ARG A N 1
ATOM 2682 C CA . ARG A 1 339 ? -22.077 18.646 -3.819 1.00 95.06 339 ARG A CA 1
ATOM 2683 C C . ARG A 1 339 ? -20.630 18.272 -4.141 1.00 95.06 339 ARG A C 1
ATOM 2685 O O . ARG A 1 339 ? -20.162 17.189 -3.801 1.00 95.06 339 ARG A O 1
ATOM 2692 N N . HIS A 1 340 ? -19.909 19.203 -4.757 1.00 93.06 340 HIS A N 1
ATOM 2693 C CA . HIS A 1 340 ? -18.462 19.087 -4.898 1.00 93.06 340 HIS A CA 1
ATOM 2694 C C . HIS A 1 340 ? -17.795 19.208 -3.517 1.00 93.06 340 HIS A C 1
ATOM 2696 O O . HIS A 1 340 ? -18.082 20.150 -2.769 1.00 93.06 340 HIS A O 1
ATOM 2702 N N . LEU A 1 341 ? -16.964 18.224 -3.168 1.00 94.19 341 LEU A N 1
ATOM 2703 C CA . LEU A 1 341 ? -16.220 18.173 -1.910 1.00 94.19 341 LEU A CA 1
ATOM 2704 C C . LEU A 1 341 ? -14.746 18.445 -2.176 1.00 94.19 341 LEU A C 1
ATOM 2706 O O . LEU A 1 341 ? -14.137 17.796 -3.024 1.00 94.19 341 LEU A O 1
ATOM 2710 N N . GLU A 1 342 ? -14.179 19.355 -1.396 1.00 93.69 342 GLU A N 1
ATOM 2711 C CA . GLU A 1 342 ? -12.763 19.702 -1.451 1.00 93.69 342 GLU A CA 1
ATOM 2712 C C . GLU A 1 342 ? -11.956 18.885 -0.427 1.00 93.69 342 GLU A C 1
ATOM 2714 O O . GLU A 1 342 ? -12.511 18.412 0.573 1.00 93.69 342 GLU A O 1
ATOM 2719 N N . PRO A 1 343 ? -10.622 18.783 -0.568 1.00 92.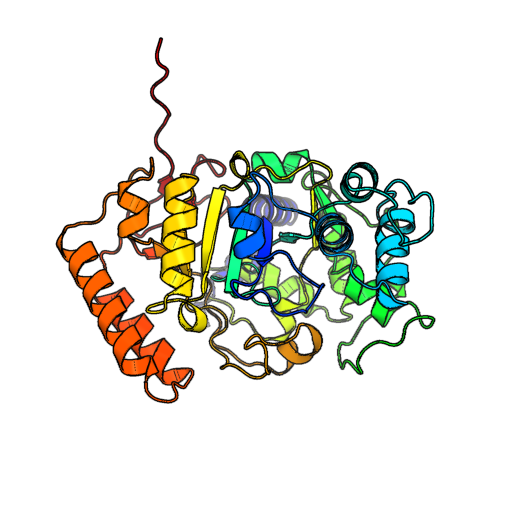94 343 PRO A N 1
ATOM 2720 C CA . PRO A 1 343 ? -9.749 18.170 0.438 1.00 92.94 343 PRO A CA 1
ATOM 2721 C C . PRO A 1 343 ? -9.998 18.622 1.885 1.00 92.94 343 PRO A C 1
ATOM 2723 O O . PRO A 1 343 ? -9.940 17.825 2.827 1.00 92.94 343 PRO A O 1
ATOM 2726 N N . ALA A 1 344 ? -10.309 19.906 2.081 1.00 94.88 344 ALA A N 1
ATOM 2727 C CA . ALA A 1 344 ? -10.608 20.462 3.396 1.00 94.88 344 ALA A CA 1
ATOM 2728 C C . ALA A 1 344 ? -11.909 19.897 4.001 1.00 94.88 344 ALA A C 1
ATOM 2730 O O . ALA A 1 344 ? -11.991 19.725 5.221 1.00 94.88 344 ALA A O 1
ATOM 2731 N N . ASP A 1 345 ? -12.906 19.573 3.169 1.00 95.75 345 ASP A N 1
ATOM 2732 C CA . ASP A 1 345 ? -14.148 18.937 3.611 1.00 95.75 345 ASP A CA 1
ATOM 2733 C C . ASP A 1 345 ? -13.876 17.525 4.135 1.00 95.75 345 ASP A C 1
ATOM 2735 O O . ASP A 1 345 ? -14.304 17.188 5.243 1.00 95.75 345 ASP A O 1
ATOM 2739 N N . PHE A 1 346 ? -13.111 16.724 3.384 1.00 95.44 346 PHE A N 1
ATOM 2740 C CA . PHE A 1 346 ? -12.733 15.371 3.797 1.00 95.44 346 PHE A CA 1
ATOM 2741 C C . PHE A 1 346 ? -11.913 15.376 5.082 1.00 95.44 346 PHE A C 1
ATOM 2743 O O . PHE A 1 346 ? -12.195 14.585 5.977 1.00 95.44 346 PHE A O 1
ATOM 2750 N N . ASN A 1 347 ? -10.965 16.306 5.224 1.00 95.81 347 ASN A N 1
ATOM 2751 C CA . ASN A 1 347 ? -10.185 16.439 6.451 1.00 95.81 347 ASN A CA 1
ATOM 2752 C C . ASN A 1 347 ? -11.073 16.760 7.668 1.00 95.81 347 ASN A C 1
ATOM 2754 O O . ASN A 1 347 ? -10.916 16.158 8.730 1.00 95.81 347 ASN A O 1
ATOM 2758 N N . ARG A 1 348 ? -12.048 17.670 7.519 1.00 97.44 348 ARG A N 1
ATOM 2759 C CA . ARG A 1 348 ? -12.997 18.008 8.594 1.00 97.44 348 ARG A CA 1
ATOM 2760 C C . ARG A 1 348 ? -13.866 16.810 8.982 1.00 97.44 348 ARG A C 1
ATOM 2762 O O . ARG A 1 348 ? -14.041 16.542 10.170 1.00 97.44 348 ARG A O 1
ATOM 2769 N N . LEU A 1 349 ? -14.398 16.089 7.997 1.00 97.56 349 LEU A N 1
ATOM 2770 C CA . LEU A 1 349 ? -15.231 14.905 8.225 1.00 97.56 349 LEU A CA 1
ATOM 2771 C C . LEU A 1 349 ? -14.433 13.759 8.856 1.00 97.56 349 LEU A C 1
ATOM 2773 O O . LEU A 1 349 ? -14.905 13.135 9.803 1.00 97.56 349 LEU A O 1
ATOM 2777 N N . TRP A 1 350 ? -13.205 13.534 8.389 1.00 97.62 350 TRP A N 1
ATOM 2778 C CA . TRP A 1 350 ? -12.277 12.555 8.948 1.00 97.62 350 TRP A CA 1
ATOM 2779 C C . TRP A 1 350 ? -11.929 12.854 10.409 1.00 97.62 350 TRP A C 1
ATOM 2781 O O . TRP A 1 350 ? -11.995 11.966 11.262 1.00 97.62 350 TRP A O 1
ATOM 2791 N N . ALA A 1 351 ? -11.612 14.114 10.720 1.00 97.44 351 ALA A N 1
ATOM 2792 C CA . ALA A 1 351 ? -11.332 14.549 12.084 1.00 97.44 351 ALA A CA 1
ATOM 2793 C C . ALA A 1 351 ? -12.553 14.363 12.998 1.00 97.44 351 ALA A C 1
ATOM 2795 O O . ALA A 1 351 ? -12.412 13.866 14.115 1.00 97.44 351 ALA A O 1
ATOM 2796 N N . SER A 1 352 ? -13.753 14.702 12.512 1.00 98.12 352 SER A N 1
ATOM 2797 C CA . SER A 1 352 ? -14.997 14.498 13.260 1.00 98.12 352 SER A CA 1
ATOM 2798 C C . SER A 1 352 ? -15.283 13.018 13.515 1.00 98.12 352 SER A C 1
ATOM 2800 O O . SER A 1 352 ? -15.640 12.667 14.637 1.00 98.12 352 SER A O 1
ATOM 2802 N N . LEU A 1 353 ? -15.108 12.151 12.514 1.00 98.25 353 LEU A N 1
ATOM 2803 C CA . LEU A 1 353 ? -15.256 10.705 12.678 1.00 98.25 353 LEU A CA 1
ATOM 2804 C C . LEU A 1 353 ? -14.248 10.171 13.702 1.00 98.25 353 LEU A C 1
ATOM 2806 O O . LEU A 1 353 ? -14.637 9.514 14.660 1.00 98.25 353 LEU A O 1
ATOM 2810 N N . THR A 1 354 ? -12.967 10.510 13.546 1.00 97.75 354 THR A N 1
ATOM 2811 C CA . THR A 1 354 ? -11.893 10.059 14.444 1.00 97.75 354 THR A CA 1
ATOM 2812 C C . THR A 1 354 ? -12.142 10.481 15.892 1.00 97.75 354 THR A C 1
ATOM 2814 O O . THR A 1 354 ? -11.932 9.684 16.802 1.00 97.75 354 THR A O 1
ATOM 2817 N N . ALA A 1 355 ? -12.616 11.710 16.123 1.00 97.88 355 ALA A N 1
ATOM 2818 C CA . ALA A 1 355 ? -12.921 12.214 17.463 1.00 97.88 355 ALA A CA 1
ATOM 2819 C C . ALA A 1 355 ? -14.098 11.487 18.139 1.00 97.88 355 ALA A C 1
ATOM 2821 O O . ALA A 1 355 ? -14.145 11.427 19.365 1.00 97.88 355 ALA A O 1
ATOM 2822 N N . ASN A 1 356 ? -15.021 10.933 17.349 1.00 98.19 356 ASN A N 1
ATOM 2823 C CA . ASN A 1 356 ? -16.217 10.243 17.835 1.00 98.19 356 ASN A CA 1
ATOM 2824 C C . ASN A 1 356 ? -16.049 8.719 17.945 1.00 98.19 356 ASN A C 1
ATOM 2826 O O . ASN A 1 356 ? -16.942 8.057 18.465 1.00 98.19 356 ASN A O 1
ATOM 2830 N N . LEU A 1 357 ? -14.936 8.160 17.460 1.00 98.19 357 LEU A N 1
ATOM 2831 C CA . LEU A 1 357 ? -14.616 6.741 17.604 1.00 98.19 357 LEU A CA 1
ATOM 2832 C C . LEU A 1 357 ? -13.678 6.499 18.782 1.00 98.19 357 LEU A C 1
ATOM 2834 O O . LEU A 1 357 ? -12.753 7.273 19.045 1.00 98.19 357 LEU A O 1
ATOM 2838 N N . SER A 1 358 ? -13.868 5.364 19.446 1.00 97.62 358 SER A N 1
ATOM 2839 C CA . SER A 1 358 ? -12.992 4.907 20.513 1.00 97.62 358 SER A CA 1
ATOM 2840 C C . SER A 1 358 ? -11.547 4.716 20.034 1.00 97.62 358 SER A C 1
ATOM 2842 O O . SER A 1 358 ? -11.252 4.346 18.894 1.00 97.62 358 SER A O 1
ATOM 2844 N N . HIS A 1 359 ? -10.596 4.937 20.944 1.00 96.69 359 HIS A N 1
ATOM 2845 C CA . HIS A 1 359 ? -9.170 4.782 20.646 1.00 96.69 359 HIS A CA 1
ATOM 2846 C C . HIS A 1 359 ? -8.747 3.340 20.330 1.00 96.69 359 HIS A C 1
ATOM 2848 O O . HIS A 1 359 ? -7.632 3.142 19.852 1.00 96.69 359 HIS A O 1
ATOM 2854 N N . SER A 1 360 ? -9.595 2.342 20.594 1.00 96.31 360 SER A N 1
ATOM 2855 C CA . SER A 1 360 ? -9.348 0.956 20.185 1.00 96.31 360 SER A CA 1
ATOM 2856 C C . SER A 1 360 ? -9.544 0.754 18.682 1.00 96.31 360 SER A C 1
ATOM 2858 O O . SER A 1 360 ? -9.001 -0.204 18.144 1.00 96.31 360 SER A O 1
ATOM 2860 N N . LEU A 1 361 ? -10.278 1.644 18.000 1.00 97.50 361 LEU A N 1
ATOM 2861 C CA . LEU A 1 361 ? -10.489 1.607 16.549 1.00 97.50 361 LEU A CA 1
ATOM 2862 C C . LEU A 1 361 ? -9.493 2.460 15.759 1.00 97.50 361 LEU A C 1
ATOM 2864 O O . LEU A 1 361 ? -9.421 2.341 14.538 1.00 97.50 361 LEU A O 1
ATOM 2868 N N . GLN A 1 362 ? -8.723 3.300 16.446 1.00 97.44 362 GLN A N 1
ATOM 2869 C CA . GLN A 1 362 ? -7.685 4.137 15.855 1.00 97.44 362 GLN A CA 1
ATOM 2870 C C . GLN A 1 362 ? -6.374 3.357 15.841 1.00 97.44 362 GLN A C 1
ATOM 2872 O O . GLN A 1 362 ? -5.837 3.013 16.897 1.00 97.44 362 GLN A O 1
ATOM 2877 N N . ILE A 1 363 ? -5.876 3.063 14.646 1.00 96.81 363 ILE A N 1
ATOM 2878 C CA . ILE A 1 363 ? -4.712 2.205 14.445 1.00 96.81 363 ILE A CA 1
ATOM 2879 C C . ILE A 1 363 ? -3.586 2.971 13.752 1.00 96.81 363 ILE A C 1
ATOM 2881 O O . ILE A 1 363 ? -3.809 3.717 12.800 1.00 96.81 363 ILE A O 1
ATOM 2885 N N . ALA A 1 364 ? -2.365 2.747 14.221 1.00 95.94 364 ALA A N 1
ATOM 2886 C CA . ALA A 1 364 ? -1.144 3.168 13.553 1.00 95.94 364 ALA A CA 1
ATOM 2887 C C . ALA A 1 364 ? -0.406 1.947 12.967 1.00 95.94 364 ALA A C 1
ATOM 2889 O O . ALA A 1 364 ? -0.556 0.831 13.494 1.00 95.94 364 ALA A O 1
ATOM 2890 N N . PRO A 1 365 ? 0.380 2.125 11.887 1.00 95.75 365 PRO A N 1
ATOM 2891 C CA . PRO A 1 365 ? 1.201 1.062 11.314 1.00 95.75 365 PRO A CA 1
ATOM 2892 C C . PRO A 1 365 ? 2.164 0.446 12.338 1.00 95.75 365 PRO A C 1
ATOM 2894 O O . PRO A 1 365 ? 2.613 1.097 13.283 1.00 95.75 365 PRO A O 1
ATOM 2897 N N . LEU A 1 366 ? 2.514 -0.825 12.142 1.00 96.00 366 LEU A N 1
ATOM 2898 C CA . LEU A 1 366 ? 3.456 -1.508 13.027 1.00 96.00 366 LEU A CA 1
ATOM 2899 C C . LEU A 1 366 ? 4.867 -0.913 12.950 1.00 96.00 366 LEU A C 1
ATOM 2901 O O . LEU A 1 366 ? 5.347 -0.518 11.883 1.00 96.00 366 LEU A O 1
ATOM 2905 N N . ARG A 1 367 ? 5.557 -0.950 14.095 1.00 95.31 367 ARG A N 1
ATOM 2906 C CA . ARG A 1 367 ? 7.012 -0.801 14.201 1.00 95.31 367 ARG A CA 1
ATOM 2907 C C . ARG A 1 367 ? 7.690 -2.084 14.642 1.00 95.31 367 ARG A C 1
ATOM 2909 O O . ARG A 1 367 ? 7.027 -2.995 15.139 1.00 95.31 367 ARG A O 1
ATOM 2916 N N . ALA A 1 368 ? 9.014 -2.133 14.506 1.00 95.38 368 ALA A N 1
ATOM 2917 C CA . ALA A 1 368 ? 9.808 -3.320 14.807 1.00 95.38 368 ALA A CA 1
ATOM 2918 C C . ALA A 1 368 ? 9.550 -3.860 16.216 1.00 95.38 368 ALA A C 1
ATOM 2920 O O . ALA A 1 368 ? 9.377 -5.057 16.415 1.00 95.38 368 ALA A O 1
ATOM 2921 N N . ALA A 1 369 ? 9.500 -2.947 17.186 1.00 94.31 369 ALA A N 1
ATOM 2922 C CA . ALA A 1 369 ? 9.314 -3.250 18.599 1.00 94.31 369 ALA A CA 1
ATOM 2923 C C . ALA A 1 369 ? 7.874 -3.018 19.084 1.00 94.31 369 ALA A C 1
ATOM 2925 O O . ALA A 1 369 ? 7.612 -3.096 20.281 1.00 94.31 369 ALA A O 1
ATOM 2926 N N . SER A 1 370 ? 6.941 -2.699 18.180 1.00 94.88 370 SER A N 1
ATOM 2927 C CA . SER A 1 370 ? 5.560 -2.404 18.562 1.00 94.88 370 SER A CA 1
ATOM 2928 C C . SER A 1 370 ? 4.848 -3.628 19.117 1.00 94.88 370 SER A C 1
ATOM 2930 O O . SER A 1 370 ? 4.140 -3.508 20.111 1.00 94.88 370 SER A O 1
ATOM 2932 N N . CYS A 1 371 ? 5.021 -4.782 18.467 1.00 97.31 371 CYS A N 1
ATOM 2933 C CA . CYS A 1 371 ? 4.297 -6.011 18.769 1.00 97.31 371 CYS A CA 1
ATOM 2934 C C . CYS A 1 371 ? 5.204 -7.232 18.665 1.00 97.31 371 CYS A C 1
ATOM 2936 O O . CYS A 1 371 ? 6.079 -7.283 17.806 1.00 97.31 371 CYS A O 1
ATOM 2938 N N . ALA A 1 372 ? 4.951 -8.233 19.511 1.00 96.56 372 ALA A N 1
ATOM 2939 C CA . ALA A 1 372 ? 5.707 -9.484 19.505 1.00 96.56 372 ALA A CA 1
ATOM 2940 C C . ALA A 1 372 ? 5.483 -10.307 18.222 1.00 96.56 372 ALA A C 1
ATOM 2942 O O . ALA A 1 372 ? 6.401 -10.970 17.751 1.00 96.56 372 ALA A O 1
ATOM 2943 N N . ASP A 1 373 ? 4.276 -10.244 17.649 1.00 96.94 373 ASP A N 1
ATOM 2944 C CA . ASP A 1 373 ? 3.893 -11.003 16.458 1.00 96.94 373 ASP A CA 1
ATOM 2945 C C . ASP A 1 373 ? 3.538 -10.066 15.296 1.00 96.94 373 ASP A C 1
ATOM 2947 O O . ASP A 1 373 ? 2.405 -9.601 15.145 1.00 96.94 373 ASP A O 1
ATOM 2951 N N . LEU A 1 374 ? 4.526 -9.781 14.449 1.00 96.44 374 LEU A N 1
ATOM 2952 C CA . LEU A 1 374 ? 4.329 -8.925 13.279 1.00 96.44 374 LEU A CA 1
ATOM 2953 C C . LEU A 1 374 ? 3.422 -9.561 12.217 1.00 96.44 374 LEU A C 1
ATOM 2955 O O . LEU A 1 374 ? 2.873 -8.829 11.397 1.00 96.44 374 LEU A O 1
ATOM 2959 N N . ASP A 1 375 ? 3.236 -10.880 12.209 1.00 96.38 375 ASP A N 1
ATOM 2960 C CA . ASP A 1 375 ? 2.381 -11.542 11.224 1.00 96.38 375 ASP A CA 1
ATOM 2961 C C . ASP A 1 375 ? 0.908 -11.389 11.572 1.00 96.38 375 ASP A C 1
ATOM 2963 O O . ASP A 1 375 ? 0.082 -11.075 10.710 1.00 96.38 375 ASP A O 1
ATOM 2967 N N . ARG A 1 376 ? 0.575 -11.577 12.848 1.00 96.44 376 ARG A N 1
ATOM 2968 C CA . ARG A 1 376 ? -0.813 -11.584 13.315 1.00 96.44 376 ARG A CA 1
ATOM 2969 C C . ARG A 1 376 ? -1.319 -10.209 13.718 1.00 96.44 376 ARG A C 1
ATOM 2971 O O . ARG A 1 376 ? -2.532 -9.990 13.664 1.00 96.44 376 ARG A O 1
ATOM 2978 N N . CYS A 1 377 ? -0.440 -9.290 14.110 1.00 98.00 377 CYS A N 1
ATOM 2979 C CA . CYS A 1 377 ? -0.828 -7.937 14.502 1.00 98.00 377 CYS A CA 1
ATOM 2980 C C . CYS A 1 377 ? -1.012 -7.035 13.290 1.00 98.00 377 CYS A C 1
ATOM 2982 O O . CYS A 1 377 ? -0.117 -6.953 12.470 1.00 98.00 377 CYS A O 1
ATOM 2984 N N . ILE A 1 378 ? -2.136 -6.340 13.146 1.00 96.94 378 ILE A N 1
ATOM 2985 C CA . ILE A 1 378 ? -2.392 -5.453 11.996 1.00 96.94 378 ILE A CA 1
ATOM 2986 C C . ILE A 1 378 ? -1.981 -3.998 12.246 1.00 96.94 378 ILE A C 1
ATOM 2988 O O . ILE A 1 378 ? -1.855 -3.232 11.300 1.00 96.94 378 ILE A O 1
ATOM 2992 N N . GLY A 1 379 ? -1.738 -3.629 13.503 1.00 97.12 379 GLY A N 1
ATOM 2993 C CA . GLY A 1 379 ? -1.318 -2.289 13.895 1.00 97.12 379 GLY A CA 1
ATOM 2994 C C . GLY A 1 379 ? -1.232 -2.141 15.410 1.00 97.12 379 GLY A C 1
ATOM 2995 O O . GLY A 1 379 ? -1.413 -3.107 16.161 1.00 97.12 379 GLY A O 1
ATOM 2996 N N . VAL A 1 380 ? -0.974 -0.916 15.855 1.00 97.25 380 VAL A N 1
ATOM 2997 C CA . VAL A 1 380 ? -1.022 -0.532 17.270 1.00 97.25 380 VAL A CA 1
ATOM 2998 C C . VAL A 1 380 ? -2.127 0.478 17.520 1.00 97.25 380 VAL A C 1
ATOM 3000 O O . VAL A 1 380 ? -2.345 1.391 16.732 1.00 97.25 380 VAL A O 1
ATOM 3003 N N . THR A 1 381 ? -2.811 0.310 18.641 1.00 96.94 381 THR A N 1
ATOM 3004 C CA . THR A 1 381 ? -3.792 1.259 19.175 1.00 96.94 381 THR A CA 1
ATOM 3005 C C . THR A 1 381 ? -3.207 1.931 20.414 1.00 96.94 381 THR A C 1
ATOM 3007 O O . THR A 1 381 ? -2.155 1.526 20.919 1.00 96.94 381 THR A O 1
ATOM 3010 N N . ARG A 1 382 ? -3.925 2.895 21.001 1.00 94.94 382 ARG A N 1
ATOM 3011 C CA . ARG A 1 382 ? -3.542 3.440 22.320 1.00 94.94 382 ARG A CA 1
ATOM 3012 C C . ARG A 1 382 ? -3.595 2.405 23.450 1.00 94.94 382 ARG A C 1
ATOM 3014 O O . ARG A 1 382 ? -3.029 2.648 24.509 1.00 94.94 382 ARG A O 1
ATOM 3021 N N . LEU A 1 383 ? -4.271 1.276 23.234 1.00 95.69 383 LEU A N 1
ATOM 3022 C CA . LEU A 1 383 ? -4.401 0.183 24.200 1.00 95.69 383 LEU A CA 1
ATOM 3023 C C . LEU A 1 383 ? -3.353 -0.923 23.992 1.00 95.69 383 LEU A C 1
ATOM 3025 O O . LEU A 1 383 ? -3.320 -1.881 24.758 1.00 95.69 383 LEU A O 1
ATOM 3029 N N . GLY A 1 384 ? -2.501 -0.802 22.969 1.00 96.44 384 GLY A N 1
ATOM 3030 C CA . GLY A 1 384 ? -1.484 -1.790 22.618 1.00 96.44 384 GLY A 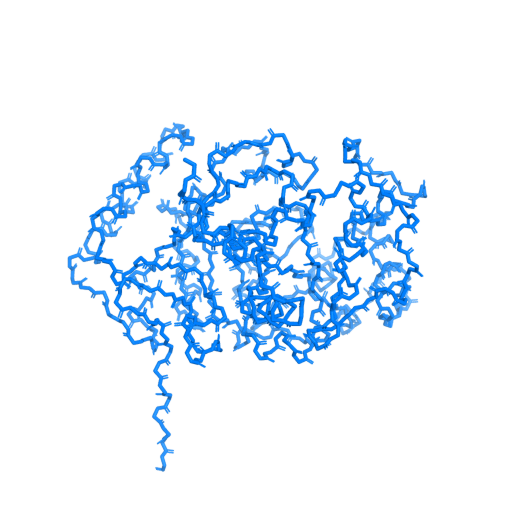CA 1
ATOM 3031 C C . GLY A 1 384 ? -1.745 -2.464 21.272 1.00 96.44 384 GLY A C 1
ATOM 3032 O O . GLY A 1 384 ? -2.399 -1.908 20.385 1.00 96.44 384 GLY A O 1
ATOM 3033 N N . CYS A 1 385 ? -1.188 -3.661 21.108 1.00 97.81 385 CYS A N 1
ATOM 3034 C CA . CYS A 1 385 ? -1.212 -4.401 19.853 1.00 97.81 385 CYS A CA 1
ATOM 3035 C C . CYS A 1 385 ? -2.594 -4.939 19.493 1.00 97.81 385 CYS A C 1
ATOM 3037 O O . CYS A 1 385 ? -3.255 -5.611 20.288 1.00 97.81 385 CYS A O 1
ATOM 3039 N N . LEU A 1 386 ? -2.975 -4.703 18.243 1.00 97.31 386 LEU A N 1
ATOM 3040 C CA . LEU A 1 386 ? -4.198 -5.214 17.654 1.00 97.31 386 LEU A CA 1
ATOM 3041 C C . LEU A 1 386 ? -3.865 -6.394 16.743 1.00 97.31 386 LEU A C 1
ATOM 3043 O O . LEU A 1 386 ? -3.270 -6.210 15.681 1.00 97.31 386 LEU A O 1
ATOM 3047 N N . CYS A 1 387 ? -4.239 -7.603 17.152 1.00 97.44 387 CYS A N 1
ATOM 3048 C CA . CYS A 1 387 ? -3.810 -8.843 16.516 1.00 97.44 387 CYS A CA 1
ATOM 3049 C C . CYS A 1 387 ? -4.942 -9.846 16.348 1.00 97.44 387 CYS A C 1
ATOM 3051 O O . CYS A 1 387 ? -5.894 -9.880 17.129 1.00 97.44 387 CYS A O 1
ATOM 3053 N N . LYS A 1 388 ? -4.817 -10.707 15.334 1.00 95.50 388 LYS A N 1
ATOM 3054 C CA . LYS A 1 388 ? -5.691 -11.875 15.169 1.00 95.50 388 LYS A CA 1
ATOM 3055 C C . LYS A 1 388 ? -5.522 -12.784 16.388 1.00 95.50 388 LYS A C 1
ATOM 3057 O O . LYS A 1 388 ? -4.388 -13.087 16.763 1.00 95.50 388 LYS A O 1
ATOM 3062 N N . LYS A 1 389 ? -6.624 -13.209 17.010 1.00 93.12 389 LYS A N 1
ATOM 3063 C CA . LYS A 1 389 ? -6.666 -14.216 18.083 1.00 93.12 389 LYS A CA 1
ATOM 3064 C C . LYS A 1 389 ? -6.087 -15.530 17.574 1.00 93.12 389 LYS A C 1
ATOM 3066 O O . LYS A 1 389 ? -6.085 -15.778 16.368 1.00 93.12 389 LYS A O 1
ATOM 3071 N N . GLU A 1 390 ? -5.560 -16.345 18.485 1.00 86.62 390 GLU A N 1
ATOM 3072 C CA . GLU A 1 390 ? -5.070 -17.665 18.086 1.00 86.62 390 GLU A CA 1
ATOM 3073 C C . GLU A 1 390 ? -6.291 -18.427 17.586 1.00 86.62 390 GLU A C 1
ATOM 3075 O O . GLU A 1 390 ? -7.338 -18.396 18.242 1.00 86.62 390 GLU A O 1
ATOM 3080 N N . ALA A 1 391 ? -6.195 -19.062 16.417 1.00 79.44 391 ALA A N 1
ATOM 3081 C CA . ALA A 1 391 ? -7.204 -20.046 16.075 1.00 79.44 391 ALA A CA 1
ATOM 3082 C C . ALA A 1 391 ? -7.162 -21.076 17.204 1.00 79.44 391 ALA A C 1
ATOM 3084 O O . ALA A 1 391 ? -6.097 -21.634 17.470 1.00 79.44 391 ALA A O 1
ATOM 3085 N N . ALA A 1 392 ? -8.280 -21.258 17.912 1.00 68.06 392 ALA A N 1
ATOM 3086 C CA . ALA A 1 392 ? -8.372 -22.330 18.886 1.00 68.06 392 ALA A CA 1
ATOM 3087 C C . ALA A 1 392 ? -8.003 -23.606 18.133 1.00 68.06 392 ALA A C 1
ATOM 3089 O O . ALA A 1 392 ? -8.665 -23.954 17.153 1.00 68.06 392 ALA A O 1
ATOM 3090 N N . VAL A 1 393 ? -6.893 -24.232 18.522 1.00 66.25 393 VAL A N 1
ATOM 3091 C CA . VAL A 1 393 ? -6.511 -25.521 17.964 1.00 66.25 393 VAL A CA 1
ATOM 3092 C C . VAL A 1 393 ? -7.640 -26.456 18.365 1.00 66.25 393 VAL A C 1
ATOM 3094 O O . VAL A 1 393 ? -7.814 -26.746 19.547 1.00 66.25 393 VAL A O 1
ATOM 3097 N N . VAL A 1 394 ? -8.480 -26.825 17.400 1.00 54.81 394 VAL A N 1
ATOM 3098 C CA . VAL A 1 394 ? -9.483 -27.864 17.605 1.00 54.81 394 VAL A CA 1
ATOM 3099 C C . VAL A 1 394 ? -8.684 -29.158 17.675 1.00 54.81 394 VAL A C 1
ATOM 3101 O O . VAL A 1 394 ? -8.241 -29.658 16.643 1.00 54.81 394 VAL A O 1
ATOM 3104 N N . VAL A 1 395 ? -8.383 -29.581 18.904 1.00 53.22 395 VAL A N 1
ATOM 3105 C CA . VAL A 1 395 ? -7.695 -30.843 19.206 1.00 53.22 395 VAL A CA 1
ATOM 3106 C C . VAL A 1 395 ? -8.657 -32.003 19.020 1.00 53.22 395 VAL A C 1
ATOM 3108 O O . VAL A 1 395 ? -9.810 -31.879 19.498 1.00 53.22 395 VAL A O 1
#

pLDDT: mean 90.44, std 10.89, range [41.5, 98.69]

Nearest PDB structures (foldseek):
  7dn8-assembly4_G  TM=6.032E-01  e=4.612E-07  Salmonella enterica subsp. enterica serovar Typhimurium str. LT2
  7dn9-assembly4_G  TM=6.037E-01  e=7.662E-07  Salmonella enterica subsp. enterica serovar Typhimurium str. LT2
  8ojz-assembly1_A-2  TM=4.922E-01  e=7.318E+00  Arabidopsis thaliana

Radius of gyration: 20.62 Å; Cα contacts (8 Å, |Δi|>4): 728; chains: 1; bounding box: 52×54×52 Å

Secondary structure (DSSP, 8-state):
-TT-THHHHHTS-HHHHHHHHHHHHHHSEEEEEEBSS--S-TTS-BHHHHTT-SEEPPHHHHHHHTTPPP-HHHHHHHHIIIIIS-PPPPSBTTB-SSHHHHTTSPPPEEEETT--TTSSTTS-SEEEEE-HHHHHHHEEEESS-HHHHHHHH-TTS----------GGG--GGGG-BBTTB-THHHHHHHHHTT-HHHHHHHHHHHHSPTT-S---GGGGGS-EEEEESS-EEGGGEEEEEEEHHHHTTSHHHHHHHHHHHHTT-EEEEE-TT-----STTSS--TTTGGG------SS-EEE-HHHHTTS-BS----HHHHHHHHHHHHHHHHHTTS---HHHHHHHHHHHHHHS-TTTEEB---TTT-S-TTTEEEEETTEEEEBPPP----

Organism: NCBI:txid2562239

Solvent-accessible surface area (backbone atoms only — not comparable to full-atom values): 21619 Å² total; per-residue (Å²): 132,92,81,58,66,50,65,64,60,72,69,46,56,67,71,58,46,52,52,51,51,52,38,35,54,68,38,32,45,44,20,31,31,20,25,74,61,88,56,92,63,74,83,53,54,30,46,74,52,55,73,74,48,70,45,62,67,24,57,51,38,53,32,54,73,68,67,54,87,75,52,77,67,42,44,50,51,42,46,42,42,29,68,46,70,62,38,76,72,54,96,39,86,55,44,53,90,40,61,74,58,22,60,65,50,51,35,77,31,30,41,27,60,75,39,41,38,30,51,26,63,62,47,31,54,31,15,48,27,47,22,46,68,57,50,57,72,38,29,43,32,35,40,38,48,63,70,56,47,49,34,77,61,34,84,92,43,90,55,79,94,62,88,72,64,65,34,67,84,46,54,81,53,55,84,52,54,28,29,80,90,53,42,75,71,26,52,63,32,31,25,41,25,46,68,30,82,58,68,44,51,52,45,50,51,38,63,76,26,57,85,83,73,56,85,51,49,28,53,57,78,65,67,36,35,24,32,34,35,77,54,87,46,39,52,90,48,44,54,34,35,30,36,30,35,78,82,23,58,41,38,75,64,32,52,47,51,50,49,54,26,51,75,68,62,33,44,44,29,34,8,61,30,68,60,77,50,65,79,45,104,78,42,50,54,46,76,80,54,28,55,78,43,72,58,83,46,53,44,59,56,27,36,54,38,52,81,33,46,77,70,44,63,45,76,64,79,71,52,74,63,34,45,50,46,51,52,51,50,32,53,50,44,40,59,54,64,79,47,95,79,51,42,68,54,49,51,52,51,50,52,53,48,57,73,60,39,57,55,81,41,38,31,24,68,54,44,50,84,65,45,96,50,70,58,51,32,78,22,34,28,86,86,41,70,40,27,52,52,78,76,78,78,85,122

Sequence (395 aa):
MERCGCLKVAAWPAPVLASALRAELLSAEVVSGFSTEVNASFFSFSLDEAEKVTYYENLWEIWVRNHAQLNNYTHCLDWVESSYFGMKPFQEHAHPTSMAEARERSAYFLLNSLRVDEGSPLYGDVSVVLLPSFARRVSVLSPFDSGSWSGLCNHSFVTPNTSYAHNCSAFSGRGGLGTFQAFDHLFEINERYWAKPEAFLQPLARLLGPEGSTGLVGENFVQYFEVLPTARVEFTHVKFIIAAFPSLFGTDRGERVQRWCRRNGLMLVWSLGLNVGFTTDHGMPHFWDVQKQRGPFYSNQRLMDPGVLRTSSLNATAAAEDVAAFSAAWQLLASERRRHLEPADFNRLWASLTANLSHSLQIAPLRAASCADLDRCIGVTRLGCLCKKEAAVVV